Protein AF-0000000084432363 (afdb_homodimer)

Organism: NCBI:txid230361

Structure (mmCIF, N/CA/C/O backbone):
data_AF-0000000084432363-model_v1
#
loop_
_entity.id
_entity.type
_entity.pdbx_description
1 polymer 'Molybdopterin biosynthesis protein MoeB1'
#
loop_
_atom_site.group_PDB
_atom_site.id
_atom_site.type_symbol
_atom_site.label_atom_id
_atom_site.label_alt_id
_atom_site.label_comp_id
_atom_site.label_asym_id
_atom_site.label_entity_id
_atom_site.label_seq_id
_atom_site.pdbx_PDB_ins_code
_atom_site.Cartn_x
_atom_site.Cartn_y
_atom_site.Cartn_z
_atom_site.occupancy
_atom_site.B_iso_or_equiv
_atom_site.auth_seq_id
_atom_site.auth_comp_id
_atom_site.auth_asym_id
_atom_site.auth_atom_id
_atom_site.pdbx_PDB_model_num
ATOM 1 N N . MET A 1 1 ? 14.07 -4.336 23.266 1 41 1 MET A N 1
ATOM 2 C CA . MET A 1 1 ? 14.719 -4.508 21.969 1 41 1 MET A CA 1
ATOM 3 C C . MET A 1 1 ? 15.93 -5.422 22.078 1 41 1 MET A C 1
ATOM 5 O O . MET A 1 1 ? 16.734 -5.277 23 1 41 1 MET A O 1
ATOM 9 N N . PRO A 1 2 ? 15.969 -6.387 21.219 1 42.69 2 PRO A N 1
ATOM 10 C CA . PRO A 1 2 ? 17.234 -7.094 21.453 1 42.69 2 PRO A CA 1
ATOM 11 C C . PRO A 1 2 ? 18.453 -6.176 21.328 1 42.69 2 PRO A C 1
ATOM 13 O O . PRO A 1 2 ? 18.516 -5.34 20.422 1 42.69 2 PRO A O 1
ATOM 16 N N . THR A 1 3 ? 19.219 -6.129 22.359 1 43.38 3 THR A N 1
ATOM 17 C CA . THR A 1 3 ? 20.453 -5.348 22.5 1 43.38 3 THR A CA 1
ATOM 18 C C . THR A 1 3 ? 21.266 -5.387 21.203 1 43.38 3 THR A C 1
ATOM 20 O O . THR A 1 3 ? 21.969 -4.434 20.891 1 43.38 3 THR A O 1
ATOM 23 N N . ARG A 1 4 ? 21.25 -6.57 20.688 1 43.88 4 ARG A N 1
ATOM 24 C CA . ARG A 1 4 ? 22.125 -6.777 19.547 1 43.88 4 ARG A CA 1
ATOM 25 C C . ARG A 1 4 ? 21.781 -5.82 18.406 1 43.88 4 ARG A C 1
ATOM 27 O O . ARG A 1 4 ? 22.578 -5.656 17.469 1 43.88 4 ARG A O 1
ATOM 34 N N . TYR A 1 5 ? 20.531 -5.414 18.359 1 53.41 5 TYR A N 1
ATOM 35 C CA . TYR A 1 5 ? 20.188 -4.465 17.312 1 53.41 5 TYR A CA 1
ATOM 36 C C . TYR A 1 5 ? 20.578 -3.047 17.703 1 53.41 5 TYR A C 1
ATOM 38 O O . TYR A 1 5 ? 20.156 -2.076 17.078 1 53.41 5 TYR A O 1
ATOM 46 N N . ILE A 1 6 ? 21.344 -2.869 18.828 1 49.12 6 ILE A N 1
ATOM 47 C CA . ILE A 1 6 ? 21.938 -1.627 19.312 1 49.12 6 ILE A CA 1
ATOM 48 C C . ILE A 1 6 ? 23.094 -1.22 18.406 1 49.12 6 ILE A C 1
ATOM 50 O O . ILE A 1 6 ? 24 -2.01 18.156 1 49.12 6 ILE A O 1
ATOM 54 N N . GLY A 1 7 ? 22.938 -0.346 17.469 1 57.03 7 GLY A N 1
ATOM 55 C CA . GLY A 1 7 ? 23.766 0.537 16.656 1 57.03 7 GLY A CA 1
ATOM 56 C C . GLY A 1 7 ? 23.688 0.22 15.172 1 57.03 7 GLY A C 1
ATOM 57 O O . GLY A 1 7 ? 23.281 1.061 14.367 1 57.03 7 GLY A O 1
ATOM 58 N N . ASP A 1 8 ? 24.031 -0.944 14.766 1 76.5 8 ASP A N 1
ATOM 59 C CA . ASP A 1 8 ? 24.25 -1.237 13.352 1 76.5 8 ASP A CA 1
ATOM 60 C C . ASP A 1 8 ? 22.969 -1.779 12.711 1 76.5 8 ASP A C 1
ATOM 62 O O . ASP A 1 8 ? 22.938 -2.021 11.5 1 76.5 8 ASP A O 1
ATOM 66 N N . GLY A 1 9 ? 21.859 -1.707 13.414 1 92.31 9 GLY A N 1
ATOM 67 C CA . GLY A 1 9 ? 20.656 -2.342 12.914 1 92.31 9 GLY A CA 1
ATOM 68 C C . GLY A 1 9 ? 19.859 -1.461 11.969 1 92.31 9 GLY A C 1
ATOM 69 O O . GLY A 1 9 ? 19.203 -1.96 11.047 1 92.31 9 GLY A O 1
ATOM 70 N N . TYR A 1 10 ? 20.062 -0.144 12.195 1 95.5 10 TYR A N 1
ATOM 71 C CA . TYR A 1 10 ? 19.359 0.79 11.312 1 95.5 10 TYR A CA 1
ATOM 72 C C . TYR A 1 10 ? 19.797 0.601 9.867 1 95.5 10 TYR A C 1
ATOM 74 O O . TYR A 1 10 ? 18.969 0.497 8.969 1 95.5 10 TYR A O 1
ATOM 82 N N . TRP A 1 11 ? 21.078 0.521 9.664 1 95.69 11 TRP A N 1
ATOM 83 C CA . TRP A 1 11 ? 21.609 0.463 8.305 1 95.69 11 TRP A CA 1
ATOM 84 C C . TRP A 1 11 ? 21.359 -0.906 7.684 1 95.69 11 TRP A C 1
ATOM 86 O O . TRP A 1 11 ? 21.266 -1.028 6.461 1 95.69 11 TRP A O 1
ATOM 96 N N . GLU A 1 12 ? 21.219 -1.884 8.5 1 95.19 12 GLU A N 1
ATOM 97 C CA . GLU A 1 12 ? 20.828 -3.191 7.984 1 95.19 12 GLU A CA 1
ATOM 98 C C . GLU A 1 12 ? 19.375 -3.172 7.48 1 95.19 12 GLU A C 1
ATOM 100 O O . GLU A 1 12 ? 19.078 -3.729 6.422 1 95.19 12 GLU A O 1
ATOM 105 N N . ILE A 1 13 ? 18.516 -2.537 8.203 1 96.25 13 ILE A N 1
ATOM 106 C CA . ILE A 1 13 ? 17.125 -2.398 7.797 1 96.25 13 ILE A CA 1
ATOM 107 C C . ILE A 1 13 ? 17.047 -1.619 6.484 1 96.25 13 ILE A C 1
ATOM 109 O O . ILE A 1 13 ? 16.312 -2.008 5.57 1 96.25 13 ILE A O 1
ATOM 113 N N . ALA A 1 14 ? 17.906 -0.612 6.355 1 96.19 14 ALA A N 1
ATOM 114 C CA . ALA A 1 14 ? 17.828 0.285 5.203 1 96.19 14 ALA A CA 1
ATOM 115 C C . ALA A 1 14 ? 18.703 -0.218 4.059 1 96.19 14 ALA A C 1
ATOM 117 O O . ALA A 1 14 ? 18.797 0.426 3.01 1 96.19 14 ALA A O 1
ATOM 118 N N . SER A 1 15 ? 19.312 -1.35 4.176 1 95.62 15 SER A N 1
ATOM 119 C CA . SER A 1 15 ? 20.375 -1.792 3.268 1 95.62 15 SER A CA 1
ATOM 120 C C . SER A 1 15 ? 19.828 -1.985 1.854 1 95.62 15 SER A C 1
ATOM 122 O O . SER A 1 15 ? 20.516 -1.659 0.877 1 95.62 15 SER A O 1
ATOM 124 N N . ARG A 1 16 ? 18.609 -2.422 1.754 1 95.81 16 ARG A N 1
ATOM 125 C CA . ARG A 1 16 ? 18.078 -2.812 0.45 1 95.81 16 ARG A CA 1
ATOM 126 C C . ARG A 1 16 ? 17.641 -1.59 -0.352 1 95.81 16 ARG A C 1
ATOM 128 O O . ARG A 1 16 ? 17.391 -1.687 -1.555 1 95.81 16 ARG A O 1
ATOM 135 N N . GLN A 1 17 ? 17.531 -0.478 0.324 1 96.75 17 GLN A N 1
ATOM 136 C CA . GLN A 1 17 ? 17.125 0.703 -0.435 1 96.75 17 GLN A CA 1
ATOM 137 C C . GLN A 1 17 ? 18.328 1.578 -0.762 1 96.75 17 GLN A C 1
ATOM 139 O O . GLN A 1 17 ? 18.203 2.609 -1.425 1 96.75 17 GLN A O 1
ATOM 144 N N . MET A 1 18 ? 19.469 0.842 -0.426 1 93.06 18 MET A N 1
ATOM 145 C CA . MET A 1 18 ? 20.688 1.548 -0.799 1 93.06 18 MET A CA 1
ATOM 146 C C . MET A 1 18 ? 20.891 1.526 -2.311 1 93.06 18 MET A C 1
ATOM 148 O O . MET A 1 18 ? 20.531 0.555 -2.977 1 93.06 18 MET A O 1
ATOM 152 N N . SER A 1 19 ? 21.312 2.488 -2.947 1 92.19 19 SER A N 1
ATOM 153 C CA . SER A 1 19 ? 21.5 2.742 -4.371 1 92.19 19 SER A CA 1
ATOM 154 C C . SER A 1 19 ? 20.406 3.658 -4.918 1 92.19 19 SER A C 1
ATOM 156 O O . SER A 1 19 ? 20.594 4.301 -5.957 1 92.19 19 SER A O 1
ATOM 158 N N . ILE A 1 20 ? 19.25 3.498 -4.242 1 97 20 ILE A N 1
ATOM 159 C CA . ILE A 1 20 ? 18.234 4.496 -4.59 1 97 20 ILE A CA 1
ATOM 160 C C . ILE A 1 20 ? 18.656 5.859 -4.055 1 97 20 ILE A C 1
ATOM 162 O O . ILE A 1 20 ? 18.438 6.887 -4.703 1 97 20 ILE A O 1
ATOM 166 N N . VAL A 1 21 ? 19.234 5.793 -2.834 1 97.69 21 VAL A N 1
ATOM 167 C CA . VAL A 1 21 ? 19.781 6.977 -2.186 1 97.69 21 VAL A CA 1
ATOM 168 C C . VAL A 1 21 ? 21.203 6.68 -1.688 1 97.69 21 VAL A C 1
ATOM 170 O O . VAL A 1 21 ? 21.547 5.523 -1.438 1 97.69 21 VAL A O 1
ATOM 173 N N . THR A 1 22 ? 21.984 7.734 -1.537 1 97.62 22 THR A N 1
ATOM 174 C CA . THR A 1 22 ? 23.281 7.617 -0.887 1 97.62 22 THR A CA 1
ATOM 175 C C . THR A 1 22 ? 23.125 7.547 0.629 1 97.62 22 THR A C 1
ATOM 177 O O . THR A 1 22 ? 22.047 7.812 1.159 1 97.62 22 THR A O 1
ATOM 180 N N . ARG A 1 23 ? 24.219 7.148 1.279 1 97.19 23 ARG A N 1
ATOM 181 C CA . ARG A 1 23 ? 24.203 7.086 2.736 1 97.19 23 ARG A CA 1
ATOM 182 C C . ARG A 1 23 ? 23.891 8.453 3.338 1 97.19 23 ARG A C 1
ATOM 184 O O . ARG A 1 23 ? 23.141 8.555 4.316 1 97.19 23 ARG A O 1
ATOM 191 N N . SER A 1 24 ? 24.484 9.484 2.729 1 98.19 24 SER A N 1
ATOM 192 C CA . SER A 1 24 ? 24.266 10.836 3.225 1 98.19 24 SER A CA 1
ATOM 193 C C . SER A 1 24 ? 22.797 11.258 3.047 1 98.19 24 SER A C 1
ATOM 195 O O . SER A 1 24 ? 22.234 11.93 3.912 1 98.19 24 SER A O 1
ATOM 197 N N . GLU A 1 25 ? 22.234 10.898 1.964 1 98.56 25 GLU A N 1
ATOM 198 C CA . GLU A 1 25 ? 20.828 11.195 1.717 1 98.56 25 GLU A CA 1
ATOM 199 C C . GLU A 1 25 ? 19.922 10.438 2.688 1 98.56 25 GLU A C 1
ATOM 201 O O . GLU A 1 25 ? 18.984 11.008 3.238 1 98.56 25 GLU A O 1
ATOM 206 N N . GLN A 1 26 ? 20.234 9.188 2.975 1 98.5 26 GLN A N 1
ATOM 207 C CA . GLN A 1 26 ? 19.5 8.398 3.953 1 98.5 26 GLN A CA 1
ATOM 208 C C . GLN A 1 26 ? 19.672 8.961 5.359 1 98.5 26 GLN A C 1
ATOM 210 O O . GLN A 1 26 ? 18.75 8.922 6.172 1 98.5 26 GLN A O 1
ATOM 215 N N . GLN A 1 27 ? 20.828 9.43 5.617 1 98.38 27 GLN A N 1
ATOM 216 C CA . GLN A 1 27 ? 21.078 10.039 6.918 1 98.38 27 GLN A CA 1
ATOM 217 C C . GLN A 1 27 ? 20.172 11.25 7.141 1 98.38 27 GLN A C 1
ATOM 219 O O . GLN A 1 27 ? 19.672 11.461 8.242 1 98.38 27 GLN A O 1
ATOM 224 N N . ARG A 1 28 ? 19.953 12.055 6.066 1 98.81 28 ARG A N 1
ATOM 225 C CA . ARG A 1 28 ? 19.047 13.18 6.176 1 98.81 28 ARG A CA 1
ATOM 226 C C . ARG A 1 28 ? 17.641 12.719 6.586 1 98.81 28 ARG A C 1
ATOM 228 O O . ARG A 1 28 ? 17 13.359 7.414 1 98.81 28 ARG A O 1
ATOM 235 N N . PHE A 1 29 ? 17.266 11.656 6.02 1 98.88 29 PHE A N 1
ATOM 236 C CA . PHE A 1 29 ? 15.953 11.109 6.336 1 98.88 29 PHE A CA 1
ATOM 237 C C . PHE A 1 29 ? 15.914 10.609 7.777 1 98.88 29 PHE A C 1
ATOM 239 O O . PHE A 1 29 ? 14.914 10.805 8.477 1 98.88 29 PHE A O 1
ATOM 246 N N . LYS A 1 30 ? 16.906 9.953 8.203 1 98.56 30 LYS A N 1
ATOM 247 C CA . LYS A 1 30 ? 17.047 9.453 9.57 1 98.56 30 LYS A CA 1
ATOM 248 C C . LYS A 1 30 ? 17.016 10.594 10.578 1 98.56 30 LYS A C 1
ATOM 250 O O . LYS A 1 30 ? 16.578 10.406 11.719 1 98.56 30 LYS A O 1
ATOM 255 N N . ASP A 1 31 ? 17.406 11.766 10.18 1 98.69 31 ASP A N 1
ATOM 256 C CA . ASP A 1 31 ? 17.5 12.906 11.086 1 98.69 31 ASP A CA 1
ATOM 257 C C . ASP A 1 31 ? 16.234 13.758 11.023 1 98.69 31 ASP A C 1
ATOM 259 O O . ASP A 1 31 ? 16.031 14.641 11.852 1 98.69 31 ASP A O 1
ATOM 263 N N . ALA A 1 32 ? 15.344 13.508 10.07 1 98.88 32 ALA A N 1
ATOM 264 C CA . ALA A 1 32 ? 14.18 14.352 9.812 1 98.88 32 ALA A CA 1
ATOM 265 C C . ALA A 1 32 ? 13.047 14.031 10.781 1 98.88 32 ALA A C 1
ATOM 267 O O . ALA A 1 32 ? 13.078 13.008 11.477 1 98.88 32 ALA A O 1
ATOM 268 N N . LYS A 1 33 ? 12.086 14.977 10.875 1 98.94 33 LYS A N 1
ATOM 269 C CA . LYS A 1 33 ? 10.875 14.859 11.68 1 98.94 33 LYS A CA 1
ATOM 270 C C . LYS A 1 33 ? 9.633 15.102 10.836 1 98.94 33 LYS A C 1
ATOM 272 O O . LYS A 1 33 ? 9.508 16.141 10.188 1 98.94 33 LYS A O 1
ATOM 277 N N . ILE A 1 34 ? 8.758 14.109 10.812 1 98.94 34 ILE A N 1
ATOM 278 C CA . ILE A 1 34 ? 7.543 14.211 10.016 1 98.94 34 ILE A CA 1
ATOM 279 C C . ILE A 1 34 ? 6.32 14.07 10.922 1 98.94 34 ILE A C 1
ATOM 281 O O . ILE A 1 34 ? 6.27 13.18 11.773 1 98.94 34 ILE A O 1
ATOM 285 N N . THR A 1 35 ? 5.359 14.977 10.773 1 98.94 35 THR A N 1
ATOM 286 C CA . THR A 1 35 ? 4.07 14.883 11.445 1 98.94 35 THR A CA 1
ATOM 287 C C . THR A 1 35 ? 3.014 14.289 10.516 1 98.94 35 THR A C 1
ATOM 289 O O . THR A 1 35 ? 2.797 14.797 9.414 1 98.94 35 THR A O 1
ATOM 292 N N . VAL A 1 36 ? 2.414 13.203 10.93 1 98.94 36 VAL A N 1
ATOM 293 C CA . VAL A 1 36 ? 1.291 12.609 10.219 1 98.94 36 VAL A CA 1
ATOM 294 C C . VAL A 1 36 ? -0.004 12.859 10.984 1 98.94 36 VAL A C 1
ATOM 296 O O . VAL A 1 36 ? -0.142 12.445 12.141 1 98.94 36 VAL A O 1
ATOM 299 N N . ILE A 1 37 ? -0.959 13.531 10.359 1 98.88 37 ILE A N 1
ATOM 300 C CA . ILE A 1 37 ? -2.234 13.852 10.992 1 98.88 37 ILE A CA 1
ATOM 301 C C . ILE A 1 37 ? -3.316 12.906 10.484 1 98.88 37 ILE A C 1
ATOM 303 O O . ILE A 1 37 ? -3.828 13.078 9.375 1 98.88 37 ILE A O 1
ATOM 307 N N . GLY A 1 38 ? -3.742 12.047 11.328 1 98.56 38 GLY A N 1
ATOM 308 C CA . GLY A 1 38 ? -4.602 10.93 10.984 1 98.56 38 GLY A CA 1
ATOM 309 C C . GLY A 1 38 ? -3.857 9.602 10.922 1 98.56 38 GLY A C 1
ATOM 310 O O . GLY A 1 38 ? -2.885 9.469 10.18 1 98.56 38 GLY A O 1
ATOM 311 N N . CYS A 1 39 ? -4.301 8.641 11.703 1 98.75 39 CYS A N 1
ATOM 312 C CA . CYS A 1 39 ? -3.652 7.336 11.75 1 98.75 39 CYS A CA 1
ATOM 313 C C . CYS A 1 39 ? -4.574 6.246 11.219 1 98.75 39 CYS A C 1
ATOM 315 O O . CYS A 1 39 ? -4.52 5.102 11.664 1 98.75 39 CYS A O 1
ATOM 317 N N . GLY A 1 40 ? -5.512 6.652 10.297 1 98.06 40 GLY A N 1
ATOM 318 C CA . GLY A 1 40 ? -6.477 5.723 9.734 1 98.06 40 GLY A CA 1
ATOM 319 C C . GLY A 1 40 ? -5.969 5.02 8.492 1 98.06 40 GLY A C 1
ATOM 320 O O . GLY A 1 40 ? -4.867 4.465 8.492 1 98.06 40 GLY A O 1
ATOM 321 N N . GLY A 1 41 ? -6.832 4.988 7.426 1 98.12 41 GLY A N 1
ATOM 322 C CA . GLY A 1 41 ? -6.516 4.266 6.203 1 98.12 41 GLY A CA 1
ATOM 323 C C . GLY A 1 41 ? -5.293 4.812 5.488 1 98.12 41 GLY A C 1
ATOM 324 O O . GLY A 1 41 ? -4.316 4.09 5.285 1 98.12 41 GLY A O 1
ATOM 325 N N . ILE A 1 42 ? -5.328 6.059 5.188 1 98.75 42 ILE A N 1
ATOM 326 C CA . ILE A 1 42 ? -4.191 6.676 4.512 1 98.75 42 ILE A CA 1
ATOM 327 C C . ILE A 1 42 ? -3.014 6.777 5.477 1 98.75 42 ILE A C 1
ATOM 329 O O . ILE A 1 42 ? -1.912 6.316 5.172 1 98.75 42 ILE A O 1
ATOM 333 N N . GLY A 1 43 ? -3.281 7.273 6.656 1 98.88 43 GLY A N 1
ATOM 334 C CA . GLY A 1 43 ? -2.232 7.551 7.621 1 98.88 43 GLY A CA 1
ATOM 335 C C . GLY A 1 43 ? -1.522 6.301 8.109 1 98.88 43 GLY A C 1
ATOM 336 O O . GLY A 1 43 ? -0.309 6.316 8.32 1 98.88 43 GLY A O 1
ATOM 337 N N . GLY A 1 44 ? -2.303 5.25 8.305 1 98.88 44 GLY A N 1
ATOM 338 C CA . GLY A 1 44 ? -1.688 4.004 8.734 1 98.88 44 GLY A CA 1
ATOM 339 C C . GLY A 1 44 ? -0.616 3.51 7.781 1 98.88 44 GLY A C 1
ATOM 340 O O . GLY A 1 44 ? 0.488 3.166 8.203 1 98.88 44 GLY A O 1
ATOM 341 N N . GLU A 1 45 ? -0.953 3.486 6.531 1 98.94 45 GLU A N 1
ATOM 342 C CA . GLU A 1 45 ? 0.01 3.045 5.527 1 98.94 45 GLU A CA 1
ATOM 343 C C . GLU A 1 45 ? 1.18 4.02 5.422 1 98.94 45 GLU A C 1
ATOM 345 O O . GLU A 1 45 ? 2.332 3.602 5.281 1 98.94 45 GLU A O 1
ATOM 350 N N . THR A 1 46 ? 0.918 5.312 5.469 1 98.94 46 THR A N 1
ATOM 351 C CA . THR A 1 46 ? 1.961 6.332 5.434 1 98.94 46 THR A CA 1
ATOM 352 C C . THR A 1 46 ? 2.965 6.121 6.562 1 98.94 46 THR A C 1
ATOM 354 O O . THR A 1 46 ? 4.176 6.105 6.328 1 98.94 46 THR A O 1
ATOM 357 N N . ILE A 1 47 ? 2.432 5.938 7.734 1 98.94 47 ILE A N 1
ATOM 358 C CA . ILE A 1 47 ? 3.244 5.754 8.93 1 98.94 47 ILE A CA 1
ATOM 359 C C . ILE A 1 47 ? 4.113 4.508 8.781 1 98.94 47 ILE A C 1
ATOM 361 O O . ILE A 1 47 ? 5.312 4.543 9.047 1 98.94 47 ILE A O 1
ATOM 365 N N . GLU A 1 48 ? 3.51 3.455 8.352 1 98.88 48 GLU A N 1
ATOM 366 C CA . GLU A 1 48 ? 4.238 2.205 8.164 1 98.88 48 GLU A CA 1
ATOM 367 C C . GLU A 1 48 ? 5.383 2.371 7.168 1 98.88 48 GLU A C 1
ATOM 369 O O . GLU A 1 48 ? 6.508 1.938 7.426 1 98.88 48 GLU A O 1
ATOM 374 N N . MET A 1 49 ? 5.125 2.982 6.035 1 98.94 49 MET A N 1
ATOM 375 C CA . MET A 1 49 ? 6.145 3.133 5 1 98.94 49 MET A CA 1
ATOM 376 C C . MET A 1 49 ? 7.266 4.055 5.469 1 98.94 49 MET A C 1
ATOM 378 O O . MET A 1 49 ? 8.438 3.799 5.191 1 98.94 49 MET A O 1
ATOM 382 N N . LEU A 1 50 ? 6.891 5.125 6.168 1 98.94 50 LEU A N 1
ATOM 383 C CA . LEU A 1 50 ? 7.91 6.02 6.703 1 98.94 50 LEU A CA 1
ATOM 384 C C . LEU A 1 50 ? 8.836 5.273 7.664 1 98.94 50 LEU A C 1
ATOM 386 O O . LEU A 1 50 ? 10.055 5.422 7.598 1 98.94 50 LEU A O 1
ATOM 390 N N . ALA A 1 51 ? 8.219 4.496 8.523 1 98.88 51 ALA A N 1
ATOM 391 C CA . ALA A 1 51 ? 9 3.715 9.484 1 98.88 51 ALA A CA 1
ATOM 392 C C . ALA A 1 51 ? 9.922 2.73 8.766 1 98.88 51 ALA A C 1
ATOM 394 O O . ALA A 1 51 ? 11.102 2.625 9.094 1 98.88 51 ALA A O 1
ATOM 395 N N . ARG A 1 52 ? 9.391 2.078 7.801 1 98.81 52 ARG A N 1
ATOM 396 C CA . ARG A 1 52 ? 10.141 1.059 7.078 1 98.81 52 ARG A CA 1
ATOM 397 C C . ARG A 1 52 ? 11.281 1.683 6.27 1 98.81 52 ARG A C 1
ATOM 399 O O . ARG A 1 52 ? 12.336 1.077 6.109 1 98.81 52 ARG A O 1
ATOM 406 N N . MET A 1 53 ? 11.023 2.914 5.781 1 98.75 53 MET A N 1
ATOM 407 C CA . MET A 1 53 ? 12.047 3.586 4.984 1 98.75 53 MET A CA 1
ATOM 408 C C . MET A 1 53 ? 13.109 4.223 5.879 1 98.75 53 MET A C 1
ATOM 410 O O . MET A 1 53 ? 14.133 4.699 5.391 1 98.75 53 MET A O 1
ATOM 414 N N . GLY A 1 54 ? 12.836 4.309 7.211 1 98.56 54 GLY A N 1
ATOM 415 C CA . GLY A 1 54 ? 13.883 4.688 8.148 1 98.56 54 GLY A CA 1
ATOM 416 C C . GLY A 1 54 ? 13.789 6.137 8.586 1 98.56 54 GLY A C 1
ATOM 417 O O . GLY A 1 54 ? 14.812 6.785 8.812 1 98.56 54 GLY A O 1
ATOM 418 N N . ILE A 1 55 ? 12.586 6.699 8.711 1 98.88 55 ILE A N 1
ATOM 419 C CA . ILE A 1 55 ? 12.406 8.039 9.258 1 98.88 55 ILE A CA 1
ATOM 420 C C . ILE A 1 55 ? 12.938 8.086 10.688 1 98.88 55 ILE A C 1
ATOM 422 O O . ILE A 1 55 ? 12.883 7.086 11.406 1 98.88 55 ILE A O 1
ATOM 426 N N . GLY A 1 56 ? 13.469 9.203 11.055 1 98.5 56 GLY A N 1
ATOM 427 C CA . GLY A 1 56 ? 14.031 9.312 12.398 1 98.5 56 GLY A CA 1
ATOM 428 C C . GLY A 1 56 ? 12.984 9.633 13.453 1 98.5 56 GLY A C 1
ATOM 429 O O . GLY A 1 56 ? 12.984 9.047 14.531 1 98.5 56 GLY A O 1
ATOM 430 N N . ASN A 1 57 ? 12.164 10.609 13.117 1 98.81 57 ASN A N 1
ATOM 431 C CA . ASN A 1 57 ? 11.188 11.102 14.086 1 98.81 57 ASN A CA 1
ATOM 432 C C . ASN A 1 57 ? 9.797 11.227 13.461 1 98.81 57 ASN A C 1
ATOM 434 O O . ASN A 1 57 ? 9.641 11.82 12.391 1 98.81 57 ASN A O 1
ATOM 438 N N . LEU A 1 58 ? 8.828 10.68 14.188 1 98.88 58 LEU A N 1
ATOM 439 C CA . LEU A 1 58 ? 7.434 10.773 13.789 1 98.88 58 LEU A CA 1
ATOM 440 C C . LEU A 1 58 ? 6.598 11.43 14.883 1 98.88 58 LEU A C 1
ATOM 442 O O . LEU A 1 58 ? 6.789 11.148 16.062 1 98.88 58 LEU A O 1
ATOM 446 N N . VAL A 1 59 ? 5.754 12.344 14.484 1 98.94 59 VAL A N 1
ATOM 447 C CA . VAL A 1 59 ? 4.664 12.844 15.312 1 98.94 59 VAL A CA 1
ATOM 448 C C . VAL A 1 59 ? 3.326 12.367 14.75 1 98.94 59 VAL A C 1
ATOM 450 O O . VAL A 1 59 ? 2.996 12.641 13.594 1 98.94 59 VAL A O 1
ATOM 453 N N . LEU A 1 60 ? 2.617 11.609 15.57 1 98.88 60 LEU A N 1
ATOM 454 C CA . LEU A 1 60 ? 1.356 11.008 15.141 1 98.88 60 LEU A CA 1
ATOM 455 C C . LEU A 1 60 ? 0.185 11.586 15.93 1 98.88 60 LEU A C 1
ATOM 457 O O . LEU A 1 60 ? 0.242 11.672 17.156 1 98.88 60 LEU A O 1
ATOM 461 N N . VAL A 1 61 ? -0.871 12 15.219 1 98.75 61 VAL A N 1
ATOM 462 C CA . VAL A 1 61 ? -2.027 12.57 15.898 1 98.75 61 VAL A CA 1
ATOM 463 C C . VAL A 1 61 ? -3.307 11.914 15.383 1 98.75 61 VAL A C 1
ATOM 465 O O . VAL A 1 61 ? -3.535 11.852 14.172 1 98.75 61 VAL A O 1
ATOM 468 N N . ASP A 1 62 ? -4.07 11.445 16.203 1 98.62 62 ASP A N 1
ATOM 469 C CA . ASP A 1 62 ? -5.383 10.859 15.93 1 98.62 62 ASP A CA 1
ATOM 470 C C . ASP A 1 62 ? -6.199 10.734 17.219 1 98.62 62 ASP A C 1
ATOM 472 O O . ASP A 1 62 ? -5.668 10.352 18.266 1 98.62 62 ASP A O 1
ATOM 476 N N . LYS A 1 63 ? -7.453 11 17.156 1 97.94 63 LYS A N 1
ATOM 477 C CA . LYS A 1 63 ? -8.273 10.961 18.359 1 97.94 63 LYS A CA 1
ATOM 478 C C . LYS A 1 63 ? -9.07 9.656 18.438 1 97.94 63 LYS A C 1
ATOM 480 O O . LYS A 1 63 ? -9.586 9.305 19.5 1 97.94 63 LYS A O 1
ATOM 485 N N . ASP A 1 64 ? -9.156 8.914 17.359 1 97.94 64 ASP A N 1
ATOM 486 C CA . ASP A 1 64 ? -10.086 7.793 17.25 1 97.94 64 ASP A CA 1
ATOM 487 C C . ASP A 1 64 ? -9.445 6.496 17.75 1 97.94 64 ASP A C 1
ATOM 489 O O . ASP A 1 64 ? -8.227 6.414 17.875 1 97.94 64 ASP A O 1
ATOM 493 N N . ALA A 1 65 ? -10.312 5.555 18.016 1 98.56 65 ALA A N 1
ATOM 494 C CA . ALA A 1 65 ? -9.938 4.172 18.281 1 98.56 65 ALA A CA 1
ATOM 495 C C . ALA A 1 65 ? -10.305 3.262 17.125 1 98.56 65 ALA A C 1
ATOM 497 O O . ALA A 1 65 ? -11.164 3.607 16.297 1 98.56 65 ALA A O 1
ATOM 498 N N . PHE A 1 66 ? -9.641 2.121 17.047 1 98.31 66 PHE A N 1
ATOM 499 C CA . PHE A 1 66 ? -9.969 1.188 15.969 1 98.31 66 PHE A CA 1
ATOM 500 C C . PHE A 1 66 ? -11.281 0.468 16.25 1 98.31 66 PHE A C 1
ATOM 502 O O . PHE A 1 66 ? -11.547 0.084 17.391 1 98.31 66 PHE A O 1
ATOM 509 N N . ASP A 1 67 ? -12.023 0.327 15.266 1 96.5 67 ASP A N 1
ATOM 510 C CA . ASP A 1 67 ? -13.234 -0.484 15.352 1 96.5 67 ASP A CA 1
ATOM 511 C C . ASP A 1 67 ? -13.281 -1.515 14.219 1 96.5 67 ASP A C 1
ATOM 513 O O . ASP A 1 67 ? -12.391 -1.558 13.375 1 96.5 67 ASP A O 1
ATOM 517 N N . LEU A 1 68 ? -14.258 -2.338 14.227 1 95.75 68 LEU A N 1
ATOM 518 C CA . LEU A 1 68 ? -14.359 -3.473 13.312 1 95.75 68 LEU A CA 1
ATOM 519 C C . LEU A 1 68 ? -14.422 -3.004 11.867 1 95.75 68 LEU A C 1
ATOM 521 O O . LEU A 1 68 ? -13.859 -3.646 10.977 1 95.75 68 LEU A O 1
ATOM 525 N N . SER A 1 69 ? -15.078 -1.883 11.648 1 94.88 69 SER A N 1
ATOM 526 C CA . SER A 1 69 ? -15.281 -1.385 10.289 1 94.88 69 SER A CA 1
ATOM 527 C C . SER A 1 69 ? -13.969 -0.892 9.688 1 94.88 69 SER A C 1
ATOM 529 O O . SER A 1 69 ? -13.883 -0.649 8.477 1 94.88 69 SER A O 1
ATOM 531 N N . ASN A 1 70 ? -12.922 -0.745 10.562 1 97.38 70 ASN A N 1
ATOM 532 C CA . ASN A 1 70 ? -11.633 -0.271 10.078 1 97.38 70 ASN A CA 1
ATOM 533 C C . ASN A 1 70 ? -10.812 -1.406 9.477 1 97.38 70 ASN A C 1
ATOM 535 O O . ASN A 1 70 ? -9.836 -1.161 8.758 1 97.38 70 ASN A O 1
ATOM 539 N N . LEU A 1 71 ? -11.195 -2.641 9.711 1 98.12 71 LEU A N 1
ATOM 540 C CA . LEU A 1 71 ? -10.383 -3.803 9.359 1 98.12 71 LEU A CA 1
ATOM 541 C C . LEU A 1 71 ? -10.359 -4.012 7.852 1 98.12 71 LEU A C 1
ATOM 543 O O . LEU A 1 71 ? -9.477 -4.691 7.328 1 98.12 71 LEU A O 1
ATOM 547 N N . ASN A 1 72 ? -11.242 -3.359 7.113 1 98 72 ASN A N 1
ATOM 548 C CA . ASN A 1 72 ? -11.289 -3.576 5.672 1 98 72 ASN A CA 1
ATOM 549 C C . ASN A 1 72 ? -10.195 -2.795 4.949 1 98 72 ASN A C 1
ATOM 551 O O . ASN A 1 72 ? -9.914 -3.055 3.779 1 98 72 ASN A O 1
ATOM 555 N N . ARG A 1 73 ? -9.555 -1.804 5.703 1 98.38 73 ARG A N 1
ATOM 556 C CA . ARG A 1 73 ? -8.68 -0.979 4.875 1 98.38 73 ARG A CA 1
ATOM 557 C C . ARG A 1 73 ? -7.508 -0.439 5.68 1 98.38 73 ARG A C 1
ATOM 559 O O . ARG A 1 73 ? -6.535 0.061 5.113 1 98.38 73 ARG A O 1
ATOM 566 N N . GLN A 1 74 ? -7.512 -0.466 6.973 1 98.69 74 GLN A N 1
ATOM 567 C CA . GLN A 1 74 ? -6.496 0.225 7.754 1 98.69 74 GLN A CA 1
ATOM 568 C C . GLN A 1 74 ? -5.391 -0.734 8.188 1 98.69 74 GLN A C 1
ATOM 570 O O . GLN A 1 74 ? -5.598 -1.569 9.07 1 98.69 74 GLN A O 1
ATOM 575 N N . THR A 1 75 ? -4.223 -0.561 7.695 1 98.31 75 THR A N 1
ATOM 576 C CA . THR A 1 75 ? -3.113 -1.503 7.793 1 98.31 75 THR A CA 1
ATOM 577 C C . THR A 1 75 ? -2.666 -1.667 9.242 1 98.31 75 THR A C 1
ATOM 579 O O . THR A 1 75 ? -2.111 -2.703 9.609 1 98.31 75 THR A O 1
ATOM 582 N N . LEU A 1 76 ? -2.902 -0.721 10.078 1 98.19 76 LEU A N 1
ATOM 583 C CA . LEU A 1 76 ? -2.434 -0.811 11.461 1 98.19 76 LEU A CA 1
ATOM 584 C C . LEU A 1 76 ? -3.492 -1.447 12.352 1 98.19 76 LEU A C 1
ATOM 586 O O . LEU A 1 76 ? -3.256 -1.665 13.547 1 98.19 76 LEU A O 1
ATOM 590 N N . ALA A 1 77 ? -4.621 -1.754 11.797 1 98 77 ALA A N 1
ATOM 591 C CA . ALA A 1 77 ? -5.73 -2.318 12.562 1 98 77 ALA A CA 1
ATOM 592 C C . ALA A 1 77 ? -5.742 -3.842 12.461 1 98 77 ALA A C 1
ATOM 594 O O . ALA A 1 77 ? -5.617 -4.402 11.375 1 98 77 ALA A O 1
ATOM 595 N N . SER A 1 78 ? -5.867 -4.504 13.531 1 97.75 78 SER A N 1
ATOM 596 C CA . SER A 1 78 ? -6.141 -5.934 13.641 1 97.75 78 SER A CA 1
ATOM 597 C C . SER A 1 78 ? -7.078 -6.23 14.805 1 97.75 78 SER A C 1
ATOM 599 O O . SER A 1 78 ? -7.422 -5.328 15.578 1 97.75 78 SER A O 1
ATOM 601 N N . LEU A 1 79 ? -7.516 -7.426 14.938 1 97.25 79 LEU A N 1
ATOM 602 C CA . LEU A 1 79 ? -8.516 -7.809 15.93 1 97.25 79 LEU A CA 1
ATOM 603 C C . LEU A 1 79 ? -8.047 -7.438 17.344 1 97.25 79 LEU A C 1
ATOM 605 O O . LEU A 1 79 ? -8.82 -6.867 18.125 1 97.25 79 LEU A O 1
ATOM 609 N N . PRO A 1 80 ? -6.781 -7.68 17.656 1 97.5 80 PRO A N 1
ATOM 610 C CA . PRO A 1 80 ? -6.348 -7.34 19.016 1 97.5 80 PRO A CA 1
ATOM 611 C C . PRO A 1 80 ? -6.293 -5.832 19.25 1 97.5 80 PRO A C 1
ATOM 613 O O . PRO A 1 80 ? -6.188 -5.391 20.406 1 97.5 80 PRO A O 1
ATOM 616 N N . ASP A 1 81 ? -6.316 -5.051 18.219 1 97.88 81 ASP A N 1
ATOM 617 C CA . ASP A 1 81 ? -6.164 -3.604 18.344 1 97.88 81 ASP A CA 1
ATOM 618 C C . ASP A 1 81 ? -7.52 -2.922 18.516 1 97.88 81 ASP A C 1
ATOM 620 O O . ASP A 1 81 ? -7.586 -1.715 18.75 1 97.88 81 ASP A O 1
ATOM 624 N N . LEU A 1 82 ? -8.633 -3.678 18.391 1 97.44 82 LEU A N 1
ATOM 625 C CA . LEU A 1 82 ? -9.969 -3.098 18.469 1 97.44 82 LEU A CA 1
ATOM 626 C C . LEU A 1 82 ? -10.195 -2.434 19.812 1 97.44 82 LEU A C 1
ATOM 628 O O . LEU A 1 82 ? -9.883 -3.016 20.859 1 97.44 82 LEU A O 1
ATOM 632 N N . GLY A 1 83 ? -10.664 -1.163 19.766 1 98.38 83 GLY A N 1
ATOM 633 C CA . GLY A 1 83 ? -10.945 -0.405 20.969 1 98.38 83 GLY A CA 1
ATOM 634 C C . GLY A 1 83 ? -9.758 0.392 21.469 1 98.38 83 GLY A C 1
ATOM 635 O O . GLY A 1 83 ? -9.883 1.203 22.391 1 98.38 83 GLY A O 1
ATOM 636 N N . LEU A 1 84 ? -8.633 0.185 20.875 1 98.62 84 LEU A N 1
ATOM 637 C CA . LEU A 1 84 ? -7.43 0.9 21.281 1 98.62 84 LEU A CA 1
ATOM 638 C C . LEU A 1 84 ? -7.246 2.166 20.438 1 98.62 84 LEU A C 1
ATOM 640 O O . LEU A 1 84 ? -7.664 2.215 19.281 1 98.62 84 LEU A O 1
ATOM 644 N N . ASP A 1 85 ? -6.621 3.146 21.062 1 98.75 85 ASP A N 1
ATOM 645 C CA . ASP A 1 85 ? -6.371 4.418 20.391 1 98.75 85 ASP A CA 1
ATOM 646 C C . ASP A 1 85 ? -5.465 4.23 19.172 1 98.75 85 ASP A C 1
ATOM 648 O O . ASP A 1 85 ? -4.391 3.633 19.281 1 98.75 85 ASP A O 1
ATOM 652 N N . LYS A 1 86 ? -5.887 4.785 18.031 1 98.75 86 LYS A N 1
ATOM 653 C CA . LYS A 1 86 ? -5.145 4.613 16.797 1 98.75 86 LYS A CA 1
ATOM 654 C C . LYS A 1 86 ? -3.713 5.129 16.922 1 98.75 86 LYS A C 1
ATOM 656 O O . LYS A 1 86 ? -2.77 4.484 16.469 1 98.75 86 LYS A O 1
ATOM 661 N N . SER A 1 87 ? -3.551 6.289 17.531 1 98.75 87 SER A N 1
ATOM 662 C CA . SER A 1 87 ? -2.219 6.875 17.641 1 98.75 87 SER A CA 1
ATOM 663 C C . SER A 1 87 ? -1.3 6.012 18.5 1 98.75 87 SER A C 1
ATOM 665 O O . SER A 1 87 ? -0.116 5.863 18.188 1 98.75 87 SER A O 1
ATOM 667 N N . SER A 1 88 ? -1.808 5.438 19.531 1 98.62 88 SER A N 1
ATOM 668 C CA . SER A 1 88 ? -1.028 4.57 20.406 1 98.62 88 SER A CA 1
ATOM 669 C C . SER A 1 88 ? -0.63 3.279 19.703 1 98.62 88 SER A C 1
ATOM 671 O O . SER A 1 88 ? 0.519 2.842 19.797 1 98.62 88 SER A O 1
ATOM 673 N N . VAL A 1 89 ? -1.594 2.693 19.031 1 98.81 89 VAL A N 1
ATOM 674 C CA . VAL A 1 89 ? -1.319 1.471 18.281 1 98.81 89 VAL A CA 1
ATOM 675 C C . VAL A 1 89 ? -0.272 1.745 17.203 1 98.81 89 VAL A C 1
ATOM 677 O O . VAL A 1 89 ? 0.644 0.944 17 1 98.81 89 VAL A O 1
ATOM 680 N N . ALA A 1 90 ? -0.426 2.863 16.547 1 98.88 90 ALA A N 1
ATOM 681 C CA . ALA A 1 90 ? 0.535 3.234 15.508 1 98.88 90 ALA A CA 1
ATOM 682 C C . ALA A 1 90 ? 1.949 3.316 16.078 1 98.88 90 ALA A C 1
ATOM 684 O O . ALA A 1 90 ? 2.896 2.809 15.469 1 98.88 90 ALA A O 1
ATOM 685 N N . SER A 1 91 ? 2.068 3.945 17.188 1 98.81 91 SER A N 1
ATOM 686 C CA . SER A 1 91 ? 3.369 4.07 17.844 1 98.81 91 SER A CA 1
ATOM 687 C C . SER A 1 91 ? 3.959 2.699 18.156 1 98.81 91 SER A C 1
ATOM 689 O O . SER A 1 91 ? 5.145 2.455 17.922 1 98.81 91 SER A O 1
ATOM 691 N N . GLN A 1 92 ? 3.16 1.822 18.672 1 98.56 92 GLN A N 1
ATOM 692 C CA . GLN A 1 92 ? 3.605 0.476 19.016 1 98.56 92 GLN A CA 1
ATOM 693 C C . GLN A 1 92 ? 4.039 -0.295 17.766 1 98.56 92 GLN A C 1
ATOM 695 O O . GLN A 1 92 ? 5.07 -0.972 17.781 1 98.56 92 GLN A O 1
ATOM 700 N N . LYS A 1 93 ? 3.26 -0.193 16.734 1 98.5 93 LYS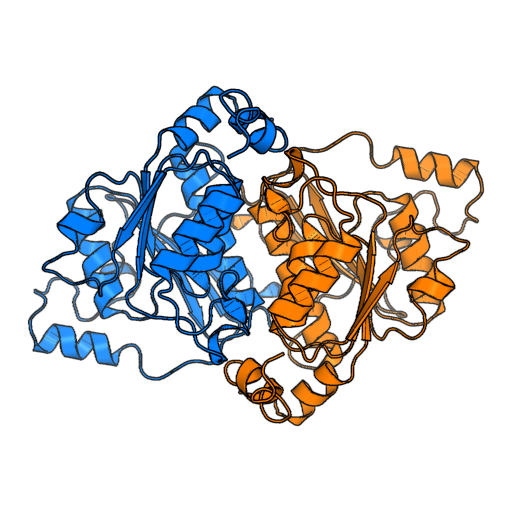 A N 1
ATOM 701 C CA . LYS A 1 93 ? 3.584 -0.886 15.492 1 98.5 93 LYS A CA 1
ATOM 702 C C . LYS A 1 93 ? 4.895 -0.376 14.906 1 98.5 93 LYS A C 1
ATOM 704 O O . LYS A 1 93 ? 5.703 -1.159 14.406 1 98.5 93 LYS A O 1
ATOM 709 N N . VAL A 1 94 ? 5.066 0.916 14.969 1 98.75 94 VAL A N 1
ATOM 710 C CA . VAL A 1 94 ? 6.297 1.508 14.453 1 98.75 94 VAL A CA 1
ATOM 711 C C . VAL A 1 94 ? 7.496 0.925 15.195 1 98.75 94 VAL A C 1
ATOM 713 O O . VAL A 1 94 ? 8.5 0.568 14.578 1 98.75 94 VAL A O 1
ATOM 716 N N . ARG A 1 95 ? 7.371 0.744 16.438 1 97.69 95 ARG A N 1
ATOM 717 C CA . ARG A 1 95 ? 8.461 0.22 17.25 1 97.69 95 ARG A CA 1
ATOM 718 C C . ARG A 1 95 ? 8.797 -1.217 16.859 1 97.69 95 ARG A C 1
ATOM 720 O O . ARG A 1 95 ? 9.961 -1.624 16.906 1 97.69 95 ARG A O 1
ATOM 727 N N . LEU A 1 96 ? 7.805 -1.931 16.516 1 97.75 96 LEU A N 1
ATOM 728 C CA . LEU A 1 96 ? 7.992 -3.328 16.141 1 97.75 96 LEU A CA 1
ATOM 729 C C . LEU A 1 96 ? 8.57 -3.441 14.734 1 97.75 96 LEU A C 1
ATOM 731 O O . LEU A 1 96 ? 9.164 -4.465 14.383 1 97.75 96 LEU A O 1
ATOM 735 N N . ILE A 1 97 ? 8.422 -2.441 13.93 1 97.81 97 ILE A N 1
ATOM 736 C CA . ILE A 1 97 ? 8.914 -2.426 12.562 1 97.81 97 ILE A CA 1
ATOM 737 C C . ILE A 1 97 ? 10.352 -1.914 12.531 1 97.81 97 ILE A C 1
ATOM 739 O O . ILE A 1 97 ? 11.227 -2.518 11.898 1 97.81 97 ILE A O 1
ATOM 743 N N . ASN A 1 98 ? 10.578 -0.812 13.219 1 97.94 98 ASN A N 1
ATOM 744 C CA . ASN A 1 98 ? 11.859 -0.117 13.266 1 97.94 98 ASN A CA 1
ATOM 745 C C . ASN A 1 98 ? 12.094 0.552 14.617 1 97.94 98 ASN A C 1
ATOM 747 O O . ASN A 1 98 ? 11.609 1.659 14.859 1 97.94 98 ASN A O 1
ATOM 751 N N . PRO A 1 99 ? 12.812 -0.078 15.43 1 97 99 PRO A N 1
ATOM 752 C CA . PRO A 1 99 ? 12.992 0.422 16.797 1 97 99 PRO A CA 1
ATOM 753 C C . PRO A 1 99 ? 13.836 1.692 16.859 1 97 99 PRO A C 1
ATOM 755 O O . PRO A 1 99 ? 13.977 2.293 17.922 1 97 99 PRO A O 1
ATOM 758 N N . TYR A 1 100 ? 14.328 2.158 15.742 1 97.19 100 TYR A N 1
ATOM 759 C CA . TYR A 1 100 ? 15.18 3.342 15.703 1 97.19 100 TYR A CA 1
ATOM 760 C C . TYR A 1 100 ? 14.359 4.602 15.453 1 97.19 100 TYR A C 1
ATOM 762 O O . TYR A 1 100 ? 14.891 5.711 15.469 1 97.19 100 TYR A O 1
ATOM 770 N N . VAL A 1 101 ? 13.102 4.457 15.266 1 98.38 101 VAL A N 1
ATOM 771 C CA . VAL A 1 101 ? 12.227 5.594 15.023 1 98.38 101 VAL A CA 1
ATOM 772 C C . VAL A 1 101 ? 11.68 6.121 16.344 1 98.38 101 VAL A C 1
ATOM 774 O O . VAL A 1 101 ? 11.125 5.359 17.141 1 98.38 101 VAL A O 1
ATOM 777 N N . HIS A 1 102 ? 11.891 7.375 16.562 1 98.5 102 HIS A N 1
ATOM 778 C CA . HIS A 1 102 ? 11.258 8.039 17.688 1 98.5 102 HIS A CA 1
ATOM 779 C C . HIS A 1 102 ? 9.844 8.492 17.359 1 98.5 102 HIS A C 1
ATOM 781 O O . HIS A 1 102 ? 9.625 9.117 16.312 1 98.5 102 HIS A O 1
ATOM 787 N N . VAL A 1 103 ? 8.891 8.18 18.266 1 98.88 103 VAL A N 1
ATOM 788 C CA . VAL A 1 103 ? 7.496 8.484 17.969 1 98.88 103 VAL A CA 1
ATOM 789 C C . VAL A 1 103 ? 6.887 9.281 19.125 1 98.88 103 VAL A C 1
ATOM 791 O O . VAL A 1 103 ? 6.93 8.844 20.281 1 98.88 103 VAL A O 1
ATOM 794 N N . ASP A 1 104 ? 6.375 10.445 18.812 1 98.69 104 ASP A N 1
ATOM 795 C CA . ASP A 1 104 ? 5.492 11.195 19.703 1 98.69 104 ASP A CA 1
ATOM 796 C C . ASP A 1 104 ? 4.039 11.094 19.234 1 98.69 104 ASP A C 1
ATOM 798 O O . ASP A 1 104 ? 3.758 11.133 18.031 1 98.69 104 ASP A O 1
ATOM 802 N N . THR A 1 105 ? 3.141 10.953 20.172 1 98.69 105 THR A N 1
ATOM 803 C CA . THR A 1 105 ? 1.736 10.797 19.812 1 98.69 105 THR A CA 1
ATOM 804 C C . THR A 1 105 ? 0.877 11.852 20.5 1 98.69 105 THR A C 1
ATOM 806 O O . THR A 1 105 ? 1.189 12.281 21.609 1 98.69 105 THR A O 1
ATOM 809 N N . PHE A 1 106 ? -0.128 12.312 19.797 1 98.38 106 PHE A N 1
ATOM 810 C CA . PHE A 1 106 ? -1.221 13.117 20.344 1 98.38 106 PHE A CA 1
ATOM 811 C C . PHE A 1 106 ? -2.557 12.406 20.156 1 98.38 106 PHE A C 1
ATOM 813 O O . PHE A 1 106 ? -2.996 12.188 19.016 1 98.38 106 PHE A O 1
ATOM 820 N N . ASN A 1 107 ? -3.209 12.055 21.219 1 98.19 107 ASN A N 1
ATOM 821 C CA . ASN A 1 107 ? -4.559 11.508 21.156 1 98.19 107 ASN A CA 1
ATOM 822 C C . ASN A 1 107 ? -5.617 12.602 21.25 1 98.19 107 ASN A C 1
ATOM 824 O O . ASN A 1 107 ? -6.332 12.688 22.25 1 98.19 107 ASN A O 1
ATOM 828 N N . GLU A 1 108 ? -5.727 13.367 20.234 1 97.31 108 GLU A N 1
ATOM 829 C CA . GLU A 1 108 ? -6.633 14.516 20.219 1 97.31 108 GLU A CA 1
ATOM 830 C C . GLU A 1 108 ? -7.051 14.875 18.797 1 97.31 108 GLU A C 1
ATOM 832 O O . GLU A 1 108 ? -6.422 14.445 17.828 1 97.31 108 GLU A O 1
ATOM 837 N N . HIS A 1 109 ? -8.117 15.594 18.766 1 96.56 109 HIS A N 1
ATOM 838 C CA . HIS A 1 109 ? -8.508 16.219 17.516 1 96.56 109 HIS A CA 1
ATOM 839 C C . HIS A 1 109 ? -7.664 17.469 17.234 1 96.56 109 HIS A C 1
ATOM 841 O O . HIS A 1 109 ? -7.387 18.25 18.141 1 96.56 109 HIS A O 1
ATOM 847 N N . VAL A 1 110 ? -7.273 17.625 16.031 1 97.81 110 VAL A N 1
ATOM 848 C CA . VAL A 1 110 ? -6.504 18.812 15.648 1 97.81 110 VAL A CA 1
ATOM 849 C C . VAL A 1 110 ? -7.441 20 15.445 1 97.81 110 VAL A C 1
ATOM 851 O O . VAL A 1 110 ? -8.477 19.875 14.789 1 97.81 110 VAL A O 1
ATOM 854 N N . ASP A 1 111 ? -7.129 21.109 16.047 1 96.69 111 ASP A N 1
ATOM 855 C CA . ASP A 1 111 ? -7.848 22.359 15.852 1 96.69 111 ASP A CA 1
ATOM 856 C C . ASP A 1 111 ? -6.898 23.547 15.906 1 96.69 111 ASP A C 1
ATOM 858 O O . ASP A 1 111 ? -5.676 23.375 15.914 1 96.69 111 ASP A O 1
ATOM 862 N N . GLN A 1 112 ? -7.492 24.719 15.867 1 96.12 112 GLN A N 1
ATOM 863 C CA . GLN A 1 112 ? -6.691 25.938 15.797 1 96.12 112 GLN A CA 1
ATOM 864 C C . GLN A 1 112 ? -5.867 26.125 17.062 1 96.12 112 GLN A C 1
ATOM 866 O O . GLN A 1 112 ? -4.801 26.734 17.031 1 96.12 112 GLN A O 1
ATOM 871 N N . GLU A 1 113 ? -6.316 25.547 18.125 1 97.19 113 GLU A N 1
ATOM 872 C CA . GLU A 1 113 ? -5.68 25.781 19.422 1 97.19 113 GLU A CA 1
ATOM 873 C C . GLU A 1 113 ? -4.441 24.906 19.594 1 97.19 113 GLU A C 1
ATOM 875 O O . GLU A 1 113 ? -3.49 25.297 20.266 1 97.19 113 GLU A O 1
ATOM 880 N N . ASN A 1 114 ? -4.43 23.75 18.953 1 98.06 114 ASN A N 1
ATOM 881 C CA . ASN A 1 114 ? -3.344 22.828 19.25 1 98.06 114 ASN A CA 1
ATOM 882 C C . ASN A 1 114 ? -2.453 22.594 18.031 1 98.06 114 ASN A C 1
ATOM 884 O O . ASN A 1 114 ? -1.386 21.984 18.156 1 98.06 114 ASN A O 1
ATOM 888 N N . ILE A 1 115 ? -2.811 23.094 16.906 1 98.25 115 ILE A N 1
ATOM 889 C CA . ILE A 1 115 ? -2.127 22.781 15.656 1 98.25 115 ILE A CA 1
ATOM 890 C C . ILE A 1 115 ? -0.667 23.219 15.742 1 98.25 115 ILE A C 1
ATOM 892 O O . ILE A 1 115 ? 0.219 22.562 15.195 1 98.25 115 ILE A O 1
ATOM 896 N N . ASP A 1 116 ? -0.387 24.312 16.391 1 98.19 116 ASP A N 1
ATOM 897 C CA . ASP A 1 116 ? 0.98 24.797 16.531 1 98.19 116 ASP A CA 1
ATOM 898 C C . ASP A 1 116 ? 1.857 23.797 17.281 1 98.19 116 ASP A C 1
ATOM 900 O O . ASP A 1 116 ? 2.99 23.531 16.875 1 98.19 116 ASP A O 1
ATOM 904 N N . LYS A 1 117 ? 1.359 23.312 18.312 1 98.12 117 LYS A N 1
ATOM 905 C CA . LYS A 1 117 ? 2.072 22.312 19.125 1 98.12 117 LYS A CA 1
ATOM 906 C C . LYS A 1 117 ? 2.252 21.016 18.359 1 98.12 117 LYS A C 1
ATOM 908 O O . LYS A 1 117 ? 3.324 20.406 18.391 1 98.12 117 LYS A O 1
ATOM 913 N N . VAL A 1 118 ? 1.271 20.562 17.672 1 98.06 118 VAL A N 1
ATOM 914 C CA . VAL A 1 118 ? 1.263 19.297 16.953 1 98.06 118 VAL A CA 1
ATOM 915 C C . VAL A 1 118 ? 2.311 19.328 15.844 1 98.06 118 VAL A C 1
ATOM 917 O O . VAL A 1 118 ? 3.088 18.391 15.688 1 98.06 118 VAL A O 1
ATOM 920 N N . ILE A 1 119 ? 2.377 20.359 15.07 1 98.06 119 ILE A N 1
ATOM 921 C CA . ILE A 1 119 ? 3.312 20.469 13.961 1 98.06 119 ILE A CA 1
ATOM 922 C C . IL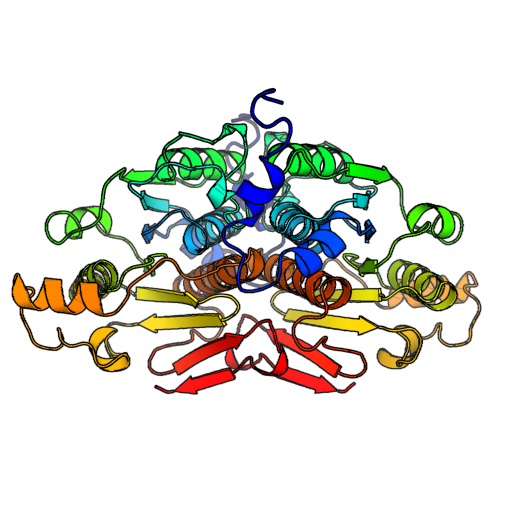E A 1 119 ? 4.723 20.703 14.492 1 98.06 119 ILE A C 1
ATOM 924 O O . ILE A 1 119 ? 5.684 20.094 14.008 1 98.06 119 ILE A O 1
ATOM 928 N N . GLY A 1 120 ? 4.773 21.594 15.523 1 97.44 120 GLY A N 1
ATOM 929 C CA . GLY A 1 120 ? 6.059 21.875 16.141 1 97.44 120 GLY A CA 1
ATOM 930 C C . GLY A 1 120 ? 7.133 22.266 15.141 1 97.44 120 GLY A C 1
ATOM 931 O O . GLY A 1 120 ? 6.922 23.172 14.32 1 97.44 120 GLY A O 1
ATOM 932 N N . ASP A 1 121 ? 8.258 21.625 15.172 1 97.81 121 ASP A N 1
ATOM 933 C CA . ASP A 1 121 ? 9.398 21.906 14.305 1 97.81 121 ASP A CA 1
ATOM 934 C C . ASP A 1 121 ? 9.539 20.828 13.227 1 97.81 121 ASP A C 1
ATOM 936 O O . ASP A 1 121 ? 10.656 20.5 12.812 1 97.81 121 ASP A O 1
ATOM 940 N N . SER A 1 122 ? 8.477 20.266 12.828 1 98.69 122 SER A N 1
ATOM 941 C CA . SER A 1 122 ? 8.5 19.203 11.828 1 98.69 122 SER A CA 1
ATOM 942 C C . SER A 1 122 ? 9.039 19.719 10.492 1 98.69 122 SER A C 1
ATOM 944 O O . SER A 1 122 ? 8.805 20.875 10.125 1 98.69 122 SER A O 1
ATOM 946 N N . ASP A 1 123 ? 9.711 18.797 9.789 1 98.88 123 ASP A N 1
ATOM 947 C CA . ASP A 1 123 ? 10.219 19.125 8.453 1 98.88 123 ASP A CA 1
ATOM 948 C C . ASP A 1 123 ? 9.117 19 7.406 1 98.88 123 ASP A C 1
ATOM 950 O O . ASP A 1 123 ? 9.18 19.656 6.363 1 98.88 123 ASP A O 1
ATOM 954 N N . ILE A 1 124 ? 8.164 18.172 7.648 1 98.94 124 ILE A N 1
ATOM 955 C CA . ILE A 1 124 ? 7.051 17.906 6.742 1 98.94 124 ILE A CA 1
ATOM 956 C C . ILE A 1 124 ? 5.789 17.609 7.547 1 98.94 124 ILE A C 1
ATOM 958 O O . ILE A 1 124 ? 5.855 16.984 8.609 1 98.94 124 ILE A O 1
ATOM 962 N N . VAL A 1 125 ? 4.656 18.031 7.043 1 98.94 125 VAL A N 1
ATOM 963 C CA . VAL A 1 125 ? 3.352 17.641 7.562 1 98.94 125 VAL A CA 1
ATOM 964 C C . VAL A 1 125 ? 2.59 16.844 6.504 1 98.94 125 VAL A C 1
ATOM 966 O O . VAL A 1 125 ? 2.506 17.266 5.348 1 98.94 125 VAL A O 1
ATOM 969 N N . ILE A 1 126 ? 2.043 15.719 6.875 1 98.94 126 ILE A N 1
ATOM 970 C CA . ILE A 1 126 ? 1.295 14.867 5.953 1 98.94 126 ILE A CA 1
ATOM 971 C C . ILE A 1 126 ? -0.172 14.812 6.375 1 98.94 126 ILE A C 1
ATOM 973 O O . ILE A 1 126 ? -0.482 14.531 7.535 1 98.94 126 ILE A O 1
ATOM 977 N N . ASP A 1 127 ? -0.985 15.102 5.383 1 98.25 127 ASP A N 1
ATOM 978 C CA . ASP A 1 127 ? -2.439 15.133 5.496 1 98.25 127 ASP A CA 1
ATOM 979 C C . ASP A 1 127 ? -3.037 13.75 5.211 1 98.25 127 ASP A C 1
ATOM 981 O O . ASP A 1 127 ? -3.113 13.336 4.055 1 98.25 127 ASP A O 1
ATOM 985 N N . ALA A 1 128 ? -3.43 13.078 6.277 1 98.19 128 ALA A N 1
ATOM 986 C CA . ALA A 1 128 ? -4.184 11.828 6.16 1 98.19 128 ALA A CA 1
ATOM 987 C C . ALA A 1 128 ? -5.562 11.961 6.797 1 98.19 128 ALA A C 1
ATOM 989 O O . ALA A 1 128 ? -5.98 11.094 7.57 1 98.19 128 ALA A O 1
ATOM 990 N N . LEU A 1 129 ? -6.234 13 6.48 1 95.62 129 LEU A N 1
ATOM 991 C CA . LEU A 1 129 ? -7.477 13.414 7.129 1 95.62 129 LEU A CA 1
ATOM 992 C C . LEU A 1 129 ? -8.68 13.094 6.242 1 95.62 129 LEU A C 1
ATOM 994 O O . LEU A 1 129 ? -8.523 12.844 5.047 1 95.62 129 LEU A O 1
ATOM 998 N N . ASP A 1 130 ? -9.898 13.164 6.863 1 91.38 130 ASP A N 1
ATOM 999 C CA . ASP A 1 130 ? -11.102 12.859 6.098 1 91.38 130 ASP A CA 1
ATOM 1000 C C . ASP A 1 130 ? -12.078 14.031 6.121 1 91.38 130 ASP A C 1
ATOM 1002 O O . ASP A 1 130 ? -13.258 13.875 5.781 1 91.38 130 ASP A O 1
ATOM 1006 N N . ASN A 1 131 ? -11.586 15.219 6.605 1 92.19 131 ASN A N 1
ATOM 1007 C CA . ASN A 1 131 ? -12.492 16.359 6.609 1 92.19 131 ASN A CA 1
ATOM 1008 C C . ASN A 1 131 ? -11.773 17.656 6.219 1 92.19 131 ASN A C 1
ATOM 1010 O O . ASN A 1 131 ? -10.617 17.859 6.574 1 92.19 131 ASN A O 1
ATOM 1014 N N . VAL A 1 132 ? -12.508 18.5 5.609 1 95.62 132 VAL A N 1
ATOM 1015 C CA . VAL A 1 132 ? -11.961 19.672 4.938 1 95.62 132 VAL A CA 1
ATOM 1016 C C . VAL A 1 132 ? -11.562 20.734 5.973 1 95.62 132 VAL A C 1
ATOM 1018 O O . VAL A 1 132 ? -10.539 21.406 5.82 1 95.62 132 VAL A O 1
ATOM 1021 N N . LEU A 1 133 ? -12.344 20.859 7.02 1 95.88 133 LEU A N 1
ATOM 1022 C CA . LEU A 1 133 ? -12.062 21.875 8.016 1 95.88 133 LEU A CA 1
ATOM 1023 C C . LEU A 1 133 ? -10.672 21.672 8.625 1 95.88 133 LEU A C 1
ATOM 1025 O O . LEU A 1 133 ? -9.875 22.609 8.672 1 95.88 133 LEU A O 1
ATOM 1029 N N . THR A 1 134 ? -10.383 20.469 9.07 1 97 134 THR A N 1
ATOM 1030 C CA . THR A 1 134 ? -9.078 20.188 9.664 1 97 134 THR A CA 1
ATOM 1031 C C . THR A 1 134 ? -7.965 20.359 8.641 1 97 134 THR A C 1
ATOM 1033 O O . THR A 1 134 ? -6.879 20.844 8.969 1 97 134 THR A O 1
ATOM 1036 N N . ARG A 1 135 ? -8.211 20 7.383 1 97.81 135 ARG A N 1
ATOM 1037 C CA . ARG A 1 135 ? -7.234 20.188 6.32 1 97.81 135 ARG A CA 1
ATOM 1038 C C . ARG A 1 135 ? -6.883 21.672 6.16 1 97.81 135 ARG A C 1
ATOM 1040 O O . ARG A 1 135 ? -5.719 22.016 5.961 1 97.81 135 ARG A O 1
ATOM 1047 N N . VAL A 1 136 ? -7.891 22.5 6.238 1 98.06 136 VAL A N 1
ATOM 1048 C CA . VAL A 1 136 ? -7.676 23.938 6.113 1 98.06 136 VAL A CA 1
ATOM 1049 C C . VAL A 1 136 ? -6.82 24.438 7.273 1 98.06 136 VAL A C 1
ATOM 1051 O O . VAL A 1 136 ? -5.852 25.172 7.07 1 98.06 136 VAL A O 1
ATOM 1054 N N . ILE A 1 137 ? -7.141 24 8.469 1 98.19 137 ILE A N 1
ATOM 1055 C CA . ILE A 1 137 ? -6.41 24.406 9.664 1 98.19 137 ILE A CA 1
ATOM 1056 C C . ILE A 1 137 ? -4.945 24.016 9.531 1 98.19 137 ILE A C 1
ATOM 1058 O O . ILE A 1 137 ? -4.047 24.828 9.758 1 98.19 137 ILE A O 1
ATOM 1062 N N . VAL A 1 138 ? -4.691 22.828 9.102 1 98.56 138 VAL A N 1
ATOM 1063 C CA . VAL A 1 138 ? -3.346 22.266 9.023 1 98.56 138 VAL A CA 1
ATOM 1064 C C . VAL A 1 138 ? -2.576 22.938 7.891 1 98.56 138 VAL A C 1
ATOM 1066 O O . VAL A 1 138 ? -1.413 23.312 8.062 1 98.56 138 VAL A O 1
ATOM 1069 N N . SER A 1 139 ? -3.219 23.062 6.738 1 98.38 139 SER A N 1
ATOM 1070 C CA . SER A 1 139 ? -2.551 23.641 5.578 1 98.38 139 SER A CA 1
ATOM 1071 C C . SER A 1 139 ? -2.162 25.094 5.836 1 98.38 139 SER A C 1
ATOM 1073 O O . SER A 1 139 ? -1.09 25.531 5.422 1 98.38 139 SER A O 1
ATOM 1075 N N . ARG A 1 140 ? -3.016 25.844 6.52 1 98 140 ARG A N 1
ATOM 1076 C CA . ARG A 1 140 ? -2.707 27.234 6.863 1 98 140 ARG A CA 1
ATOM 1077 C C . ARG A 1 140 ? -1.472 27.312 7.754 1 98 140 ARG A C 1
ATOM 1079 O O . ARG A 1 140 ? -0.583 28.141 7.52 1 98 140 ARG A O 1
ATOM 1086 N N . LYS A 1 141 ? -1.472 26.484 8.773 1 98.06 141 LYS A N 1
ATOM 1087 C CA . LYS A 1 141 ? -0.359 26.516 9.719 1 98.06 141 LYS A CA 1
ATOM 1088 C C . LYS A 1 141 ? 0.945 26.094 9.047 1 98.06 141 LYS A C 1
ATOM 1090 O O . LYS A 1 141 ? 1.994 26.703 9.289 1 98.06 141 LYS A O 1
ATOM 1095 N N . ALA A 1 142 ? 0.918 25.016 8.25 1 98.31 142 ALA A N 1
ATOM 1096 C CA . ALA A 1 142 ? 2.102 24.578 7.516 1 98.31 142 ALA A CA 1
ATOM 1097 C C . ALA A 1 142 ? 2.658 25.703 6.652 1 98.31 142 ALA A C 1
ATOM 1099 O O . ALA A 1 142 ? 3.869 25.938 6.637 1 98.31 142 ALA A O 1
ATOM 1100 N N . LYS A 1 143 ? 1.782 26.375 5.918 1 97.44 143 LYS A N 1
ATOM 1101 C CA . LYS A 1 143 ? 2.191 27.484 5.066 1 97.44 143 LYS A CA 1
ATOM 1102 C C . LYS A 1 143 ? 2.818 28.609 5.891 1 97.44 143 LYS A C 1
ATOM 1104 O O . LYS A 1 143 ? 3.855 29.156 5.512 1 97.44 143 LYS A O 1
ATOM 1109 N N . GLU A 1 144 ? 2.133 28.938 6.949 1 97 144 GLU A N 1
ATOM 1110 C CA . GLU A 1 144 ? 2.629 29.984 7.848 1 97 144 GLU A CA 1
ATOM 1111 C C . GLU A 1 144 ? 4.051 29.688 8.312 1 97 144 GLU A C 1
ATOM 1113 O O . GLU A 1 144 ? 4.887 30.578 8.398 1 97 144 GLU A O 1
ATOM 1118 N N . LYS A 1 145 ? 4.359 28.391 8.578 1 97.88 145 LYS A N 1
ATOM 1119 C CA . LYS A 1 145 ? 5.648 27.984 9.125 1 97.88 145 LYS A CA 1
ATOM 1120 C C . LYS A 1 145 ? 6.641 27.672 8.008 1 97.88 145 LYS A C 1
ATOM 1122 O O . LYS A 1 145 ? 7.809 27.375 8.273 1 97.88 145 LYS A O 1
ATOM 1127 N N . GLY A 1 146 ? 6.172 27.703 6.777 1 98 146 GLY A N 1
ATOM 1128 C CA . GLY A 1 146 ? 7.031 27.391 5.648 1 98 146 GLY A CA 1
ATOM 1129 C C . GLY A 1 146 ? 7.352 25.906 5.539 1 98 146 GLY A C 1
ATOM 1130 O O . GLY A 1 146 ? 8.43 25.531 5.07 1 98 146 GLY A O 1
ATOM 1131 N N . ILE A 1 147 ? 6.48 25.062 6.039 1 98.69 147 ILE A N 1
ATOM 1132 C CA . ILE A 1 147 ? 6.68 23.625 6.066 1 98.69 147 ILE A CA 1
ATOM 1133 C C . ILE A 1 147 ? 5.938 22.969 4.902 1 98.69 147 ILE A C 1
ATOM 1135 O O . ILE A 1 147 ? 4.758 23.25 4.676 1 98.69 147 ILE A O 1
ATOM 1139 N N . PRO A 1 148 ? 6.621 22.078 4.098 1 98.94 148 PRO A N 1
ATOM 1140 C CA . PRO A 1 148 ? 5.902 21.328 3.062 1 98.94 148 PRO A CA 1
ATOM 1141 C C . PRO A 1 148 ? 4.703 20.562 3.615 1 98.94 148 PRO A C 1
ATOM 1143 O O . PRO A 1 148 ? 4.801 19.922 4.672 1 98.94 148 PRO A O 1
ATOM 1146 N N . TYR A 1 149 ? 3.588 20.703 2.908 1 98.88 149 TYR A N 1
ATOM 1147 C CA . TYR A 1 149 ? 2.322 20.062 3.244 1 98.88 149 TYR A CA 1
ATOM 1148 C C . TYR A 1 149 ? 1.929 19.047 2.18 1 98.88 149 TYR A C 1
ATOM 1150 O O . TYR A 1 149 ? 1.626 19.406 1.043 1 98.88 149 TYR A O 1
ATOM 1158 N N . ILE A 1 150 ? 1.938 17.688 2.521 1 98.94 150 ILE A N 1
ATOM 1159 C CA . ILE A 1 150 ? 1.617 16.625 1.578 1 98.94 150 ILE A CA 1
ATOM 1160 C C . ILE A 1 150 ? 0.159 16.203 1.747 1 98.94 150 ILE A C 1
ATOM 1162 O O . ILE A 1 150 ? -0.231 15.695 2.805 1 98.94 150 ILE A O 1
ATOM 1166 N N . HIS A 1 151 ? -0.578 16.359 0.692 1 98.81 151 HIS A N 1
ATOM 1167 C CA . HIS A 1 151 ? -2.016 16.109 0.702 1 98.81 151 HIS A CA 1
ATOM 1168 C C . HIS A 1 151 ? -2.357 14.82 -0.033 1 98.81 151 HIS A C 1
ATOM 1170 O O . HIS A 1 151 ? -1.876 14.594 -1.144 1 98.81 151 HIS A O 1
ATOM 1176 N N . GLY A 1 152 ? -3.107 13.984 0.558 1 98.38 152 GLY A N 1
ATOM 1177 C CA . GLY A 1 152 ? -3.738 12.82 -0.048 1 98.38 152 GLY A CA 1
ATOM 1178 C C . GLY A 1 152 ? -5.203 12.68 0.318 1 98.38 152 GLY A C 1
ATOM 1179 O O . GLY A 1 152 ? -5.598 12.961 1.453 1 98.38 152 GLY A O 1
ATOM 1180 N N . ALA A 1 153 ? -5.992 12.273 -0.583 1 97.31 153 ALA A N 1
ATOM 1181 C CA . ALA A 1 153 ? -7.418 12.062 -0.345 1 97.31 153 ALA A CA 1
ATOM 1182 C C . ALA A 1 153 ? -7.957 10.922 -1.197 1 97.31 153 ALA A C 1
ATOM 1184 O O . ALA A 1 153 ? -7.34 10.539 -2.197 1 97.31 153 ALA A O 1
ATOM 1185 N N . ILE A 1 154 ? -9.102 10.398 -0.748 1 97.25 154 ILE A N 1
ATOM 1186 C CA . ILE A 1 154 ? -9.703 9.281 -1.466 1 97.25 154 ILE A CA 1
ATOM 1187 C C . ILE A 1 154 ? -11.219 9.43 -1.495 1 97.25 154 ILE A C 1
ATOM 1189 O O . ILE A 1 154 ? -11.797 10.141 -0.661 1 97.25 154 ILE A O 1
ATOM 1193 N N . HIS A 1 155 ? -11.828 8.781 -2.398 1 95 155 HIS A N 1
ATOM 1194 C CA . HIS A 1 155 ? -13.266 8.555 -2.498 1 95 155 HIS A CA 1
ATOM 1195 C C . HIS A 1 155 ? -13.57 7.223 -3.184 1 95 155 HIS A C 1
ATOM 1197 O O . HIS A 1 155 ? -13.516 7.129 -4.414 1 95 155 HIS A O 1
ATOM 1203 N N . GLY A 1 156 ? -13.992 6.246 -2.406 1 96.44 156 GLY A N 1
ATOM 1204 C CA . GLY A 1 156 ? -14.203 4.914 -2.955 1 96.44 156 GLY A CA 1
ATOM 1205 C C . GLY A 1 156 ? -12.938 4.281 -3.502 1 96.44 156 GLY A C 1
ATOM 1206 O O . GLY A 1 156 ? -12.062 3.871 -2.738 1 96.44 156 GLY A O 1
ATOM 1207 N N . THR A 1 157 ? -12.914 4.305 -4.867 1 98.44 157 THR A N 1
ATOM 1208 C CA . THR A 1 157 ? -11.773 3.707 -5.555 1 98.44 157 THR A CA 1
ATOM 1209 C C . THR A 1 157 ? -10.906 4.785 -6.195 1 98.44 157 THR A C 1
ATOM 1211 O O . THR A 1 157 ? -9.969 4.477 -6.93 1 98.44 157 THR A O 1
ATOM 1214 N N . GLN A 1 158 ? -11.203 6.008 -5.848 1 98 158 GLN A N 1
ATOM 1215 C CA . GLN A 1 158 ? -10.484 7.145 -6.41 1 98 158 GLN A CA 1
ATOM 1216 C C . GLN A 1 158 ? -9.516 7.742 -5.387 1 98 158 GLN A C 1
ATOM 1218 O O . GLN A 1 158 ? -9.828 7.797 -4.195 1 98 158 GLN A O 1
ATOM 1223 N N . GLY A 1 159 ? -8.359 8.133 -5.832 1 98.19 159 GLY A N 1
ATOM 1224 C CA . GLY A 1 159 ? -7.375 8.797 -4.984 1 98.19 159 GLY A CA 1
ATOM 1225 C C . GLY A 1 159 ? -6.719 9.984 -5.652 1 98.19 159 GLY A C 1
ATOM 1226 O O . GLY A 1 159 ? -6.75 10.117 -6.879 1 98.19 159 GLY A O 1
ATOM 1227 N N . GLN A 1 160 ? -6.176 10.875 -4.863 1 98.5 160 GLN A N 1
ATOM 1228 C CA . GLN A 1 160 ? -5.406 12.016 -5.352 1 98.5 160 GLN A CA 1
ATOM 1229 C C . GLN A 1 160 ? -4.273 12.367 -4.391 1 98.5 160 GLN A C 1
ATOM 1231 O O . GLN A 1 160 ? -4.383 12.133 -3.184 1 98.5 160 GLN A O 1
ATOM 1236 N N . ILE A 1 161 ? -3.23 12.945 -4.871 1 98.81 161 ILE A N 1
ATOM 1237 C CA . ILE A 1 161 ? -2.105 13.328 -4.031 1 98.81 161 ILE A CA 1
ATOM 1238 C C . ILE A 1 161 ? -1.371 14.508 -4.66 1 98.81 161 ILE A C 1
ATOM 1240 O O . ILE A 1 161 ? -1.233 14.586 -5.883 1 98.81 161 ILE A O 1
ATOM 1244 N N . THR A 1 162 ? -0.932 15.445 -3.895 1 98.88 162 THR A N 1
ATOM 1245 C CA . THR A 1 162 ? -0.072 16.562 -4.293 1 98.88 162 THR A CA 1
ATOM 1246 C C . THR A 1 162 ? 0.69 17.109 -3.09 1 98.88 162 THR A C 1
ATOM 1248 O O . THR A 1 162 ? 0.415 16.734 -1.948 1 98.88 162 THR A O 1
ATOM 1251 N N . VAL A 1 163 ? 1.666 17.891 -3.357 1 98.88 163 VAL A N 1
ATOM 1252 C CA . VAL A 1 163 ? 2.471 18.531 -2.324 1 98.88 163 VAL A CA 1
ATOM 1253 C C . VAL A 1 163 ? 2.33 20.047 -2.426 1 98.88 163 VAL A C 1
ATOM 1255 O O . VAL A 1 163 ? 2.504 20.625 -3.504 1 98.88 163 VAL A O 1
ATOM 1258 N N . PHE A 1 164 ? 2.027 20.656 -1.346 1 98.81 164 PHE A N 1
ATOM 1259 C CA . PHE A 1 164 ? 2.029 22.109 -1.256 1 98.81 164 PHE A CA 1
ATOM 1260 C C . PHE A 1 164 ? 3.32 22.609 -0.624 1 98.81 164 PHE A C 1
ATOM 1262 O O . PHE A 1 164 ? 3.711 22.156 0.452 1 98.81 164 PHE A O 1
ATOM 1269 N N . LEU A 1 165 ? 3.949 23.516 -1.275 1 98.12 165 LEU A N 1
ATOM 1270 C CA . LEU A 1 165 ? 5.121 24.219 -0.771 1 98.12 165 LEU A CA 1
ATOM 1271 C C . LEU A 1 165 ? 4.785 25.672 -0.466 1 98.12 165 LEU A C 1
ATOM 1273 O O . LEU A 1 165 ? 3.748 26.188 -0.897 1 98.12 165 LEU A O 1
ATOM 1277 N N . PRO A 1 166 ? 5.637 26.328 0.281 1 93.44 166 PRO A N 1
ATOM 1278 C CA . PRO A 1 166 ? 5.348 27.719 0.654 1 93.44 166 PRO A CA 1
ATOM 1279 C C . PRO A 1 166 ? 5.121 28.625 -0.558 1 93.44 166 PRO A C 1
ATOM 1281 O O . PRO A 1 166 ? 4.336 29.562 -0.488 1 93.44 166 PRO A O 1
ATOM 1284 N N . ASN A 1 167 ? 5.711 28.312 -1.643 1 94.19 167 ASN A N 1
ATOM 1285 C CA . ASN A 1 167 ? 5.656 29.219 -2.793 1 94.19 167 ASN A CA 1
ATOM 1286 C C . ASN A 1 167 ? 4.672 28.719 -3.846 1 94.19 167 ASN A C 1
ATOM 1288 O O . ASN A 1 167 ? 4.629 29.234 -4.961 1 94.19 167 ASN A O 1
ATOM 1292 N N . THR A 1 168 ? 3.92 27.703 -3.578 1 96.06 168 THR A N 1
ATOM 1293 C CA . THR A 1 168 ? 2.93 27.188 -4.516 1 96.06 168 THR A CA 1
ATOM 1294 C C . THR A 1 168 ? 1.535 27.703 -4.164 1 96.06 168 THR A C 1
ATOM 1296 O O . THR A 1 168 ? 1.354 28.375 -3.152 1 96.06 168 THR A O 1
ATOM 1299 N N . LYS A 1 169 ? 0.576 27.344 -5.02 1 95.38 169 LYS A N 1
ATOM 1300 C CA . LYS A 1 169 ? -0.831 27.5 -4.664 1 95.38 169 LYS A CA 1
ATOM 1301 C C . LYS A 1 169 ? -1.146 26.812 -3.336 1 95.38 169 LYS A C 1
ATOM 1303 O O . LYS A 1 169 ? -0.644 25.734 -3.061 1 95.38 169 LYS A O 1
ATOM 1308 N N . SER A 1 170 ? -1.942 27.547 -2.58 1 97 170 SER A N 1
ATOM 1309 C CA . SER A 1 170 ? -2.344 26.938 -1.314 1 97 170 SER A CA 1
ATOM 1310 C C . SER A 1 170 ? -3.441 25.906 -1.521 1 97 170 SER A C 1
ATOM 1312 O O . SER A 1 170 ? -4.055 25.844 -2.588 1 97 170 SER A O 1
ATOM 1314 N N . TYR A 1 171 ? -3.678 25.094 -0.521 1 97.94 171 TYR A N 1
ATOM 1315 C CA . TYR A 1 171 ? -4.754 24.109 -0.515 1 97.94 171 TYR A CA 1
ATOM 1316 C C . TYR A 1 171 ? -6.094 24.766 -0.832 1 97.94 171 TYR A C 1
ATOM 1318 O O . TYR A 1 171 ? -6.848 24.266 -1.674 1 97.94 171 TYR A O 1
ATOM 1326 N N . GLU A 1 172 ? -6.371 25.875 -0.193 1 97.56 172 GLU A N 1
ATOM 1327 C CA . GLU A 1 172 ? -7.652 26.547 -0.351 1 97.56 172 GLU A CA 1
ATOM 1328 C C . GLU A 1 172 ? -7.785 27.156 -1.744 1 97.56 172 GLU A C 1
ATOM 1330 O O . GLU A 1 172 ? -8.867 27.156 -2.328 1 97.56 172 GLU A O 1
ATOM 1335 N N . GLU A 1 173 ? -6.73 27.719 -2.27 1 97.31 173 GLU A N 1
ATOM 1336 C CA . GLU A 1 173 ? -6.738 28.25 -3.627 1 97.31 173 GLU A CA 1
ATOM 1337 C C . GLU A 1 173 ? -6.977 27.141 -4.652 1 97.31 173 GLU A C 1
ATOM 1339 O O . GLU A 1 173 ? -7.781 27.312 -5.574 1 97.31 173 GLU A O 1
ATOM 1344 N N . MET A 1 174 ? -6.246 26.047 -4.434 1 97.62 174 MET A N 1
ATOM 1345 C CA . MET A 1 174 ? -6.285 24.953 -5.41 1 97.62 174 MET A CA 1
ATOM 1346 C C . MET A 1 174 ? -7.68 24.359 -5.5 1 97.62 174 MET A C 1
ATOM 1348 O O . MET A 1 174 ? -8.148 24.016 -6.59 1 97.62 174 MET A O 1
ATOM 1352 N N . PHE A 1 175 ? -8.297 24.266 -4.375 1 96.31 175 PHE A N 1
ATOM 1353 C CA . PHE A 1 175 ? -9.586 23.578 -4.359 1 96.31 175 PHE A CA 1
ATOM 1354 C C . PHE A 1 175 ? -10.727 24.578 -4.254 1 96.31 175 PHE A C 1
ATOM 1356 O O . PHE A 1 175 ? -11.867 24.203 -3.975 1 96.31 175 PHE A O 1
ATOM 1363 N N . ASN A 1 176 ? -10.5 25.859 -4.395 1 95.38 176 ASN A N 1
ATOM 1364 C CA . ASN A 1 176 ? -11.484 26.938 -4.414 1 95.38 176 ASN A CA 1
ATOM 1365 C C . ASN A 1 176 ? -12.445 26.844 -3.232 1 95.38 176 ASN A C 1
ATOM 1367 O O . ASN A 1 176 ? -13.664 26.797 -3.422 1 95.38 176 ASN A O 1
ATOM 1371 N N . LEU A 1 177 ? -11.844 26.844 -2.041 1 96.38 177 LEU A N 1
ATOM 1372 C CA . LEU A 1 177 ? -12.633 26.625 -0.835 1 96.38 177 LEU A CA 1
ATOM 1373 C C . LEU A 1 177 ? -13.266 27.938 -0.354 1 96.38 177 LEU A C 1
ATOM 1375 O O . LEU A 1 177 ? -12.695 29.016 -0.547 1 96.38 177 LEU A O 1
ATOM 1379 N N . PRO A 1 178 ? -14.438 27.875 0.316 1 94.31 178 PRO A N 1
ATOM 1380 C CA . PRO A 1 178 ? -15.141 29.078 0.774 1 94.31 178 PRO A CA 1
ATOM 1381 C C . PRO A 1 178 ? -14.367 29.844 1.839 1 94.31 178 PRO A C 1
ATOM 1383 O O . PRO A 1 178 ? -14.68 31.016 2.115 1 94.31 178 PRO A O 1
ATOM 1386 N N . SER A 1 179 ? -13.367 29.234 2.4 1 96.5 179 SER A N 1
ATOM 1387 C CA . SER A 1 179 ? -12.609 29.859 3.482 1 96.5 179 SER A CA 1
ATOM 1388 C C . SER A 1 179 ? -11.477 30.719 2.941 1 96.5 179 SER A C 1
ATOM 1390 O O . SER A 1 179 ? -10.828 31.438 3.695 1 96.5 179 SER A O 1
ATOM 1392 N N . LEU A 1 180 ? -11.234 30.672 1.646 1 96.25 180 LEU A N 1
ATOM 1393 C CA . LEU A 1 180 ? -10.109 31.391 1.069 1 96.25 180 LEU A CA 1
ATOM 1394 C C . LEU A 1 180 ? -10.18 32.875 1.407 1 96.25 180 LEU A C 1
ATOM 1396 O O . LEU A 1 180 ? -11.188 33.531 1.122 1 96.25 180 LEU A O 1
ATOM 1400 N N . GLY A 1 181 ? -9.133 33.375 2.039 1 95.12 181 GLY A N 1
ATOM 1401 C CA . GLY A 1 181 ? -9.039 34.781 2.357 1 95.12 181 GLY A CA 1
ATOM 1402 C C . GLY A 1 181 ? -9.891 35.188 3.545 1 95.12 181 GLY A C 1
ATOM 1403 O O . GLY A 1 181 ? -10.055 36.375 3.824 1 95.12 181 GLY A O 1
ATOM 1404 N N . LYS A 1 182 ? -10.484 34.188 4.246 1 97.5 182 LYS A N 1
ATOM 1405 C CA . LYS A 1 182 ? -11.383 34.5 5.355 1 97.5 182 LYS A CA 1
ATOM 1406 C C . LYS A 1 182 ? -10.859 33.938 6.668 1 97.5 182 LYS A C 1
ATOM 1408 O O . LYS A 1 182 ? -10.172 32.906 6.668 1 97.5 182 LYS A O 1
ATOM 1413 N N . ASP A 1 183 ? -11.203 34.625 7.723 1 96.5 183 ASP A N 1
ATOM 1414 C CA . ASP A 1 183 ? -10.969 34.031 9.039 1 96.5 183 ASP A CA 1
ATOM 1415 C C . ASP A 1 183 ? -11.906 32.875 9.297 1 96.5 183 ASP A C 1
ATOM 1417 O O . ASP A 1 183 ? -13.023 32.844 8.766 1 96.5 183 ASP A O 1
ATOM 1421 N N . LEU A 1 184 ? -11.445 31.969 10.094 1 96.12 184 LEU A N 1
ATOM 1422 C CA . LEU A 1 184 ? -12.266 30.797 10.398 1 96.12 184 LEU A CA 1
ATOM 1423 C C . LEU A 1 184 ? -13.32 31.141 11.453 1 96.12 184 LEU A C 1
ATOM 1425 O O . LEU A 1 184 ? -13.297 30.594 12.555 1 96.12 184 LEU A O 1
ATOM 1429 N N . THR A 1 185 ? -14.266 31.953 11.078 1 96.31 185 THR A N 1
ATOM 1430 C CA . THR A 1 185 ? -15.422 32.219 11.93 1 96.31 185 THR A CA 1
ATOM 1431 C C . THR A 1 185 ? -16.312 31 12.016 1 96.31 185 THR A C 1
ATOM 1433 O O . THR A 1 185 ? -16.125 30.016 11.289 1 96.31 185 THR A O 1
ATOM 1436 N N . GLU A 1 186 ? -17.188 31.078 12.906 1 94.94 186 GLU A N 1
ATOM 1437 C CA . GLU A 1 186 ? -18.125 29.969 13.055 1 94.94 186 GLU A CA 1
ATOM 1438 C C . GLU A 1 186 ? -18.859 29.672 11.742 1 94.94 186 GLU A C 1
ATOM 1440 O O . GLU A 1 186 ? -19.078 28.516 11.391 1 94.94 186 GLU A O 1
ATOM 1445 N N . GLU A 1 187 ? -19.234 30.641 11.102 1 94.88 187 GLU A N 1
ATOM 1446 C CA . GLU A 1 187 ? -19.938 30.5 9.828 1 94.88 187 GLU A CA 1
ATOM 1447 C C . GLU A 1 187 ? -19.062 29.828 8.781 1 94.88 187 GLU A C 1
ATOM 1449 O O . GLU A 1 187 ? -19.516 28.922 8.07 1 94.88 187 GLU A O 1
ATOM 1454 N N . VAL A 1 188 ? -17.828 30.281 8.672 1 95.75 188 VAL A N 1
ATOM 1455 C CA . VAL A 1 188 ? -16.891 29.734 7.703 1 95.75 188 VAL A CA 1
ATOM 1456 C C . VAL A 1 188 ? -16.609 28.266 8.031 1 95.75 188 VAL A C 1
ATOM 1458 O O . VAL A 1 188 ? -16.547 27.422 7.137 1 95.75 188 VAL A O 1
ATOM 1461 N N . MET A 1 189 ? -16.438 27.984 9.273 1 94.81 189 MET A N 1
ATOM 1462 C CA . MET A 1 189 ? -16.188 26.625 9.711 1 94.81 189 MET A CA 1
ATOM 1463 C C . MET A 1 189 ? -17.359 25.719 9.359 1 94.81 189 MET A C 1
ATOM 1465 O O . MET A 1 189 ? -17.172 24.578 8.93 1 94.81 189 MET A O 1
ATOM 1469 N N . ASN A 1 190 ? -18.531 26.25 9.547 1 92.94 190 ASN A N 1
ATOM 1470 C CA . ASN A 1 190 ? -19.734 25.5 9.203 1 92.94 190 ASN A CA 1
ATOM 1471 C C . ASN A 1 190 ? -19.812 25.234 7.703 1 92.94 190 ASN A C 1
ATOM 1473 O O . ASN A 1 190 ? -20.266 24.172 7.277 1 92.94 190 ASN A O 1
ATOM 1477 N N . ASP A 1 191 ? -19.469 26.203 6.957 1 93 191 ASP A N 1
ATOM 1478 C CA . ASP A 1 191 ? -19.453 26.031 5.504 1 93 191 ASP A CA 1
ATOM 1479 C C . ASP A 1 191 ? -18.484 24.938 5.086 1 93 191 ASP A C 1
ATOM 1481 O O . ASP A 1 191 ? -18.781 24.172 4.164 1 93 191 ASP A O 1
ATOM 1485 N N . LEU A 1 192 ? -17.375 24.875 5.727 1 93.56 192 LEU A N 1
ATOM 1486 C CA . LEU A 1 192 ? -16.359 23.891 5.414 1 93.56 192 LEU A CA 1
ATOM 1487 C C . LEU A 1 192 ? -16.828 22.484 5.781 1 93.56 192 LEU A C 1
ATOM 1489 O O . LEU A 1 192 ? -16.547 21.516 5.062 1 93.56 192 LEU A O 1
ATOM 1493 N N . LYS A 1 193 ? -17.5 22.406 6.871 1 89 193 LYS A N 1
ATOM 1494 C CA . LYS A 1 193 ? -18 21.109 7.32 1 89 193 LYS A CA 1
ATOM 1495 C C . LYS A 1 193 ? -19.031 20.547 6.344 1 89 193 LYS A C 1
ATOM 1497 O O . LYS A 1 193 ? -19.188 19.328 6.23 1 89 193 LYS A O 1
ATOM 1502 N N . ASN A 1 194 ? -19.609 21.422 5.617 1 85 194 ASN A N 1
ATOM 1503 C CA . ASN A 1 194 ? -20.672 21.016 4.699 1 85 194 ASN A CA 1
ATOM 1504 C C . ASN A 1 194 ? -20.109 20.609 3.342 1 85 194 ASN A C 1
ATOM 1506 O O . ASN A 1 194 ? -20.828 20.062 2.504 1 85 194 ASN A O 1
ATOM 1510 N N . VAL A 1 195 ? -18.859 20.922 3.162 1 81.19 195 VAL A N 1
ATOM 1511 C CA . VAL A 1 195 ? -18.219 20.562 1.9 1 81.19 195 VAL A CA 1
ATOM 1512 C C . VAL A 1 195 ? -18.141 19.047 1.769 1 81.19 195 VAL A C 1
ATOM 1514 O O . VAL A 1 195 ? -18.297 18.5 0.672 1 81.19 195 VAL A O 1
ATOM 1517 N N . THR A 1 196 ? -17.844 18.312 2.914 1 69.69 196 THR A N 1
ATOM 1518 C CA . THR A 1 196 ? -17.766 16.859 2.879 1 69.69 196 THR A CA 1
ATOM 1519 C C . THR A 1 196 ? -18.812 16.234 3.803 1 69.69 196 THR A C 1
ATOM 1521 O O . THR A 1 196 ? -18.922 16.625 4.969 1 69.69 196 THR A O 1
ATOM 1524 N N . SER A 1 197 ? -19.844 15.781 3.121 1 66.81 197 SER A N 1
ATOM 1525 C CA . SER A 1 197 ? -20.875 15.156 3.947 1 66.81 197 SER A CA 1
ATOM 1526 C C . SER A 1 197 ? -21 13.664 3.637 1 66.81 197 SER A C 1
ATOM 1528 O O . SER A 1 197 ? -20.844 13.25 2.488 1 66.81 197 SER A O 1
ATOM 1530 N N . GLY A 1 198 ? -21.062 12.859 4.73 1 72.19 198 GLY A N 1
ATOM 1531 C CA . GLY A 1 198 ? -21.312 11.438 4.598 1 72.19 198 GLY A CA 1
ATOM 1532 C C . GLY A 1 198 ? -20.062 10.602 4.727 1 72.19 198 GLY A C 1
ATOM 1533 O O . GLY A 1 198 ? -18.969 11.133 4.918 1 72.19 198 GLY A O 1
ATOM 1534 N N . VAL A 1 199 ? -20.219 9.367 4.906 1 80.69 199 VAL A N 1
ATOM 1535 C CA . VAL A 1 199 ? -19.156 8.375 4.996 1 80.69 199 VAL A CA 1
ATOM 1536 C C . VAL A 1 199 ? -19 7.656 3.656 1 80.69 199 VAL A C 1
ATOM 1538 O O . VAL A 1 199 ? -19.766 6.734 3.348 1 80.69 199 VAL A O 1
ATOM 1541 N N . PRO A 1 200 ? -18.109 8.172 2.84 1 84.25 200 PRO A N 1
ATOM 1542 C CA . PRO A 1 200 ? -17.969 7.523 1.531 1 84.25 200 PRO A CA 1
ATOM 1543 C C . PRO A 1 200 ? -17.453 6.086 1.634 1 84.25 200 PRO A C 1
ATOM 1545 O O . PRO A 1 200 ? -16.75 5.742 2.586 1 84.25 200 PRO A O 1
ATOM 1548 N N . PRO A 1 201 ? -17.906 5.262 0.641 1 94.25 201 PRO A N 1
ATOM 1549 C CA . PRO A 1 201 ? -17.328 3.914 0.589 1 94.25 201 PRO A CA 1
ATOM 1550 C C . PRO A 1 201 ? -15.812 3.926 0.422 1 94.25 201 PRO A C 1
ATOM 1552 O O . PRO A 1 201 ? -15.25 4.891 -0.106 1 94.25 201 PRO A O 1
ATOM 1555 N N . VAL A 1 202 ? -15.219 2.936 0.887 1 97.06 202 VAL A N 1
ATOM 1556 C CA . VAL A 1 202 ? -13.766 2.854 0.788 1 97.06 202 VAL A CA 1
ATOM 1557 C C . VAL A 1 202 ? -13.336 1.389 0.728 1 97.06 202 VAL A C 1
ATOM 1559 O O . VAL A 1 202 ? -13.922 0.533 1.39 1 97.06 202 VAL A O 1
ATOM 1562 N N . ILE A 1 203 ? -12.359 1.141 -0.065 1 97.94 203 ILE A N 1
ATOM 1563 C CA . ILE A 1 203 ? -11.797 -0.2 -0.204 1 97.94 203 ILE A CA 1
ATOM 1564 C C . ILE A 1 203 ? -10.297 -0.163 0.068 1 97.94 203 ILE A C 1
ATOM 1566 O O . ILE A 1 203 ? -9.633 0.845 -0.196 1 97.94 203 ILE A O 1
ATOM 1570 N N . GLY A 1 204 ? -9.758 -1.15 0.595 1 98.44 204 GLY A N 1
ATOM 1571 C CA . GLY A 1 204 ? -8.438 -1.245 1.206 1 98.44 204 GLY A CA 1
ATOM 1572 C C . GLY A 1 204 ? -7.332 -0.676 0.337 1 98.44 204 GLY A C 1
ATOM 1573 O O . GLY A 1 204 ? -6.613 0.234 0.755 1 98.44 204 GLY A O 1
ATOM 1574 N N . PRO A 1 205 ? -7.203 -1.107 -0.89 1 98.94 205 PRO A N 1
ATOM 1575 C CA . PRO A 1 205 ? -6.082 -0.704 -1.742 1 98.94 205 PRO A CA 1
ATOM 1576 C C . PRO A 1 205 ? -6.023 0.806 -1.962 1 98.94 205 PRO A C 1
ATOM 1578 O O . PRO A 1 205 ? -4.934 1.371 -2.086 1 98.94 205 PRO A O 1
ATOM 1581 N N . THR A 1 206 ? -7.145 1.487 -1.976 1 98.81 206 THR A N 1
ATOM 1582 C CA . THR A 1 206 ? -7.195 2.893 -2.361 1 98.81 206 THR A CA 1
ATOM 1583 C C . THR A 1 206 ? -6.422 3.754 -1.367 1 98.81 206 THR A C 1
ATOM 1585 O O . THR A 1 206 ? -5.441 4.406 -1.733 1 98.81 206 THR A O 1
ATOM 1588 N N . PRO A 1 207 ? -6.812 3.719 -0.066 1 98.88 207 PRO A N 1
ATOM 1589 C CA . PRO A 1 207 ? -6.055 4.551 0.872 1 98.88 207 PRO A CA 1
ATOM 1590 C C . PRO A 1 207 ? -4.613 4.078 1.054 1 98.88 207 PRO A C 1
ATOM 1592 O O . PRO A 1 207 ? -3.725 4.887 1.325 1 98.88 207 PRO A O 1
ATOM 1595 N N . ASN A 1 208 ? -4.344 2.809 0.896 1 98.94 208 ASN A N 1
ATOM 1596 C CA . ASN A 1 208 ? -2.994 2.291 1.095 1 98.94 208 ASN A CA 1
ATOM 1597 C C . ASN A 1 208 ? -2.057 2.723 -0.03 1 98.94 208 ASN A C 1
ATOM 1599 O O . ASN A 1 208 ? -0.882 3.006 0.21 1 98.94 208 ASN A O 1
ATOM 1603 N N . ILE A 1 209 ? -2.574 2.811 -1.275 1 98.94 209 ILE A N 1
ATOM 1604 C CA . ILE A 1 209 ? -1.773 3.357 -2.365 1 98.94 209 ILE A CA 1
ATOM 1605 C C . ILE A 1 209 ? -1.452 4.824 -2.082 1 98.94 209 ILE A C 1
ATOM 1607 O O . ILE A 1 209 ? -0.305 5.254 -2.223 1 98.94 209 ILE A O 1
ATOM 1611 N N . ILE A 1 210 ? -2.424 5.574 -1.682 1 98.94 210 ILE A N 1
ATOM 1612 C CA . ILE A 1 210 ? -2.209 6.984 -1.381 1 98.94 210 ILE A CA 1
ATOM 1613 C C . ILE A 1 210 ? -1.191 7.121 -0.251 1 98.94 210 ILE A C 1
ATOM 1615 O O . ILE A 1 210 ? -0.311 7.984 -0.302 1 98.94 210 ILE A O 1
ATOM 1619 N N . GLY A 1 211 ? -1.31 6.27 0.802 1 98.94 211 GLY A N 1
ATOM 1620 C CA . GLY A 1 211 ? -0.339 6.297 1.884 1 98.94 211 GLY A CA 1
ATOM 1621 C C . GLY A 1 211 ? 1.081 6.039 1.418 1 98.94 211 GLY A C 1
ATOM 1622 O O . GLY A 1 211 ? 2.02 6.695 1.877 1 98.94 211 GLY A O 1
ATOM 1623 N N . CYS A 1 212 ? 1.235 5.078 0.54 1 98.94 212 CYS A N 1
ATOM 1624 C CA . CYS A 1 212 ? 2.541 4.801 -0.046 1 98.94 212 CYS A CA 1
ATOM 1625 C C . CYS A 1 212 ? 3.082 6.02 -0.784 1 98.94 212 CYS A C 1
ATOM 1627 O O . CYS A 1 212 ? 4.25 6.375 -0.628 1 98.94 212 CYS A O 1
ATOM 1629 N N . LEU A 1 213 ? 2.215 6.629 -1.544 1 98.94 213 LEU A N 1
ATOM 1630 C CA . LEU A 1 213 ? 2.623 7.766 -2.365 1 98.94 213 LEU A CA 1
ATOM 1631 C C . LEU A 1 213 ? 2.99 8.961 -1.492 1 98.94 213 LEU A C 1
ATOM 1633 O O . LEU A 1 213 ? 3.982 9.648 -1.756 1 98.94 213 LEU A O 1
ATOM 1637 N N . GLU A 1 214 ? 2.201 9.219 -0.448 1 98.94 214 GLU A N 1
ATOM 1638 C CA . GLU A 1 214 ? 2.516 10.312 0.464 1 98.94 214 GLU A CA 1
ATOM 1639 C C . GLU A 1 214 ? 3.867 10.102 1.14 1 98.94 214 GLU A C 1
ATOM 1641 O O . GLU A 1 214 ? 4.676 11.023 1.229 1 98.94 214 GLU A O 1
ATOM 1646 N N . ALA A 1 215 ? 4.117 8.883 1.602 1 99 215 ALA A N 1
ATOM 1647 C CA . ALA A 1 215 ? 5.383 8.562 2.256 1 99 215 ALA A CA 1
ATOM 1648 C C . ALA A 1 215 ? 6.559 8.773 1.307 1 99 215 ALA A C 1
ATOM 1650 O O . ALA A 1 215 ? 7.605 9.297 1.707 1 99 215 ALA A O 1
ATOM 1651 N N . PHE A 1 216 ? 6.379 8.43 0.061 1 98.94 216 PHE A N 1
ATOM 1652 C CA . PHE A 1 216 ? 7.5 8.531 -0.866 1 98.94 216 PHE A CA 1
ATOM 1653 C C . PHE A 1 216 ? 7.73 9.984 -1.279 1 98.94 216 PHE A C 1
ATOM 1655 O O . PHE A 1 216 ? 8.875 10.398 -1.5 1 98.94 216 PHE A O 1
ATOM 1662 N N . GLU A 1 217 ? 6.672 10.773 -1.415 1 98.94 217 GLU A N 1
ATOM 1663 C CA . GLU A 1 217 ? 6.883 12.203 -1.642 1 98.94 217 GLU A CA 1
ATOM 1664 C C . GLU A 1 217 ? 7.695 12.828 -0.511 1 98.94 217 GLU A C 1
ATOM 1666 O O . GLU A 1 217 ? 8.562 13.664 -0.755 1 98.94 217 GLU A O 1
ATOM 1671 N N . ALA A 1 218 ? 7.383 12.438 0.736 1 98.94 218 ALA A N 1
ATOM 1672 C CA . ALA A 1 218 ? 8.164 12.906 1.875 1 98.94 218 ALA A CA 1
ATOM 1673 C C . ALA A 1 218 ? 9.625 12.484 1.746 1 98.94 218 ALA A C 1
ATOM 1675 O O . ALA A 1 218 ? 10.531 13.281 2.016 1 98.94 218 ALA A O 1
ATOM 1676 N N . TYR A 1 219 ? 9.812 11.273 1.355 1 98.94 219 TYR A N 1
ATOM 1677 C CA . TYR A 1 219 ? 11.164 10.742 1.174 1 98.94 219 TYR A CA 1
ATOM 1678 C C . TYR A 1 219 ? 11.93 11.547 0.132 1 98.94 219 TYR A C 1
ATOM 1680 O O . TYR A 1 219 ? 13.094 11.898 0.34 1 98.94 219 TYR A O 1
ATOM 1688 N N . LYS A 1 220 ? 11.266 11.883 -1.007 1 98.88 220 LYS A N 1
ATOM 1689 C CA . LYS A 1 220 ? 11.875 12.68 -2.062 1 98.88 220 LYS A CA 1
ATOM 1690 C C . LYS A 1 220 ? 12.273 14.062 -1.547 1 98.88 220 LYS A C 1
ATOM 1692 O O . LYS A 1 220 ? 13.383 14.539 -1.827 1 98.88 220 LYS A O 1
ATOM 1697 N N . ILE A 1 221 ? 11.414 14.648 -0.784 1 98.88 221 ILE A N 1
ATOM 1698 C CA . ILE A 1 221 ? 11.656 16 -0.284 1 98.88 221 ILE A CA 1
ATOM 1699 C C . ILE A 1 221 ? 12.883 16 0.617 1 98.88 221 ILE A C 1
ATOM 1701 O O . ILE A 1 221 ? 13.766 16.859 0.473 1 98.88 221 ILE A O 1
ATOM 1705 N N . ILE A 1 222 ? 12.969 15.039 1.521 1 98.88 222 ILE A N 1
ATOM 1706 C CA . ILE A 1 222 ? 14.016 15.039 2.543 1 98.88 222 ILE A CA 1
ATOM 1707 C C . ILE A 1 222 ? 15.344 14.617 1.926 1 98.88 222 ILE A C 1
ATOM 1709 O O . ILE A 1 222 ? 16.391 15.188 2.236 1 98.88 222 ILE A O 1
ATOM 1713 N N . THR A 1 223 ? 15.312 13.617 1.012 1 98.75 223 THR A N 1
ATOM 1714 C CA . THR A 1 223 ? 16.547 13.039 0.49 1 98.75 223 THR A CA 1
ATOM 1715 C C . THR A 1 223 ? 17.016 13.805 -0.74 1 98.75 223 THR A C 1
ATOM 1717 O O . THR A 1 223 ? 18.203 13.734 -1.104 1 98.75 223 THR A O 1
ATOM 1720 N N . GLY A 1 224 ? 16.078 14.422 -1.446 1 98.38 224 GLY A N 1
ATOM 1721 C CA . GLY A 1 224 ? 16.438 15.195 -2.625 1 98.38 224 GLY A CA 1
ATOM 1722 C C . GLY A 1 224 ? 16.438 14.375 -3.9 1 98.38 224 GLY A C 1
ATOM 1723 O O . GLY A 1 224 ? 16.891 14.844 -4.949 1 98.38 224 GLY A O 1
ATOM 1724 N N . VAL A 1 225 ? 15.891 13.164 -3.848 1 97.94 225 VAL A N 1
ATOM 1725 C CA . VAL A 1 225 ? 15.883 12.32 -5.039 1 97.94 225 VAL A CA 1
ATOM 1726 C C . VAL A 1 225 ? 14.562 12.492 -5.785 1 97.94 225 VAL A C 1
ATOM 1728 O O . VAL A 1 225 ? 13.547 12.844 -5.184 1 97.94 225 VAL A O 1
ATOM 1731 N N . GLY A 1 226 ? 14.562 12.297 -7.078 1 98.31 226 GLY A N 1
ATOM 1732 C CA . GLY A 1 226 ? 13.344 12.266 -7.867 1 98.31 226 GLY A CA 1
ATOM 1733 C C . GLY A 1 226 ? 12.68 13.625 -8 1 98.31 226 GLY A C 1
ATOM 1734 O O . GLY A 1 226 ? 13.273 14.648 -7.629 1 98.31 226 GLY A O 1
ATOM 1735 N N . LYS A 1 227 ? 11.531 13.609 -8.594 1 98.56 227 LYS A N 1
ATOM 1736 C CA . LYS A 1 227 ? 10.719 14.797 -8.828 1 98.56 227 LYS A CA 1
ATOM 1737 C C . LYS A 1 227 ? 9.484 14.797 -7.93 1 98.56 227 LYS A C 1
ATOM 1739 O O . LYS A 1 227 ? 8.641 13.898 -8.023 1 98.56 227 LYS A O 1
ATOM 1744 N N . VAL A 1 228 ? 9.359 15.812 -7.07 1 98.69 228 VAL A N 1
ATOM 1745 C CA . VAL A 1 228 ? 8.211 15.953 -6.188 1 98.69 228 VAL A CA 1
ATOM 1746 C C . VAL A 1 228 ? 7.012 16.484 -6.984 1 98.69 228 VAL A C 1
ATOM 1748 O O . VAL A 1 228 ? 7.16 17.375 -7.82 1 98.69 228 VAL A O 1
ATOM 1751 N N . THR A 1 229 ? 5.836 15.93 -6.805 1 98.69 229 THR A N 1
ATOM 1752 C CA . THR A 1 229 ? 4.605 16.391 -7.441 1 98.69 229 THR A CA 1
ATOM 1753 C C . THR A 1 229 ? 4.023 17.594 -6.688 1 98.69 229 THR A C 1
ATOM 1755 O O . THR A 1 229 ? 3.25 17.422 -5.746 1 98.69 229 THR A O 1
ATOM 1758 N N . VAL A 1 230 ? 4.277 18.75 -7.164 1 98.62 230 VAL A N 1
ATOM 1759 C CA . VAL A 1 230 ? 3.969 19.969 -6.43 1 98.62 230 VAL A CA 1
ATOM 1760 C C . VAL A 1 230 ? 2.729 20.641 -7.027 1 98.62 230 VAL A C 1
ATOM 1762 O O . VAL A 1 230 ? 2.561 20.672 -8.25 1 98.62 230 VAL A O 1
ATOM 1765 N N . ALA A 1 231 ? 1.881 21.156 -6.172 1 98.31 231 ALA A N 1
ATOM 1766 C CA . ALA A 1 231 ? 0.737 21.953 -6.613 1 98.31 231 ALA A CA 1
ATOM 1767 C C . ALA A 1 231 ? 1.173 23.047 -7.582 1 98.31 231 ALA A C 1
ATOM 1769 O O . ALA A 1 231 ? 2.215 23.672 -7.387 1 98.31 231 ALA A O 1
ATOM 1770 N N . PRO A 1 232 ? 0.419 23.234 -8.719 1 97.81 232 PRO A N 1
ATOM 1771 C CA . PRO A 1 232 ? -0.964 22.781 -8.898 1 97.81 232 PRO A CA 1
ATOM 1772 C C . PRO A 1 232 ? -1.062 21.422 -9.586 1 97.81 232 PRO A C 1
ATOM 1774 O O . PRO A 1 232 ? -2.152 21 -9.969 1 97.81 232 PRO A O 1
ATOM 1777 N N . LYS A 1 233 ? 0.093 20.75 -9.82 1 98.38 233 LYS A N 1
ATOM 1778 C CA . LYS A 1 233 ? 0.036 19.391 -10.344 1 98.38 233 LYS A CA 1
ATOM 1779 C C . LYS A 1 233 ? -0.549 18.438 -9.312 1 98.38 233 LYS A C 1
ATOM 1781 O O . LYS A 1 233 ? -0.262 18.547 -8.125 1 98.38 233 LYS A O 1
ATOM 1786 N N . ILE A 1 234 ? -1.36 17.5 -9.766 1 98.62 234 ILE A N 1
ATOM 1787 C CA . ILE A 1 234 ? -2.029 16.547 -8.891 1 98.62 234 ILE A CA 1
ATOM 1788 C C . ILE A 1 234 ? -2.17 15.203 -9.602 1 98.62 234 ILE A C 1
ATOM 1790 O O . ILE A 1 234 ? -2.602 15.148 -10.758 1 98.62 234 ILE A O 1
ATOM 1794 N N . LEU A 1 235 ? -1.701 14.141 -8.984 1 98.81 235 LEU A N 1
ATOM 1795 C CA . LEU A 1 235 ? -1.969 12.805 -9.5 1 98.81 235 LEU A CA 1
ATOM 1796 C C . LEU A 1 235 ? -3.334 12.305 -9.039 1 98.81 235 LEU A C 1
ATOM 1798 O O . LEU A 1 235 ? -3.668 12.398 -7.859 1 98.81 235 LEU A O 1
ATOM 1802 N N . THR A 1 236 ? -4.102 11.812 -9.945 1 98.62 236 THR A N 1
ATOM 1803 C CA . THR A 1 236 ? -5.387 11.195 -9.633 1 98.62 236 THR A CA 1
ATOM 1804 C C . THR A 1 236 ? -5.488 9.812 -10.273 1 98.62 236 THR A C 1
ATOM 1806 O O . THR A 1 236 ? -4.805 9.523 -11.258 1 98.62 236 THR A O 1
ATOM 1809 N N . PHE A 1 237 ? -6.305 8.992 -9.656 1 98.62 237 PHE A N 1
ATOM 1810 C CA . PHE A 1 237 ? -6.57 7.688 -10.25 1 98.62 237 PHE A CA 1
ATOM 1811 C C . PHE A 1 237 ? -7.926 7.148 -9.797 1 98.62 237 PHE A C 1
ATOM 1813 O O . PHE A 1 237 ? -8.492 7.629 -8.812 1 98.62 237 PHE A O 1
ATOM 1820 N N . ASP A 1 238 ? -8.469 6.262 -10.516 1 98.69 238 ASP A N 1
ATOM 1821 C CA . ASP A 1 238 ? -9.57 5.367 -10.164 1 98.69 238 ASP A CA 1
ATOM 1822 C C . ASP A 1 238 ? -9.172 3.906 -10.367 1 98.69 238 ASP A C 1
ATOM 1824 O O . ASP A 1 238 ? -8.906 3.48 -11.492 1 98.69 238 ASP A O 1
ATOM 1828 N N . LEU A 1 239 ? -9.18 3.141 -9.344 1 98.69 239 LEU A N 1
ATOM 1829 C CA . LEU A 1 239 ? -8.703 1.766 -9.414 1 98.69 239 LEU A CA 1
ATOM 1830 C C . LEU A 1 239 ? -9.641 0.905 -10.258 1 98.69 239 LEU A C 1
ATOM 1832 O O . LEU A 1 239 ? -9.273 -0.205 -10.656 1 98.69 239 LEU A O 1
ATOM 1836 N N . LEU A 1 240 ? -10.836 1.422 -10.547 1 98.69 240 LEU A N 1
ATOM 1837 C CA . LEU A 1 240 ? -11.75 0.678 -11.406 1 98.69 240 LEU A CA 1
ATOM 1838 C C . LEU A 1 240 ? -11.242 0.64 -12.844 1 98.69 240 LEU A C 1
ATOM 1840 O O . LEU A 1 240 ? -11.695 -0.171 -13.648 1 98.69 240 LEU A O 1
ATOM 1844 N N . ASP A 1 241 ? -10.375 1.543 -13.133 1 98.56 241 ASP A N 1
ATOM 1845 C CA . ASP A 1 241 ? -9.711 1.604 -14.438 1 98.56 241 ASP A CA 1
ATOM 1846 C C . ASP A 1 241 ? -8.281 2.127 -14.297 1 98.56 241 ASP A C 1
ATOM 1848 O O . ASP A 1 241 ? -8.062 3.336 -14.203 1 98.56 241 ASP A O 1
ATOM 1852 N N . LEU A 1 242 ? -7.277 1.248 -14.398 1 97.88 242 LEU A N 1
ATOM 1853 C CA . LEU A 1 242 ? -5.891 1.648 -14.18 1 97.88 242 LEU A CA 1
ATOM 1854 C C . LEU A 1 242 ? -5.43 2.615 -15.266 1 97.88 242 LEU A C 1
ATOM 1856 O O . LEU A 1 242 ? -4.406 3.287 -15.109 1 97.88 242 LEU A O 1
ATOM 1860 N N . GLY A 1 243 ? -6.148 2.744 -16.375 1 96.69 243 GLY A N 1
ATOM 1861 C CA . GLY A 1 243 ? -5.879 3.756 -17.375 1 96.69 243 GLY A CA 1
ATOM 1862 C C . GLY A 1 243 ? -6.219 5.16 -16.922 1 96.69 243 GLY A C 1
ATOM 1863 O O . GLY A 1 243 ? -5.922 6.137 -17.625 1 96.69 243 GLY A O 1
ATOM 1864 N N . SER A 1 244 ? -6.75 5.254 -15.75 1 96.31 244 SER A N 1
ATOM 1865 C CA . SER A 1 244 ? -7.215 6.543 -15.25 1 96.31 244 SER A CA 1
ATOM 1866 C C . SER A 1 244 ? -6.109 7.27 -14.492 1 96.31 244 SER A C 1
ATOM 1868 O O . SER A 1 244 ? -6.289 8.414 -14.078 1 96.31 244 SER A O 1
ATOM 1870 N N . PHE A 1 245 ? -4.98 6.617 -14.211 1 97.25 245 PHE A N 1
ATOM 1871 C CA . PHE A 1 245 ? -3.875 7.352 -13.602 1 97.25 245 PHE A CA 1
ATOM 1872 C C . PHE A 1 245 ? -3.461 8.531 -14.484 1 97.25 245 PHE A C 1
ATOM 1874 O O . PHE A 1 245 ? -3.156 8.352 -15.664 1 97.25 245 PHE A O 1
ATOM 1881 N N . TYR A 1 246 ? -3.473 9.711 -13.852 1 95 246 TYR A N 1
ATOM 1882 C CA . TYR A 1 246 ? -3.16 10.898 -14.641 1 95 246 TYR A CA 1
ATOM 1883 C C . TYR A 1 246 ? -2.617 12.016 -13.758 1 95 246 TYR A C 1
ATOM 1885 O O . TYR A 1 246 ? -3.113 12.234 -12.656 1 95 246 TYR A O 1
ATOM 1893 N N . LEU A 1 247 ? -1.578 12.594 -14.242 1 95.56 247 LEU A N 1
ATOM 1894 C CA . LEU A 1 247 ? -1.061 13.805 -13.609 1 95.56 247 LEU A CA 1
ATOM 1895 C C . LEU A 1 247 ? -1.574 15.055 -14.312 1 95.56 247 LEU A C 1
ATOM 1897 O O . LEU A 1 247 ? -1.244 15.289 -15.477 1 95.56 247 LEU A O 1
ATOM 1901 N N . ASN A 1 248 ? -2.363 15.789 -13.609 1 94.75 248 ASN A N 1
ATOM 1902 C CA . ASN A 1 248 ? -2.943 16.984 -14.211 1 94.75 248 ASN A CA 1
ATOM 1903 C C . ASN A 1 248 ? -2.668 18.234 -13.367 1 94.75 248 ASN A C 1
ATOM 1905 O O . ASN A 1 248 ? -1.974 18.156 -12.352 1 94.75 248 ASN A O 1
ATOM 1909 N N . GLU A 1 249 ? -3.045 19.375 -13.859 1 93.25 249 GLU A N 1
ATOM 1910 C CA . GLU A 1 249 ? -2.926 20.625 -13.133 1 93.25 249 GLU A CA 1
ATOM 1911 C C . GLU A 1 249 ? -4.301 21.203 -12.797 1 93.25 249 GLU A C 1
ATOM 1913 O O . GLU A 1 249 ? -5.215 21.156 -13.617 1 93.25 249 GLU A O 1
ATOM 1918 N N . LEU A 1 250 ? -4.398 21.516 -11.555 1 90.5 250 LEU A N 1
ATOM 1919 C CA . LEU A 1 250 ? -5.633 22.188 -11.141 1 90.5 250 LEU A CA 1
ATOM 1920 C C . LEU A 1 250 ? -5.43 23.688 -11.023 1 90.5 250 LEU A C 1
ATOM 1922 O O . LEU A 1 250 ? -4.379 24.141 -10.562 1 90.5 250 LEU A O 1
ATOM 1926 N N . MET B 1 1 ? -10.734 -16.812 18.859 1 40.25 1 MET B N 1
ATOM 1927 C CA . MET B 1 1 ? -11.508 -15.719 18.266 1 40.25 1 MET B CA 1
ATOM 1928 C C . MET B 1 1 ? -12.641 -15.289 19.203 1 40.25 1 MET B C 1
ATOM 1930 O O . MET B 1 1 ? -13.352 -16.141 19.734 1 40.25 1 MET B O 1
ATOM 1934 N N . PRO B 1 2 ? -12.703 -14.023 19.438 1 42.19 2 PRO B N 1
ATOM 1935 C CA . PRO B 1 2 ? -13.891 -13.828 20.266 1 42.19 2 PRO B CA 1
ATOM 1936 C C . PRO B 1 2 ? -15.164 -14.344 19.609 1 42.19 2 PRO B C 1
ATOM 1938 O O . PRO B 1 2 ? -15.383 -14.117 18.422 1 42.19 2 PRO B O 1
ATOM 1941 N N . THR B 1 3 ? -15.82 -15.242 20.266 1 42.53 3 THR B N 1
ATOM 1942 C CA . THR B 1 3 ? -17.078 -15.875 19.875 1 42.53 3 THR B CA 1
ATOM 1943 C C . THR B 1 3 ? -18.016 -14.852 19.234 1 42.53 3 THR B C 1
ATOM 1945 O O . THR B 1 3 ? -18.844 -15.203 18.391 1 42.53 3 THR B O 1
ATOM 1948 N N . ARG B 1 4 ? -17.953 -13.727 19.859 1 43.66 4 ARG B N 1
ATOM 1949 C CA . ARG B 1 4 ? -18.938 -12.727 19.453 1 43.66 4 ARG B CA 1
ATOM 1950 C C . ARG B 1 4 ? -18.781 -12.383 17.969 1 43.66 4 ARG B C 1
ATOM 1952 O O . ARG B 1 4 ? -19.672 -11.758 17.375 1 43.66 4 ARG B O 1
ATOM 1959 N N . TYR B 1 5 ? -17.578 -12.555 17.484 1 53.5 5 TYR B N 1
ATOM 1960 C CA . TYR B 1 5 ? -17.422 -12.297 16.047 1 53.5 5 TYR B CA 1
ATOM 1961 C C . TYR B 1 5 ? -17.859 -13.492 15.227 1 53.5 5 TYR B C 1
ATOM 1963 O O . TYR B 1 5 ? -17.562 -13.578 14.031 1 53.5 5 TYR B O 1
ATOM 1971 N N . ILE B 1 6 ? -18.469 -14.555 15.867 1 48.84 6 ILE B N 1
ATOM 1972 C CA . ILE B 1 6 ? -19.094 -15.734 15.289 1 48.84 6 ILE B CA 1
ATOM 1973 C C . ILE B 1 6 ? -20.406 -15.344 14.609 1 48.84 6 ILE B C 1
ATOM 1975 O O . ILE B 1 6 ? -21.25 -14.688 15.219 1 48.84 6 ILE B O 1
ATOM 1979 N N . GLY B 1 7 ? -20.469 -15.031 13.336 1 56.06 7 GLY B N 1
ATOM 1980 C CA . GLY B 1 7 ? -21.5 -14.953 12.305 1 56.06 7 GLY B CA 1
ATOM 1981 C C . GLY B 1 7 ? -21.484 -13.648 11.539 1 56.06 7 GLY B C 1
ATOM 1982 O O . GLY B 1 7 ? -21.109 -13.602 10.375 1 56.06 7 GLY B O 1
ATOM 1983 N N . ASP B 1 8 ? -21.906 -12.609 12.133 1 75.81 8 ASP B N 1
ATOM 1984 C CA . ASP B 1 8 ? -22.234 -11.367 11.445 1 75.81 8 ASP B CA 1
ATOM 1985 C C . ASP B 1 8 ? -21 -10.461 11.344 1 75.81 8 ASP B C 1
ATOM 1987 O O . ASP B 1 8 ? -21.094 -9.352 10.82 1 75.81 8 ASP B O 1
ATOM 1991 N N . GLY B 1 9 ? -19.812 -11.016 11.594 1 92.19 9 GLY B N 1
ATOM 1992 C CA . GLY B 1 9 ? -18.625 -10.172 11.664 1 92.19 9 GLY B CA 1
ATOM 1993 C C . GLY B 1 9 ? -18 -9.906 10.312 1 92.19 9 GLY B C 1
ATOM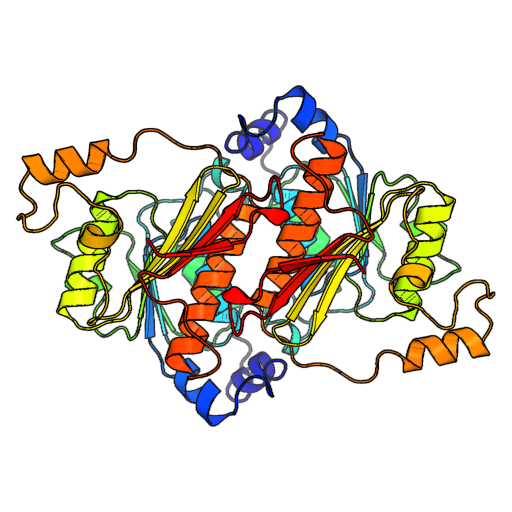 1994 O O . GLY B 1 9 ? -17.422 -8.836 10.086 1 92.19 9 GLY B O 1
ATOM 1995 N N . TYR B 1 10 ? -18.234 -10.891 9.43 1 95.5 10 TYR B N 1
ATOM 1996 C CA . TYR B 1 10 ? -17.688 -10.727 8.086 1 95.5 10 TYR B CA 1
ATOM 1997 C C . TYR B 1 10 ? -18.266 -9.484 7.414 1 95.5 10 TYR B C 1
ATOM 1999 O O . TYR B 1 10 ? -17.516 -8.664 6.871 1 95.5 10 TYR B O 1
ATOM 2007 N N . TRP B 1 11 ? -19.547 -9.344 7.492 1 95.62 11 TRP B N 1
ATOM 2008 C CA . TRP B 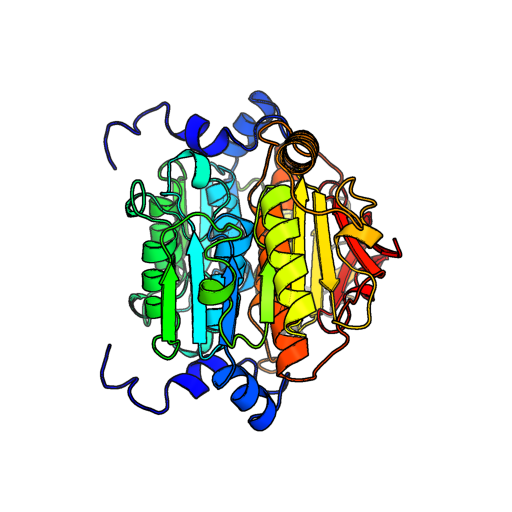1 11 ? -20.219 -8.258 6.785 1 95.62 11 TRP B CA 1
ATOM 2009 C C . TRP B 1 11 ? -19.969 -6.918 7.473 1 95.62 11 TRP B C 1
ATOM 2011 O O . TRP B 1 11 ? -20 -5.867 6.828 1 95.62 11 TRP B O 1
ATOM 2021 N N . GLU B 1 12 ? -19.672 -6.965 8.727 1 95.12 12 GLU B N 1
ATOM 2022 C CA . GLU B 1 12 ? -19.266 -5.742 9.414 1 95.12 12 GLU B CA 1
ATOM 2023 C C . GLU B 1 12 ? -17.891 -5.277 8.945 1 95.12 12 GLU B C 1
ATOM 2025 O O . GLU B 1 12 ? -17.688 -4.082 8.719 1 95.12 12 GLU B O 1
ATOM 2030 N N . ILE B 1 13 ? -17 -6.188 8.773 1 96.19 13 ILE B N 1
ATOM 2031 C CA . ILE B 1 13 ? -15.664 -5.879 8.273 1 96.19 13 ILE B CA 1
ATOM 2032 C C . ILE B 1 13 ? -15.766 -5.305 6.859 1 96.19 13 ILE B C 1
ATOM 2034 O O . ILE B 1 13 ? -15.117 -4.301 6.543 1 96.19 13 ILE B O 1
ATOM 2038 N N . ALA B 1 14 ? -16.688 -5.852 6.07 1 96.12 14 ALA B N 1
ATOM 2039 C CA . ALA B 1 14 ? -16.781 -5.473 4.664 1 96.12 14 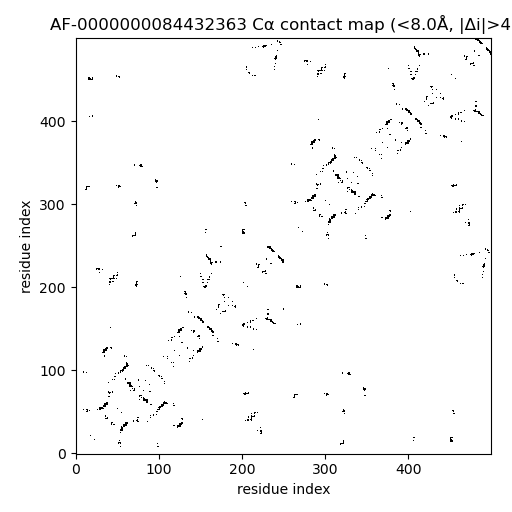ALA B CA 1
ATOM 2040 C C . ALA B 1 14 ? -17.75 -4.309 4.473 1 96.12 14 ALA B C 1
ATOM 2042 O O . ALA B 1 14 ? -18 -3.873 3.346 1 96.12 14 ALA B O 1
ATOM 2043 N N . SER B 1 15 ? -18.281 -3.756 5.516 1 95.62 15 SER B N 1
ATOM 2044 C CA . SER B 1 15 ? -19.406 -2.822 5.438 1 95.62 15 SER B CA 1
ATOM 2045 C C . SER B 1 15 ? -19.016 -1.555 4.684 1 95.62 15 SER B C 1
ATOM 2047 O O . SER B 1 15 ? -19.812 -1.019 3.912 1 95.62 15 SER B O 1
ATOM 2049 N N . ARG B 1 16 ? -17.797 -1.144 4.832 1 95.81 16 ARG B N 1
ATOM 2050 C CA . ARG B 1 16 ? -17.391 0.156 4.301 1 95.81 16 ARG B CA 1
ATOM 2051 C C . ARG B 1 16 ? -17.125 0.072 2.801 1 95.81 16 ARG B C 1
ATOM 2053 O O . ARG B 1 16 ? -17 1.099 2.129 1 95.81 16 ARG B O 1
ATOM 2060 N N . GLN B 1 17 ? -16.984 -1.129 2.316 1 96.75 17 GLN B N 1
ATOM 2061 C CA . GLN B 1 17 ? -16.734 -1.224 0.881 1 96.75 17 GLN B CA 1
ATOM 2062 C C . GLN B 1 17 ? -18.031 -1.561 0.124 1 96.75 17 GLN B C 1
ATOM 2064 O O . GLN B 1 17 ? -18.016 -1.652 -1.104 1 96.75 17 GLN B O 1
ATOM 2069 N N . MET B 1 18 ? -19.078 -1.442 1.029 1 93.12 18 MET B N 1
ATOM 2070 C CA . MET B 1 18 ? -20.359 -1.633 0.38 1 93.12 18 MET B CA 1
ATOM 2071 C C . MET B 1 18 ? -20.719 -0.43 -0.486 1 93.12 18 MET B C 1
ATOM 2073 O O . MET B 1 18 ? -20.391 0.706 -0.147 1 93.12 18 MET B O 1
ATOM 2077 N N . SER B 1 19 ? -21.266 -0.534 -1.586 1 92.19 19 SER B N 1
ATOM 2078 C CA . SER B 1 19 ? -21.609 0.436 -2.619 1 92.19 19 SER B CA 1
ATOM 2079 C C . SER B 1 19 ? -20.625 0.374 -3.787 1 92.19 19 SER B C 1
ATOM 2081 O O . SER B 1 19 ? -20.953 0.793 -4.898 1 92.19 19 SER B O 1
ATOM 2083 N N . ILE B 1 20 ? -19.391 -0.002 -3.383 1 97 20 ILE B N 1
ATOM 2084 C CA . ILE B 1 20 ? -18.484 -0.275 -4.488 1 97 20 ILE B CA 1
ATOM 2085 C C . ILE B 1 20 ? -18.906 -1.555 -5.203 1 97 20 ILE B C 1
ATOM 2087 O O . ILE B 1 20 ? -18.812 -1.651 -6.43 1 97 20 ILE B O 1
ATOM 2091 N N . VAL B 1 21 ? -19.344 -2.512 -4.352 1 97.69 21 VAL B N 1
ATOM 2092 C CA . VAL B 1 21 ? -19.891 -3.777 -4.844 1 97.69 21 VAL B CA 1
ATOM 2093 C C . VAL B 1 21 ? -21.219 -4.066 -4.16 1 97.69 21 VAL B C 1
ATOM 2095 O O . VAL B 1 21 ? -21.484 -3.584 -3.055 1 97.69 21 VAL B O 1
ATOM 2098 N N . THR B 1 22 ? -22.031 -4.859 -4.82 1 97.56 22 THR B N 1
ATOM 2099 C CA . THR B 1 22 ? -23.25 -5.379 -4.199 1 97.56 22 THR B CA 1
ATOM 2100 C C . THR B 1 22 ? -22.922 -6.531 -3.256 1 97.56 22 THR B C 1
ATOM 2102 O O . THR B 1 22 ? -21.812 -7.055 -3.268 1 97.56 22 THR B O 1
ATOM 2105 N N . ARG B 1 23 ? -23.922 -6.867 -2.43 1 97.19 23 ARG B N 1
ATOM 2106 C CA . ARG B 1 23 ? -23.734 -7.988 -1.515 1 97.19 23 ARG B CA 1
ATOM 2107 C C . ARG B 1 23 ? -23.453 -9.273 -2.275 1 97.19 23 ARG B C 1
ATOM 2109 O O . ARG B 1 23 ? -22.609 -10.078 -1.854 1 97.19 23 ARG B O 1
ATOM 2116 N N . SER B 1 24 ? -24.141 -9.445 -3.391 1 98.19 24 SER B N 1
ATOM 2117 C CA . SER B 1 24 ? -23.953 -10.641 -4.195 1 98.19 24 SER B CA 1
ATOM 2118 C C . SER B 1 24 ? -22.547 -10.68 -4.793 1 98.19 24 SER B C 1
ATOM 2120 O O . SER B 1 24 ? -21.922 -11.742 -4.871 1 98.19 24 SER B O 1
ATOM 2122 N N . GLU B 1 25 ? -22.078 -9.57 -5.211 1 98.56 25 GLU B N 1
ATOM 2123 C CA . GLU B 1 25 ? -20.719 -9.484 -5.746 1 98.56 25 GLU B CA 1
ATOM 2124 C C . GLU B 1 25 ? -19.688 -9.75 -4.664 1 98.56 25 GLU B C 1
ATOM 2126 O O . GLU B 1 25 ? -18.719 -10.484 -4.891 1 98.56 25 GLU B O 1
ATOM 2131 N N . GLN B 1 26 ? -19.891 -9.234 -3.459 1 98.5 26 GLN B N 1
ATOM 2132 C CA . GLN B 1 26 ? -19.016 -9.5 -2.328 1 98.5 26 GLN B CA 1
ATOM 2133 C C . GLN B 1 26 ? -19.062 -10.969 -1.914 1 98.5 26 GLN B C 1
ATOM 2135 O O . GLN B 1 26 ? -18.047 -11.539 -1.502 1 98.5 26 GLN B O 1
ATOM 2140 N N . GLN B 1 27 ? -20.203 -11.516 -2.012 1 98.38 27 GLN B N 1
ATOM 2141 C CA . GLN B 1 27 ? -20.328 -12.93 -1.691 1 98.38 27 GLN B CA 1
ATOM 2142 C C . GLN B 1 27 ? -19.484 -13.789 -2.619 1 98.38 27 GLN B C 1
ATOM 2144 O O . GLN B 1 27 ? -18.875 -14.773 -2.184 1 98.38 27 GLN B O 1
ATOM 2149 N N . ARG B 1 28 ? -19.438 -13.414 -3.922 1 98.81 28 ARG B N 1
ATOM 2150 C CA . ARG B 1 28 ? -18.578 -14.133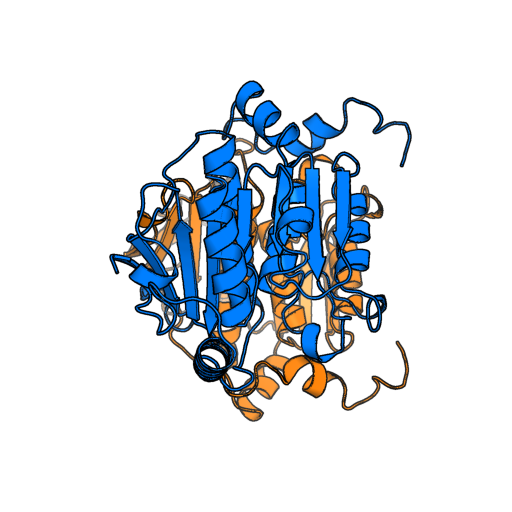 -4.852 1 98.81 28 ARG B CA 1
ATOM 2151 C C . ARG B 1 28 ? -17.125 -14.109 -4.391 1 98.81 28 ARG B C 1
ATOM 2153 O O . ARG B 1 28 ? -16.422 -15.117 -4.477 1 98.81 28 ARG B O 1
ATOM 2160 N N . PHE B 1 29 ? -16.75 -12.984 -3.916 1 98.88 29 PHE B N 1
ATOM 2161 C CA . PHE B 1 29 ? -15.383 -12.836 -3.434 1 98.88 29 PHE B CA 1
ATOM 2162 C C . PHE B 1 29 ? -15.156 -13.672 -2.184 1 98.88 29 PHE B C 1
ATOM 2164 O O . PHE B 1 29 ? -14.102 -14.289 -2.025 1 98.88 29 PHE B O 1
ATOM 2171 N N . LYS B 1 30 ? -16.062 -13.68 -1.302 1 98.56 30 LYS B N 1
ATOM 2172 C CA . LYS B 1 30 ? -16.031 -14.469 -0.074 1 98.56 30 LYS B CA 1
ATOM 2173 C C . LYS B 1 30 ? -15.945 -15.961 -0.383 1 98.56 30 LYS B C 1
ATOM 2175 O O . LYS B 1 30 ? -15.383 -16.734 0.4 1 98.56 30 LYS B O 1
ATOM 2180 N N . ASP B 1 31 ? -16.438 -16.359 -1.511 1 98.69 31 ASP B N 1
ATOM 2181 C CA . ASP B 1 31 ? -16.5 -17.781 -1.875 1 98.69 31 ASP B CA 1
ATOM 2182 C C . ASP B 1 31 ? -15.281 -18.172 -2.721 1 98.69 31 ASP B C 1
ATOM 2184 O O . ASP B 1 31 ? -15.047 -19.359 -2.957 1 98.69 31 ASP B O 1
ATOM 2188 N N . ALA B 1 32 ? -14.5 -17.219 -3.186 1 98.88 32 ALA B N 1
ATOM 2189 C CA . ALA B 1 32 ? -13.422 -17.453 -4.137 1 98.88 32 ALA B CA 1
ATOM 2190 C C . ALA B 1 32 ? -12.172 -17.969 -3.426 1 98.88 32 ALA B C 1
ATOM 2192 O O . ALA B 1 32 ? -12.078 -17.906 -2.197 1 98.88 32 ALA B O 1
ATOM 2193 N N . LYS B 1 33 ? -11.258 -18.562 -4.219 1 98.94 33 LYS B N 1
ATOM 2194 C CA . LYS B 1 33 ? -9.961 -19.062 -3.771 1 98.94 33 LYS B CA 1
ATOM 2195 C C . LYS B 1 33 ? -8.828 -18.484 -4.605 1 98.94 33 LYS B C 1
ATOM 2197 O O . LYS B 1 33 ? -8.828 -18.594 -5.832 1 98.94 33 LYS B O 1
ATOM 2202 N N . ILE B 1 34 ? -7.91 -17.812 -3.93 1 98.94 34 ILE B N 1
ATOM 2203 C CA . ILE B 1 34 ? -6.793 -17.188 -4.617 1 98.94 34 ILE B CA 1
ATOM 2204 C C . ILE B 1 34 ? -5.477 -17.75 -4.094 1 98.94 34 ILE B C 1
ATOM 2206 O O . ILE B 1 34 ? -5.289 -17.891 -2.883 1 98.94 34 ILE B O 1
ATOM 2210 N N . THR B 1 35 ? -4.586 -18.125 -5.004 1 98.94 35 THR B N 1
ATOM 2211 C CA . THR B 1 35 ? -3.227 -18.531 -4.664 1 98.94 35 THR B CA 1
ATOM 2212 C C . THR B 1 35 ? -2.246 -17.375 -4.867 1 98.94 35 THR B C 1
ATOM 2214 O O . THR B 1 35 ? -2.17 -16.812 -5.957 1 98.94 35 THR B O 1
ATOM 2217 N N . VAL B 1 36 ? -1.556 -17.016 -3.828 1 98.94 36 VAL B N 1
ATOM 2218 C CA . VAL B 1 36 ? -0.483 -16.031 -3.898 1 98.94 36 VAL B CA 1
ATOM 2219 C C . VAL B 1 36 ? 0.87 -16.734 -3.781 1 98.94 36 VAL B C 1
ATOM 2221 O O . VAL B 1 36 ? 1.153 -17.391 -2.777 1 98.94 36 VAL B O 1
ATOM 2224 N N . ILE B 1 37 ? 1.72 -16.578 -4.789 1 98.88 37 ILE B N 1
ATOM 2225 C CA . ILE B 1 37 ? 3.037 -17.203 -4.805 1 98.88 37 ILE B CA 1
ATOM 2226 C C . ILE B 1 37 ? 4.105 -16.172 -4.469 1 98.88 37 ILE B C 1
ATOM 2228 O O . ILE B 1 37 ? 4.488 -15.367 -5.324 1 98.88 37 ILE B O 1
ATOM 2232 N N . GLY B 1 38 ? 4.656 -16.297 -3.328 1 98.56 38 GLY B N 1
ATOM 2233 C CA . GLY B 1 38 ? 5.531 -15.305 -2.732 1 98.56 38 GLY B CA 1
ATOM 2234 C C . GLY B 1 38 ? 4.859 -14.5 -1.638 1 98.56 38 GLY B C 1
ATOM 2235 O O . GLY B 1 38 ? 3.814 -13.891 -1.864 1 98.56 38 GLY B O 1
ATOM 2236 N N . CYS B 1 39 ? 5.438 -14.508 -0.457 1 98.69 39 CYS B N 1
ATOM 2237 C CA . CYS B 1 39 ? 4.875 -13.789 0.683 1 98.69 39 CYS B CA 1
ATOM 2238 C C . CYS B 1 39 ? 5.793 -12.656 1.123 1 98.69 39 CYS B C 1
ATOM 2240 O O . CYS B 1 39 ? 5.852 -12.32 2.307 1 98.69 39 CYS B O 1
ATOM 2242 N N . GLY B 1 40 ? 6.602 -12.125 0.147 1 98 40 GLY B N 1
ATOM 2243 C CA . GLY B 1 40 ? 7.551 -11.062 0.443 1 98 40 GLY B CA 1
ATOM 2244 C C . GLY B 1 40 ? 6.957 -9.672 0.312 1 98 40 GLY B C 1
ATOM 2245 O O . GLY B 1 40 ? 5.891 -9.391 0.869 1 98 40 GLY B O 1
ATOM 2246 N N . GLY B 1 41 ? 7.688 -8.773 -0.389 1 98.12 41 GLY B N 1
ATOM 2247 C CA . GLY B 1 41 ? 7.285 -7.379 -0.515 1 98.12 41 GLY B CA 1
ATOM 2248 C C . GLY B 1 41 ? 5.965 -7.203 -1.244 1 98.12 41 GLY B C 1
ATOM 2249 O O . GLY B 1 41 ? 5.016 -6.652 -0.69 1 98.12 41 GLY B O 1
ATOM 2250 N N . ILE B 1 42 ? 5.906 -7.715 -2.416 1 98.75 42 ILE B N 1
ATOM 2251 C CA . ILE B 1 42 ? 4.668 -7.613 -3.186 1 98.75 42 ILE B CA 1
ATOM 2252 C C . ILE B 1 42 ? 3.598 -8.5 -2.561 1 98.75 42 ILE B C 1
ATOM 2254 O O . ILE B 1 42 ? 2.498 -8.039 -2.254 1 98.75 42 ILE B O 1
ATOM 2258 N N . GLY B 1 43 ? 3.965 -9.727 -2.277 1 98.88 43 GLY B N 1
ATOM 2259 C CA . GLY B 1 43 ? 3.014 -10.719 -1.807 1 98.88 43 GLY B CA 1
ATOM 2260 C C . GLY B 1 43 ? 2.426 -10.383 -0.448 1 98.88 43 GLY B C 1
ATOM 2261 O O . GLY B 1 43 ? 1.243 -10.633 -0.201 1 98.88 43 GLY B O 1
ATOM 2262 N N . GLY B 1 44 ? 3.273 -9.859 0.419 1 98.88 44 GLY B N 1
ATOM 2263 C CA . GLY B 1 44 ? 2.775 -9.484 1.731 1 98.88 44 GLY B CA 1
ATOM 2264 C C . GLY B 1 44 ? 1.635 -8.484 1.67 1 98.88 44 GLY B C 1
ATOM 2265 O O . GLY B 1 44 ? 0.604 -8.672 2.32 1 98.88 44 GLY B O 1
ATOM 2266 N N . GLU B 1 45 ? 1.83 -7.461 0.905 1 98.94 45 GLU B N 1
ATOM 2267 C CA . GLU B 1 45 ? 0.788 -6.453 0.755 1 98.94 45 GLU B CA 1
ATOM 2268 C C . GLU B 1 45 ? -0.435 -7.02 0.044 1 98.94 45 GLU B C 1
ATOM 2270 O O . GLU B 1 45 ? -1.572 -6.723 0.418 1 98.94 45 GLU B O 1
ATOM 2275 N N . THR B 1 46 ? -0.234 -7.832 -0.98 1 98.94 46 THR B N 1
ATOM 2276 C CA . THR B 1 46 ? -1.326 -8.477 -1.701 1 98.94 46 THR B CA 1
ATOM 2277 C C . THR B 1 46 ? -2.191 -9.297 -0.751 1 98.94 46 THR B C 1
ATOM 2279 O O . THR B 1 46 ? -3.416 -9.164 -0.747 1 98.94 46 THR B O 1
ATOM 2282 N N . ILE B 1 47 ? -1.525 -10.086 0.034 1 98.94 47 ILE B N 1
ATOM 2283 C CA . ILE B 1 47 ? -2.193 -10.969 0.984 1 98.94 47 ILE B CA 1
ATOM 2284 C C . ILE B 1 47 ? -3.004 -10.141 1.977 1 98.94 47 ILE B C 1
ATOM 2286 O O . ILE B 1 47 ? -4.172 -10.445 2.238 1 98.94 47 ILE B O 1
ATOM 2290 N N . GLU B 1 48 ? -2.4 -9.125 2.49 1 98.88 48 GLU B N 1
ATOM 2291 C CA . GLU B 1 48 ? -3.08 -8.266 3.453 1 98.88 48 GLU B CA 1
ATOM 2292 C C . GLU B 1 48 ? -4.332 -7.637 2.846 1 98.88 48 GLU B C 1
ATOM 2294 O O . GLU B 1 48 ? -5.398 -7.641 3.463 1 98.88 48 GLU B O 1
ATOM 2299 N N . MET B 1 49 ? -4.23 -7.09 1.657 1 98.94 49 MET B N 1
ATOM 2300 C CA . MET B 1 49 ? -5.359 -6.414 1.026 1 98.94 49 MET B CA 1
ATOM 2301 C C . MET B 1 49 ? -6.473 -7.406 0.697 1 98.94 49 MET B C 1
ATOM 2303 O O . MET B 1 49 ? -7.652 -7.094 0.857 1 98.94 49 MET B O 1
ATOM 2307 N N . LEU B 1 50 ? -6.078 -8.586 0.222 1 98.94 50 LEU B N 1
ATOM 2308 C CA . LEU B 1 50 ? -7.082 -9.609 -0.057 1 98.94 50 LEU B CA 1
ATOM 2309 C C . LEU B 1 50 ? -7.852 -9.977 1.207 1 98.94 50 LEU B C 1
ATOM 2311 O O . LEU B 1 50 ? -9.086 -10.07 1.181 1 98.94 50 LEU B O 1
ATOM 2315 N N . ALA B 1 51 ? -7.113 -10.156 2.273 1 98.88 51 ALA B N 1
ATOM 2316 C CA . ALA B 1 51 ? -7.742 -10.484 3.551 1 98.88 51 ALA B CA 1
ATOM 2317 C C . ALA B 1 51 ? -8.68 -9.375 4.004 1 98.88 51 ALA B C 1
ATOM 2319 O O . ALA B 1 51 ? -9.812 -9.641 4.414 1 98.88 51 ALA B O 1
ATOM 2320 N N . ARG B 1 52 ? -8.227 -8.18 3.896 1 98.81 52 ARG B N 1
ATOM 2321 C CA . ARG B 1 52 ? -8.992 -7.027 4.355 1 98.81 52 ARG B CA 1
ATOM 2322 C C . ARG B 1 52 ? -10.242 -6.828 3.502 1 98.81 52 ARG B C 1
ATOM 2324 O O . ARG B 1 52 ? -11.281 -6.395 4.004 1 98.81 52 ARG B O 1
ATOM 2331 N N . MET B 1 53 ? -10.109 -7.168 2.197 1 98.75 53 MET B N 1
ATOM 2332 C CA . MET B 1 53 ? -11.25 -6.996 1.301 1 98.75 53 MET B CA 1
ATOM 2333 C C . MET B 1 53 ? -12.234 -8.148 1.444 1 98.75 53 MET B C 1
ATOM 2335 O O . MET B 1 53 ? -13.336 -8.109 0.89 1 98.75 53 MET B O 1
ATOM 2339 N N . GLY B 1 54 ? -11.82 -9.242 2.139 1 98.56 54 GLY B N 1
ATOM 2340 C CA . GLY B 1 54 ? -12.773 -10.273 2.512 1 98.56 54 GLY B CA 1
ATOM 2341 C C . GLY B 1 54 ? -12.711 -11.492 1.615 1 98.56 54 GLY B C 1
ATOM 2342 O O . GLY B 1 54 ? -13.742 -12.125 1.342 1 98.56 54 GLY B O 1
ATOM 2343 N N . ILE B 1 55 ? -11.539 -11.875 1.106 1 98.88 55 ILE B N 1
ATOM 2344 C CA . ILE B 1 55 ? -11.375 -13.117 0.348 1 98.88 55 ILE B CA 1
ATOM 2345 C C . ILE B 1 55 ? -11.75 -14.312 1.222 1 98.88 55 ILE B C 1
ATOM 2347 O O . ILE B 1 55 ? -11.57 -14.273 2.441 1 98.88 55 ILE B O 1
ATOM 2351 N N . GLY B 1 56 ? -12.305 -15.305 0.614 1 98.5 56 GLY B N 1
ATOM 2352 C CA . GLY B 1 56 ? -12.719 -16.469 1.388 1 98.5 56 GLY B CA 1
ATOM 2353 C C . GLY B 1 56 ? -11.586 -17.438 1.649 1 98.5 56 GLY B C 1
ATOM 2354 O O . GLY B 1 56 ? -11.445 -17.953 2.766 1 98.5 56 GLY B O 1
ATOM 2355 N N . ASN B 1 57 ? -10.859 -17.719 0.59 1 98.81 57 ASN B N 1
ATOM 2356 C CA . ASN B 1 57 ? -9.805 -18.734 0.671 1 98.81 57 ASN B CA 1
ATOM 2357 C C . ASN B 1 57 ? -8.5 -18.234 0.053 1 98.81 57 ASN B C 1
ATOM 2359 O O . ASN B 1 57 ? -8.492 -17.734 -1.071 1 98.81 57 ASN B O 1
ATOM 2363 N N . LEU B 1 58 ? -7.434 -18.438 0.82 1 98.88 58 LEU B N 1
ATOM 2364 C CA . LEU B 1 58 ? -6.094 -18.094 0.35 1 98.88 58 LEU B CA 1
ATOM 2365 C C . LEU B 1 58 ? -5.18 -19.312 0.394 1 98.88 58 LEU B C 1
ATOM 2367 O O . LEU B 1 58 ? -5.227 -20.094 1.344 1 98.88 58 LEU B O 1
ATOM 2371 N N . VAL B 1 59 ? -4.434 -19.5 -0.657 1 98.94 59 VAL B N 1
ATOM 2372 C CA . VAL B 1 59 ? -3.289 -20.406 -0.673 1 98.94 59 VAL B CA 1
ATOM 2373 C C . VAL B 1 59 ? -1.996 -19.594 -0.774 1 98.94 59 VAL B C 1
ATOM 2375 O O . VAL B 1 59 ? -1.811 -18.828 -1.72 1 98.94 59 VAL B O 1
ATOM 2378 N N . LEU B 1 60 ? -1.165 -19.75 0.238 1 98.88 60 LEU B N 1
ATOM 2379 C CA . LEU B 1 60 ? 0.071 -18.984 0.321 1 98.88 60 LEU B CA 1
ATOM 2380 C C . LEU B 1 60 ? 1.288 -19.891 0.208 1 98.88 60 LEU B C 1
ATOM 2382 O O . LEU B 1 60 ? 1.356 -20.938 0.873 1 98.88 60 LEU B O 1
ATOM 2386 N N . VAL B 1 61 ? 2.246 -19.516 -0.652 1 98.75 61 VAL B N 1
ATOM 2387 C CA . VAL B 1 61 ? 3.438 -20.344 -0.826 1 98.75 61 VAL B CA 1
ATOM 2388 C C . VAL B 1 61 ? 4.688 -19.469 -0.751 1 98.75 61 VAL B C 1
ATOM 2390 O O . VAL B 1 61 ? 4.789 -18.453 -1.447 1 98.75 61 VAL B O 1
ATOM 2393 N N . ASP B 1 62 ? 5.562 -19.781 0.022 1 98.62 62 ASP B N 1
ATOM 2394 C CA . ASP B 1 62 ? 6.871 -19.156 0.185 1 98.62 62 ASP B CA 1
ATOM 2395 C C . ASP B 1 62 ? 7.824 -20.062 0.958 1 98.62 62 ASP B C 1
ATOM 2397 O O . ASP B 1 62 ? 7.434 -20.688 1.944 1 98.62 62 ASP B O 1
ATOM 2401 N N . LYS B 1 63 ? 9.047 -20.094 0.567 1 97.94 63 LYS B N 1
ATOM 2402 C CA . LYS B 1 63 ? 9.992 -20.984 1.23 1 97.94 63 LYS B CA 1
ATOM 2403 C C . LYS B 1 63 ? 10.852 -20.219 2.23 1 97.94 63 LYS B C 1
ATOM 2405 O O . LYS B 1 63 ? 11.508 -20.828 3.086 1 97.94 63 LYS B O 1
ATOM 2410 N N . ASP B 1 64 ? 10.859 -18.906 2.182 1 97.88 64 ASP B N 1
ATOM 2411 C CA . ASP B 1 64 ? 11.836 -18.109 2.914 1 97.88 64 ASP B CA 1
ATOM 2412 C C . ASP B 1 64 ? 11.312 -17.75 4.309 1 97.88 64 ASP B C 1
ATOM 2414 O O . ASP B 1 64 ? 10.117 -17.875 4.578 1 97.88 64 ASP B O 1
ATOM 2418 N N . ALA B 1 65 ? 12.25 -17.359 5.121 1 98.56 65 ALA B N 1
ATOM 2419 C CA . ALA B 1 65 ? 11.977 -16.75 6.422 1 98.56 65 ALA B CA 1
ATOM 2420 C C . ALA B 1 65 ? 12.266 -15.25 6.41 1 98.56 65 ALA B C 1
ATOM 2422 O O . ALA B 1 65 ? 13.008 -14.766 5.555 1 98.56 65 ALA B O 1
ATOM 2423 N N . PHE B 1 66 ? 11.656 -14.531 7.336 1 98.25 66 PHE B N 1
ATOM 2424 C CA . PHE B 1 66 ? 11.914 -13.102 7.402 1 98.25 66 PHE B CA 1
ATOM 2425 C C . PHE B 1 66 ? 13.289 -12.82 8 1 98.25 66 PHE B C 1
ATOM 2427 O O . PHE B 1 66 ? 13.695 -13.477 8.961 1 98.25 66 PHE B O 1
ATOM 2434 N N . ASP B 1 67 ? 13.922 -11.914 7.453 1 96.5 67 ASP B N 1
ATOM 2435 C CA . ASP B 1 67 ? 15.18 -11.422 8.016 1 96.5 67 ASP B CA 1
ATOM 2436 C C . ASP B 1 67 ? 15.156 -9.898 8.156 1 96.5 67 ASP B C 1
ATOM 2438 O O . ASP B 1 67 ? 14.188 -9.25 7.777 1 96.5 67 ASP B O 1
ATOM 2442 N N . LEU B 1 68 ? 16.172 -9.359 8.703 1 95.81 68 LEU B N 1
ATOM 2443 C CA . LEU B 1 68 ? 16.234 -7.941 9.055 1 95.81 68 LEU B CA 1
ATOM 2444 C C . LEU B 1 68 ? 16.109 -7.066 7.809 1 95.81 68 LEU B C 1
ATOM 2446 O O . LEU B 1 68 ? 15.5 -6 7.852 1 95.81 68 LEU B O 1
ATOM 2450 N N . SER B 1 69 ? 16.688 -7.527 6.711 1 94.94 69 SER B N 1
ATOM 2451 C CA . SER B 1 69 ? 16.703 -6.734 5.488 1 94.94 69 SER B CA 1
ATOM 2452 C C . SER B 1 69 ? 15.312 -6.621 4.879 1 94.94 69 SER B C 1
ATOM 2454 O O . SER B 1 69 ? 15.086 -5.801 3.988 1 94.94 69 SER B O 1
ATOM 2456 N N . ASN B 1 70 ? 14.359 -7.473 5.398 1 97.38 70 ASN B N 1
ATOM 2457 C CA . ASN B 1 70 ? 13 -7.441 4.875 1 97.38 70 ASN B CA 1
ATOM 2458 C C . ASN B 1 70 ? 12.188 -6.316 5.504 1 97.38 70 ASN B C 1
ATOM 2460 O O . ASN B 1 70 ? 11.133 -5.941 4.984 1 97.38 70 ASN B O 1
ATOM 2464 N N . LEU B 1 71 ? 12.664 -5.73 6.578 1 98.12 71 LEU B N 1
ATOM 2465 C CA . LEU B 1 71 ? 11.883 -4.793 7.379 1 98.12 71 LEU B CA 1
ATOM 2466 C C . LEU B 1 71 ? 11.711 -3.465 6.645 1 98.12 71 LEU B C 1
ATOM 2468 O O . LEU B 1 71 ? 10.82 -2.682 6.973 1 98.12 71 LEU B O 1
ATOM 2472 N N . ASN B 1 72 ? 12.477 -3.232 5.586 1 98.06 72 ASN B N 1
ATOM 2473 C CA . ASN B 1 72 ? 12.383 -1.952 4.887 1 98.06 72 ASN B CA 1
ATOM 2474 C C . ASN B 1 72 ? 11.172 -1.909 3.953 1 98.06 72 ASN B C 1
ATOM 2476 O O . ASN B 1 72 ? 10.789 -0.839 3.484 1 98.06 72 ASN B O 1
ATOM 2480 N N . ARG B 1 73 ? 10.555 -3.146 3.691 1 98.38 73 ARG B N 1
ATOM 2481 C CA . ARG B 1 73 ? 9.562 -3.03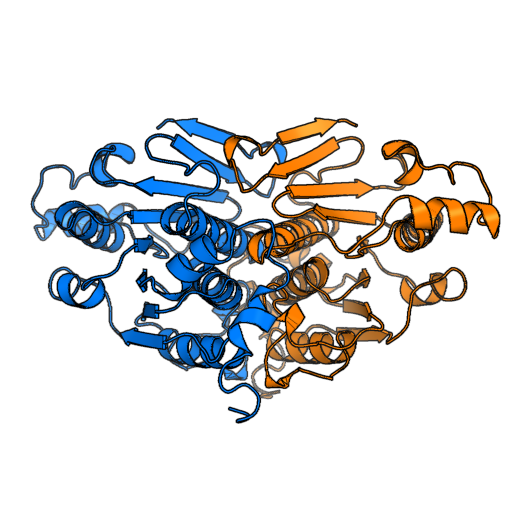5 2.629 1 98.38 73 ARG B CA 1
ATOM 2482 C C . ARG B 1 73 ? 8.453 -4.062 2.811 1 98.38 73 ARG B C 1
ATOM 2484 O O . ARG B 1 73 ? 7.398 -3.965 2.178 1 98.38 73 ARG B O 1
ATOM 2491 N N . GLN B 1 74 ? 8.602 -5.074 3.609 1 98.69 74 GLN B N 1
ATOM 2492 C CA . GLN B 1 74 ? 7.633 -6.168 3.641 1 98.69 74 GLN B CA 1
ATOM 2493 C C . GLN B 1 74 ? 6.637 -5.992 4.781 1 98.69 74 GLN B C 1
ATOM 2495 O O . GLN B 1 74 ? 6.992 -6.168 5.953 1 98.69 74 GLN B O 1
ATOM 2500 N N . THR B 1 75 ? 5.418 -5.777 4.48 1 98.25 75 THR B N 1
ATOM 2501 C CA . THR B 1 75 ? 4.383 -5.344 5.414 1 98.25 75 THR B CA 1
ATOM 2502 C C . THR B 1 75 ? 4.102 -6.426 6.453 1 98.25 75 THR B C 1
ATOM 2504 O O . THR B 1 75 ? 3.643 -6.125 7.559 1 98.25 75 THR B O 1
ATOM 2507 N N . LEU B 1 76 ? 4.375 -7.645 6.16 1 98.19 76 LEU B N 1
ATOM 2508 C CA . LEU B 1 76 ? 4.066 -8.711 7.102 1 98.19 76 LEU B CA 1
ATOM 2509 C C . LEU B 1 76 ? 5.246 -8.984 8.031 1 98.19 76 LEU B C 1
ATOM 2511 O O . LEU B 1 76 ? 5.152 -9.812 8.938 1 98.19 76 LEU B O 1
ATOM 2515 N N . ALA B 1 77 ? 6.32 -8.289 7.82 1 98 77 ALA B N 1
ATOM 2516 C CA . ALA B 1 77 ? 7.535 -8.492 8.609 1 98 77 ALA B CA 1
ATOM 2517 C C . ALA B 1 77 ? 7.621 -7.496 9.758 1 98 77 ALA B C 1
ATOM 2519 O O . ALA B 1 77 ? 7.41 -6.297 9.555 1 98 77 ALA B O 1
ATOM 2520 N N . SER B 1 78 ? 7.887 -7.938 10.906 1 97.75 78 SER B N 1
ATOM 2521 C CA . SER B 1 78 ? 8.25 -7.141 12.078 1 97.75 78 SER B CA 1
ATOM 2522 C C . SER B 1 78 ? 9.32 -7.84 12.914 1 97.75 78 SER B C 1
ATOM 2524 O O . SER B 1 78 ? 9.703 -8.977 12.617 1 97.75 78 SER B O 1
ATOM 2526 N N . LEU B 1 79 ? 9.844 -7.195 13.883 1 97.19 79 LEU B N 1
ATOM 2527 C CA . LEU B 1 79 ? 10.961 -7.699 14.672 1 97.19 79 LEU B CA 1
ATOM 2528 C C . LEU B 1 79 ? 10.633 -9.062 15.266 1 97.19 79 LEU B C 1
ATOM 2530 O O . LEU B 1 79 ? 11.453 -9.992 15.203 1 97.19 79 LEU B O 1
ATOM 2534 N N . PRO B 1 80 ? 9.422 -9.234 15.789 1 97.5 80 PRO B N 1
ATOM 2535 C CA . PRO B 1 80 ? 9.117 -10.547 16.375 1 97.5 80 PRO B CA 1
ATOM 2536 C C . PRO B 1 80 ? 9.008 -11.648 15.336 1 97.5 80 PRO B C 1
ATOM 2538 O O . PRO B 1 80 ? 9 -12.836 15.688 1 97.5 80 PRO B O 1
ATOM 2541 N N . ASP B 1 81 ? 8.883 -11.305 14.102 1 97.88 81 ASP B N 1
ATOM 2542 C CA . ASP B 1 81 ? 8.664 -12.289 13.039 1 97.88 81 ASP B CA 1
ATOM 2543 C C . ASP B 1 81 ? 9.992 -12.766 12.453 1 97.88 81 ASP B C 1
ATOM 2545 O O . ASP B 1 81 ? 10.016 -13.688 11.633 1 97.88 81 ASP B O 1
ATOM 2549 N N . LEU B 1 82 ? 11.117 -12.148 12.859 1 97.44 82 LEU B N 1
ATOM 2550 C CA . LEU B 1 82 ? 12.422 -12.492 12.297 1 97.44 82 LEU B CA 1
ATOM 2551 C C . LEU B 1 82 ? 12.758 -13.953 12.555 1 97.44 82 LEU B C 1
ATOM 2553 O O . LEU B 1 82 ? 12.594 -14.445 13.672 1 97.44 82 LEU B O 1
ATOM 2557 N N . GLY B 1 83 ? 13.156 -14.664 11.469 1 98.38 83 GLY B N 1
ATOM 2558 C CA . GLY B 1 83 ? 13.523 -16.062 11.555 1 98.38 83 GLY B CA 1
ATOM 2559 C C . GLY B 1 83 ? 12.344 -17 11.352 1 98.38 83 GLY B C 1
ATOM 2560 O O . GLY B 1 83 ? 12.531 -18.219 11.242 1 98.38 83 GLY B O 1
ATOM 2561 N N . LEU B 1 84 ? 11.18 -16.469 11.273 1 98.62 84 LEU B N 1
ATOM 2562 C CA . LEU B 1 84 ? 9.984 -17.281 11.07 1 98.62 84 LEU B CA 1
ATOM 2563 C C . LEU B 1 84 ? 9.648 -17.391 9.586 1 98.62 84 LEU B C 1
ATOM 2565 O O . LEU B 1 84 ? 9.93 -16.469 8.812 1 98.62 84 LEU B O 1
ATOM 2569 N N . ASP B 1 85 ? 9.047 -18.5 9.25 1 98.75 85 ASP B N 1
ATOM 2570 C CA . ASP B 1 85 ? 8.656 -18.75 7.863 1 98.75 85 ASP B CA 1
ATOM 2571 C C . ASP B 1 85 ? 7.637 -17.719 7.383 1 98.75 85 ASP B C 1
ATOM 2573 O O . ASP B 1 85 ? 6.613 -17.5 8.031 1 98.75 85 ASP B O 1
ATOM 2577 N N . LYS B 1 86 ? 7.902 -17.141 6.215 1 98.75 86 LYS B N 1
ATOM 2578 C CA . LYS B 1 86 ? 7.043 -16.078 5.688 1 98.75 86 LYS B CA 1
ATOM 2579 C C . LYS B 1 86 ? 5.609 -16.578 5.512 1 98.75 86 LYS B C 1
ATOM 2581 O O . LYS B 1 86 ? 4.656 -15.875 5.855 1 98.75 86 LYS B O 1
ATOM 2586 N N . SER B 1 87 ? 5.449 -17.766 4.973 1 98.75 87 SER B N 1
ATOM 2587 C CA . SER B 1 87 ? 4.109 -18.281 4.711 1 98.75 87 SER B CA 1
ATOM 2588 C C . SER B 1 87 ? 3.332 -18.484 6.008 1 98.75 87 SER B C 1
ATOM 2590 O O . SER B 1 87 ? 2.133 -18.203 6.066 1 98.75 87 SER B O 1
ATOM 2592 N N . SER B 1 88 ? 3.977 -18.938 7.027 1 98.62 88 SER B N 1
ATOM 2593 C CA . SER B 1 88 ? 3.34 -19.156 8.32 1 98.62 88 SER B CA 1
ATOM 2594 C C . SER B 1 88 ? 2.939 -17.828 8.969 1 98.62 88 SER B C 1
ATOM 2596 O O . SER B 1 88 ? 1.83 -17.703 9.492 1 98.62 88 SER B O 1
ATOM 2598 N N . VAL B 1 89 ? 3.855 -16.891 8.938 1 98.88 89 VAL B N 1
ATOM 2599 C CA . VAL B 1 89 ? 3.57 -15.57 9.492 1 98.88 89 VAL B CA 1
ATOM 2600 C C . VAL B 1 89 ? 2.4 -14.938 8.742 1 98.88 89 VAL B C 1
ATOM 2602 O O . VAL B 1 89 ? 1.512 -14.344 9.352 1 98.88 89 VAL B O 1
ATOM 2605 N N . ALA B 1 90 ? 2.422 -15.078 7.441 1 98.88 90 ALA B N 1
ATOM 2606 C CA . ALA B 1 90 ? 1.339 -14.531 6.629 1 98.88 90 ALA B CA 1
ATOM 2607 C C . ALA B 1 90 ? -0.009 -15.102 7.055 1 98.88 90 ALA B C 1
ATOM 2609 O O . ALA B 1 90 ? -0.988 -14.367 7.195 1 98.88 90 ALA B O 1
ATOM 2610 N N . SER B 1 91 ? -0.041 -16.375 7.227 1 98.81 91 SER B N 1
ATOM 2611 C CA . SER B 1 91 ? -1.27 -17.031 7.656 1 98.81 91 SER B CA 1
ATOM 2612 C C . SER B 1 91 ? -1.749 -16.5 9 1 98.81 91 SER B C 1
ATOM 2614 O O . SER B 1 91 ? -2.938 -16.219 9.172 1 98.81 91 SER B O 1
ATOM 2616 N N . GLN B 1 92 ? -0.859 -16.328 9.914 1 98.56 92 GLN B N 1
ATOM 2617 C CA . GLN B 1 92 ? -1.195 -15.805 11.234 1 98.56 92 GLN B CA 1
ATOM 2618 C C . GLN B 1 92 ? -1.716 -14.375 11.156 1 98.56 92 GLN B C 1
ATOM 2620 O O . GLN B 1 92 ? -2.703 -14.023 11.805 1 98.56 92 GLN B O 1
ATOM 2625 N N . LYS B 1 93 ? -1.05 -13.578 10.375 1 98.5 93 LYS B N 1
ATOM 2626 C CA . LYS B 1 93 ? -1.469 -12.188 10.219 1 98.5 93 LYS B CA 1
ATOM 2627 C C . LYS B 1 93 ? -2.861 -12.102 9.602 1 98.5 93 LYS B C 1
ATOM 2629 O O . LYS B 1 93 ? -3.674 -11.266 10.008 1 98.5 93 LYS B O 1
ATOM 2634 N N . VAL B 1 94 ? -3.092 -12.938 8.633 1 98.75 94 VAL B N 1
ATOM 2635 C CA . VAL B 1 94 ? -4.398 -12.953 7.984 1 98.75 94 VAL B CA 1
ATOM 2636 C C . VAL B 1 94 ? -5.484 -13.25 9.016 1 98.75 94 VAL B C 1
ATOM 2638 O O . VAL B 1 94 ? -6.527 -12.594 9.039 1 98.75 94 VAL B O 1
ATOM 2641 N N . ARG B 1 95 ? -5.215 -14.125 9.883 1 97.62 95 ARG B N 1
ATOM 2642 C CA . ARG B 1 95 ? -6.184 -14.516 10.906 1 97.62 95 ARG B CA 1
ATOM 2643 C C . ARG B 1 95 ? -6.477 -13.352 11.852 1 97.62 95 ARG B C 1
ATOM 2645 O O . ARG B 1 95 ? -7.605 -13.203 12.328 1 97.62 95 ARG B O 1
ATOM 2652 N N . LEU B 1 96 ? -5.492 -12.594 12.109 1 97.81 96 LEU B N 1
ATOM 2653 C CA . LEU B 1 96 ? -5.645 -11.461 13.016 1 97.81 96 LEU B CA 1
ATOM 2654 C C . LEU B 1 96 ? -6.367 -10.305 12.328 1 97.81 96 LEU B C 1
ATOM 2656 O O . LEU B 1 96 ? -6.938 -9.438 12.992 1 97.81 96 LEU B O 1
ATOM 2660 N N . ILE B 1 97 ? -6.352 -10.258 11.031 1 97.81 97 ILE B N 1
ATOM 2661 C CA . ILE B 1 97 ? -6.992 -9.203 10.25 1 97.81 97 ILE B CA 1
ATOM 2662 C C . ILE B 1 97 ? -8.453 -9.57 9.992 1 97.81 97 ILE B C 1
ATOM 2664 O O . ILE B 1 97 ? -9.352 -8.75 10.188 1 97.81 97 ILE B O 1
ATOM 2668 N N . ASN B 1 98 ? -8.648 -10.797 9.547 1 97.88 98 ASN B N 1
ATOM 2669 C CA . ASN B 1 98 ? -9.961 -11.32 9.164 1 97.88 98 ASN B CA 1
ATOM 2670 C C . ASN B 1 98 ? -10.078 -12.812 9.469 1 97.88 98 ASN B C 1
ATOM 2672 O O . ASN B 1 98 ? -9.625 -13.648 8.688 1 97.88 98 ASN B O 1
ATOM 2676 N N . PRO B 1 99 ? -10.68 -13.117 10.531 1 97 99 PRO B N 1
ATOM 2677 C CA . PRO B 1 99 ? -10.734 -14.516 10.969 1 97 99 PRO B CA 1
ATOM 2678 C C . PRO B 1 99 ? -11.633 -15.375 10.094 1 97 99 PRO B C 1
ATOM 2680 O O . PRO B 1 99 ? -11.695 -16.594 10.273 1 97 99 PRO B O 1
ATOM 2683 N N . TYR B 1 100 ? -12.266 -14.797 9.094 1 97.19 100 TYR B N 1
ATOM 2684 C CA . TYR B 1 100 ? -13.188 -15.531 8.234 1 97.19 100 TYR B CA 1
ATOM 2685 C C . TYR B 1 100 ? -12.461 -16.062 6.996 1 97.19 100 TYR B C 1
ATOM 2687 O O . TYR B 1 100 ? -13.055 -16.766 6.18 1 97.19 100 TYR B O 1
ATOM 2695 N N . VAL B 1 101 ? -11.227 -15.758 6.863 1 98.31 101 VAL B N 1
ATOM 2696 C CA . VAL B 1 101 ? -10.445 -16.203 5.719 1 98.31 101 VAL B CA 1
ATOM 2697 C C . VAL B 1 101 ? -9.789 -17.547 6.035 1 98.31 101 VAL B C 1
ATOM 2699 O O . VAL B 1 101 ? -9.117 -17.703 7.055 1 98.31 101 VAL B O 1
ATOM 2702 N N . HIS B 1 102 ? -10.039 -18.484 5.188 1 98.5 102 HIS B N 1
ATOM 2703 C CA . HIS B 1 102 ? -9.328 -19.75 5.27 1 98.5 102 HIS B CA 1
ATOM 2704 C C . HIS B 1 102 ? -7.984 -19.672 4.555 1 98.5 102 HIS B C 1
ATOM 2706 O O . HIS B 1 102 ? -7.906 -19.219 3.412 1 98.5 102 HIS B O 1
ATOM 2712 N N . VAL B 1 103 ? -6.926 -20.172 5.25 1 98.88 103 VAL B N 1
ATOM 2713 C CA . VAL B 1 103 ? -5.59 -20.047 4.676 1 98.88 103 VAL B CA 1
ATOM 2714 C C . VAL B 1 103 ? -4.902 -21.406 4.668 1 98.88 103 VAL B C 1
ATOM 2716 O O . VAL B 1 103 ? -4.797 -22.062 5.707 1 98.88 103 VAL B O 1
ATOM 2719 N N . ASP B 1 104 ? -4.48 -21.828 3.5 1 98.69 104 ASP B N 1
ATOM 2720 C CA . ASP B 1 104 ? -3.547 -22.938 3.342 1 98.69 104 ASP B CA 1
ATOM 2721 C C . ASP B 1 104 ? -2.148 -22.422 2.992 1 98.69 104 ASP B C 1
ATOM 2723 O O . ASP B 1 104 ? -2 -21.484 2.213 1 98.69 104 ASP B O 1
ATOM 2727 N N . THR B 1 105 ? -1.157 -23.047 3.562 1 98.69 105 THR B N 1
ATOM 2728 C CA . THR B 1 105 ? 0.205 -22.578 3.318 1 98.69 105 THR B CA 1
ATOM 2729 C C . THR B 1 105 ? 1.077 -23.719 2.801 1 98.69 105 THR B C 1
ATOM 2731 O O . THR B 1 105 ? 0.865 -24.875 3.158 1 98.69 105 THR B O 1
ATOM 2734 N N . PHE B 1 106 ? 1.98 -23.391 1.916 1 98.38 106 PHE B N 1
ATOM 2735 C CA . PHE B 1 106 ? 3.08 -24.234 1.483 1 98.38 106 PHE B CA 1
ATOM 2736 C C . PHE B 1 106 ? 4.426 -23.594 1.792 1 98.38 106 PHE B C 1
ATOM 2738 O O . PHE B 1 106 ? 4.754 -22.547 1.24 1 98.38 106 PHE B O 1
ATOM 2745 N N . ASN B 1 107 ? 5.207 -24.188 2.629 1 98.19 107 ASN B N 1
ATOM 2746 C CA . ASN B 1 107 ? 6.57 -23.734 2.881 1 98.19 107 ASN B CA 1
ATOM 2747 C C . ASN B 1 107 ? 7.57 -24.422 1.956 1 98.19 107 ASN B C 1
ATOM 2749 O O . ASN B 1 107 ? 8.383 -25.219 2.406 1 98.19 107 ASN B O 1
ATOM 2753 N N . GLU B 1 108 ? 7.523 -24.062 0.719 1 97.31 108 GLU B N 1
ATOM 2754 C CA . GLU B 1 108 ? 8.359 -24.703 -0.296 1 97.31 108 GLU B CA 1
ATOM 2755 C C . GLU B 1 108 ? 8.609 -23.766 -1.474 1 97.31 108 GLU B C 1
ATOM 2757 O O . GLU B 1 108 ? 7.906 -22.766 -1.639 1 97.31 108 GLU B O 1
ATOM 2762 N N . HIS B 1 109 ? 9.609 -24.109 -2.172 1 96.56 109 HIS B N 1
ATOM 2763 C CA . HIS B 1 109 ? 9.836 -23.469 -3.465 1 96.56 109 HIS B CA 1
ATOM 2764 C C . HIS B 1 109 ? 8.914 -24.062 -4.531 1 96.56 109 HIS B C 1
ATOM 2766 O O . HIS B 1 109 ? 8.695 -25.266 -4.582 1 96.56 109 HIS B O 1
ATOM 2772 N N . VAL B 1 110 ? 8.375 -23.219 -5.34 1 97.81 110 VAL B N 1
ATOM 2773 C CA . VAL B 1 110 ? 7.508 -23.688 -6.418 1 97.81 110 VAL B CA 1
ATOM 2774 C C . VAL B 1 110 ? 8.352 -24.188 -7.582 1 97.81 110 VAL B C 1
ATOM 2776 O O . VAL B 1 110 ? 9.312 -23.531 -7.992 1 97.81 110 VAL B O 1
ATOM 2779 N N . ASP B 1 111 ? 8.047 -25.344 -8.07 1 96.62 111 ASP B N 1
ATOM 2780 C CA . ASP B 1 111 ? 8.672 -25.922 -9.258 1 96.62 111 ASP B CA 1
ATOM 2781 C C . ASP B 1 111 ? 7.672 -26.734 -10.062 1 96.62 111 ASP B C 1
ATOM 2783 O O . ASP B 1 111 ? 6.469 -26.703 -9.797 1 96.62 111 ASP B O 1
ATOM 2787 N N . GLN B 1 112 ? 8.195 -27.375 -11.07 1 96.06 112 GLN B N 1
ATOM 2788 C CA . GLN B 1 112 ? 7.328 -28.109 -11.992 1 96.06 112 GLN B CA 1
ATOM 2789 C C . GLN B 1 112 ? 6.641 -29.281 -11.289 1 96.06 112 GLN B C 1
ATOM 2791 O O . GLN B 1 112 ? 5.547 -29.688 -11.68 1 96.06 112 GLN B O 1
ATOM 2796 N N . GLU B 1 113 ? 7.23 -29.75 -10.25 1 97.12 113 GLU B N 1
ATOM 2797 C CA . GLU B 1 113 ? 6.727 -30.938 -9.586 1 97.12 113 GLU B CA 1
ATOM 2798 C C . GLU B 1 113 ? 5.559 -30.609 -8.656 1 97.12 113 GLU B C 1
ATOM 2800 O O . GLU B 1 113 ? 4.672 -31.438 -8.453 1 97.12 113 GLU B O 1
ATOM 2805 N N . ASN B 1 114 ? 5.543 -29.406 -8.133 1 98 114 ASN B N 1
ATOM 2806 C CA . ASN B 1 114 ? 4.547 -29.141 -7.102 1 98 114 ASN B CA 1
ATOM 2807 C C . ASN B 1 114 ? 3.545 -28.078 -7.543 1 98 114 ASN B C 1
ATOM 2809 O O . ASN B 1 114 ? 2.533 -27.859 -6.875 1 98 114 ASN B O 1
ATOM 2813 N N . ILE B 1 115 ? 3.75 -27.469 -8.664 1 98.25 115 ILE B N 1
ATOM 2814 C CA . ILE B 1 115 ? 2.951 -26.328 -9.094 1 98.25 115 ILE B CA 1
ATOM 2815 C C . ILE B 1 115 ? 1.488 -26.75 -9.234 1 98.25 115 ILE B C 1
ATOM 2817 O O . ILE B 1 115 ? 0.582 -25.969 -8.953 1 98.25 115 ILE B O 1
ATOM 2821 N N . ASP B 1 116 ? 1.225 -27.938 -9.664 1 98.12 116 ASP B N 1
ATOM 2822 C CA . ASP B 1 116 ? -0.145 -28.422 -9.828 1 98.12 116 ASP B CA 1
ATOM 2823 C C . ASP B 1 116 ? -0.879 -28.453 -8.484 1 98.12 116 ASP B C 1
ATOM 2825 O O . ASP B 1 116 ? -2.035 -28.031 -8.398 1 98.12 116 ASP B O 1
ATOM 2829 N N . LYS B 1 117 ? -0.237 -28.938 -7.531 1 98.06 117 LYS B N 1
ATOM 2830 C CA . LYS B 1 117 ? -0.804 -29.031 -6.188 1 98.06 117 LYS B CA 1
ATOM 2831 C C . LYS B 1 117 ? -0.999 -27.641 -5.59 1 98.06 117 LYS B C 1
ATOM 2833 O O . LYS B 1 117 ? -2.027 -27.359 -4.969 1 98.06 117 LYS B O 1
ATOM 2838 N N . VAL B 1 118 ? -0.077 -26.781 -5.75 1 98.06 118 VAL B N 1
ATOM 2839 C CA . VAL B 1 118 ? -0.083 -25.438 -5.18 1 98.06 118 VAL B CA 1
ATOM 2840 C C . VAL B 1 118 ? -1.246 -24.625 -5.758 1 98.06 118 VAL B C 1
ATOM 2842 O O . VAL B 1 118 ? -1.986 -23.969 -5.016 1 98.06 118 VAL B O 1
ATOM 2845 N N . ILE B 1 119 ? -1.448 -24.641 -7.027 1 98.06 119 ILE B N 1
ATOM 2846 C CA . ILE B 1 119 ? -2.504 -23.875 -7.688 1 98.06 119 ILE B CA 1
ATOM 2847 C C . ILE B 1 119 ? -3.859 -24.516 -7.395 1 98.06 119 ILE B C 1
ATOM 2849 O O . ILE B 1 119 ? -4.832 -23.812 -7.098 1 98.06 119 ILE B O 1
ATOM 2853 N N . GLY B 1 120 ? -3.846 -25.875 -7.48 1 97.38 120 GLY B N 1
ATOM 2854 C CA . GLY B 1 120 ? -5.07 -26.609 -7.191 1 97.38 120 GLY B CA 1
ATOM 2855 C C . GLY B 1 120 ? -6.262 -26.109 -7.988 1 97.38 120 GLY B C 1
ATOM 2856 O O . GLY B 1 120 ? -6.188 -25.984 -9.211 1 97.38 120 GLY B O 1
ATOM 2857 N N . ASP B 1 121 ? -7.348 -25.797 -7.328 1 97.75 121 ASP B N 1
ATOM 2858 C CA . ASP B 1 121 ? -8.586 -25.344 -7.953 1 97.75 121 ASP B CA 1
ATOM 2859 C C . ASP B 1 121 ? -8.781 -23.844 -7.73 1 97.75 121 ASP B C 1
ATOM 2861 O O . ASP B 1 121 ? -9.914 -23.375 -7.598 1 97.75 121 ASP B O 1
ATOM 2865 N N . SER B 1 122 ? -7.742 -23.125 -7.648 1 98.69 122 SER B N 1
ATOM 2866 C CA . SER B 1 122 ? -7.82 -21.688 -7.402 1 98.69 122 SER B CA 1
ATOM 2867 C C . SER B 1 122 ? -8.523 -20.969 -8.547 1 98.69 122 SER B C 1
ATOM 2869 O O . SER B 1 122 ? -8.398 -21.375 -9.703 1 98.69 122 SER B O 1
ATOM 2871 N N . ASP B 1 123 ? -9.219 -19.891 -8.164 1 98.88 123 ASP B N 1
ATOM 2872 C CA . ASP B 1 123 ? -9.883 -19.062 -9.156 1 98.88 123 ASP B CA 1
ATOM 2873 C C . ASP B 1 123 ? -8.898 -18.094 -9.812 1 98.88 123 ASP B C 1
ATOM 2875 O O . ASP B 1 123 ? -9.109 -17.672 -10.953 1 98.88 123 ASP B O 1
ATOM 2879 N N . ILE B 1 124 ? -7.879 -17.734 -9.109 1 98.94 124 ILE B N 1
ATOM 2880 C CA . ILE B 1 124 ? -6.859 -16.797 -9.555 1 98.94 124 ILE B CA 1
ATOM 2881 C C . ILE B 1 124 ? -5.504 -17.188 -8.977 1 98.94 124 ILE B C 1
ATOM 2883 O O . ILE B 1 124 ? -5.418 -17.656 -7.844 1 98.94 124 ILE B O 1
ATOM 2887 N N . VAL B 1 125 ? -4.457 -16.984 -9.742 1 98.94 125 VAL B N 1
ATOM 2888 C CA . VAL B 1 125 ? -3.084 -17.078 -9.266 1 98.94 125 VAL B CA 1
ATOM 2889 C C . VAL B 1 125 ? -2.398 -15.719 -9.352 1 98.94 125 VAL B C 1
ATOM 2891 O O . VAL B 1 125 ? -2.463 -15.055 -10.383 1 98.94 125 VAL B O 1
ATOM 2894 N N . ILE B 1 126 ? -1.752 -15.305 -8.281 1 98.94 126 ILE B N 1
ATOM 2895 C CA . ILE B 1 126 ? -1.064 -14.023 -8.234 1 98.94 126 ILE B CA 1
ATOM 2896 C C . ILE B 1 126 ? 0.44 -14.242 -8.102 1 98.94 126 ILE B C 1
ATOM 2898 O O . ILE B 1 126 ? 0.888 -14.977 -7.215 1 98.94 126 ILE B O 1
ATOM 2902 N N . ASP B 1 127 ? 1.129 -13.578 -9.008 1 98.25 127 ASP B N 1
ATOM 2903 C CA . ASP B 1 127 ? 2.584 -13.602 -9.117 1 98.25 127 ASP B CA 1
ATOM 2904 C C . ASP B 1 127 ? 3.219 -12.508 -8.258 1 98.25 127 ASP B C 1
ATOM 2906 O O . ASP B 1 127 ? 3.199 -11.336 -8.633 1 98.25 127 ASP B O 1
ATOM 2910 N N . ALA B 1 128 ? 3.746 -12.93 -7.121 1 98.19 128 ALA B N 1
ATOM 2911 C CA . ALA B 1 128 ? 4.551 -12.047 -6.285 1 98.19 128 ALA B CA 1
ATOM 2912 C C . ALA B 1 128 ? 5.98 -12.555 -6.156 1 98.19 128 ALA B C 1
ATOM 2914 O O . ALA B 1 128 ? 6.523 -12.625 -5.051 1 98.19 128 ALA B O 1
ATOM 2915 N N . LEU B 1 129 ? 6.566 -12.883 -7.254 1 95.62 129 LEU B N 1
ATOM 2916 C CA . LEU B 1 129 ? 7.848 -13.578 -7.328 1 95.62 129 LEU B CA 1
ATOM 2917 C C . LEU B 1 129 ? 8.961 -12.625 -7.734 1 95.62 129 LEU B C 1
ATOM 2919 O O . LEU B 1 129 ? 8.695 -11.531 -8.234 1 95.62 129 LEU B O 1
ATOM 2923 N N . ASP B 1 130 ? 10.234 -13.094 -7.547 1 91.44 130 ASP B N 1
ATOM 2924 C CA . ASP B 1 130 ? 11.367 -12.234 -7.895 1 91.44 130 ASP B CA 1
ATOM 2925 C C . ASP B 1 130 ? 12.273 -12.914 -8.914 1 91.44 130 ASP B C 1
ATOM 2927 O O . ASP B 1 130 ? 13.414 -12.492 -9.117 1 91.44 130 ASP B O 1
ATOM 2931 N N . ASN B 1 131 ? 11.766 -14.047 -9.523 1 92.25 131 ASN B N 1
ATOM 2932 C CA . ASN B 1 131 ? 12.602 -14.695 -10.523 1 92.25 131 ASN B CA 1
ATOM 2933 C C . ASN B 1 131 ? 11.781 -15.203 -11.703 1 92.25 131 ASN B C 1
ATOM 2935 O O . ASN B 1 131 ? 10.656 -15.672 -11.523 1 92.25 131 ASN B O 1
ATOM 2939 N N . VAL B 1 132 ? 12.398 -15.195 -12.828 1 95.62 132 VAL B N 1
ATOM 2940 C CA . VAL B 1 132 ? 11.719 -15.406 -14.102 1 95.62 132 VAL B CA 1
ATOM 2941 C C . VAL B 1 132 ? 11.375 -16.875 -14.281 1 95.62 132 VAL B C 1
ATOM 2943 O O . VAL B 1 132 ? 10.312 -17.219 -14.789 1 95.62 132 VAL B O 1
ATOM 2946 N N . LEU B 1 133 ? 12.258 -17.75 -13.836 1 95.88 133 LEU B N 1
ATOM 2947 C CA . LEU B 1 133 ? 12.031 -19.172 -14.016 1 95.88 133 LEU B CA 1
ATOM 2948 C C . LEU B 1 133 ? 10.734 -19.609 -13.352 1 95.88 133 LEU B C 1
ATOM 2950 O O . LEU B 1 133 ? 9.891 -20.266 -13.984 1 95.88 133 LEU B O 1
ATOM 2954 N N . THR B 1 134 ? 10.555 -19.25 -12.094 1 97 134 THR B N 1
ATOM 2955 C CA . THR B 1 134 ? 9.344 -19.625 -11.367 1 97 134 THR B CA 1
ATOM 2956 C C . THR B 1 134 ? 8.117 -18.984 -12.008 1 97 134 THR B C 1
ATOM 2958 O O . THR B 1 134 ? 7.051 -19.594 -12.07 1 97 134 THR B O 1
ATOM 2961 N N . ARG B 1 135 ? 8.25 -17.734 -12.492 1 97.81 135 ARG B N 1
ATOM 2962 C CA . ARG B 1 135 ? 7.148 -17.062 -13.18 1 97.81 135 ARG B CA 1
ATOM 2963 C C . ARG B 1 135 ? 6.707 -17.859 -14.406 1 97.81 135 ARG B C 1
ATOM 2965 O O . ARG B 1 135 ? 5.512 -17.969 -14.68 1 97.81 135 ARG B O 1
ATOM 2972 N N . VAL B 1 136 ? 7.668 -18.375 -15.125 1 98.06 136 VAL B N 1
ATOM 2973 C CA . VAL B 1 136 ? 7.367 -19.156 -16.328 1 98.06 136 VAL B CA 1
ATOM 2974 C C . VAL B 1 136 ? 6.613 -20.422 -15.93 1 98.06 136 VAL B C 1
ATOM 2976 O O . VAL B 1 136 ? 5.59 -20.766 -16.531 1 98.06 136 VAL B O 1
ATOM 2979 N N . ILE B 1 137 ? 7.086 -21.094 -14.898 1 98.12 137 ILE B N 1
ATOM 2980 C CA . ILE B 1 137 ? 6.465 -22.328 -14.43 1 98.12 137 ILE B CA 1
ATOM 2981 C C . ILE B 1 137 ? 5.02 -22.047 -14.023 1 98.12 137 ILE B C 1
ATOM 2983 O O . ILE B 1 137 ? 4.105 -22.781 -14.438 1 98.12 137 ILE B O 1
ATOM 2987 N N . VAL B 1 138 ? 4.785 -21.016 -13.32 1 98.56 138 VAL B N 1
ATOM 2988 C CA . VAL B 1 138 ? 3.471 -20.688 -12.781 1 98.56 138 VAL B CA 1
ATOM 2989 C C . VAL B 1 138 ? 2.547 -20.234 -13.906 1 98.56 138 VAL B C 1
ATOM 2991 O O . VAL B 1 138 ? 1.389 -20.656 -13.977 1 98.56 138 VAL B O 1
ATOM 2994 N N . SER B 1 139 ? 3.055 -19.359 -14.758 1 98.38 139 SER B N 1
ATOM 2995 C CA . SER B 1 139 ? 2.232 -18.828 -15.844 1 98.38 139 SER B CA 1
ATOM 2996 C C . SER B 1 139 ? 1.796 -19.938 -16.797 1 98.38 139 SER B C 1
ATOM 2998 O O . SER B 1 139 ? 0.663 -19.938 -17.281 1 98.38 139 SER B O 1
ATOM 3000 N N . ARG B 1 140 ? 2.682 -20.891 -17.078 1 98 140 ARG B N 1
ATOM 3001 C CA . ARG B 1 140 ? 2.338 -22.016 -17.938 1 98 140 ARG B CA 1
ATOM 3002 C C . ARG B 1 140 ? 1.204 -22.844 -17.328 1 98 140 ARG B C 1
ATOM 3004 O O . ARG B 1 140 ? 0.252 -23.203 -18.031 1 98 140 ARG B O 1
ATOM 3011 N N . LYS B 1 141 ? 1.359 -23.141 -16.062 1 98.06 141 LYS B N 1
ATOM 3012 C CA . LYS B 1 141 ? 0.357 -23.969 -15.398 1 98.06 141 LYS B CA 1
ATOM 3013 C C . LYS B 1 141 ? -0.989 -23.25 -15.328 1 98.06 141 LYS B C 1
ATOM 3015 O O . LYS B 1 141 ? -2.035 -23.875 -15.547 1 98.06 141 LYS B O 1
ATOM 3020 N N . ALA B 1 142 ? -0.999 -21.969 -14.961 1 98.31 142 ALA B N 1
ATOM 3021 C CA . ALA B 1 142 ? -2.23 -21.188 -14.93 1 98.31 142 ALA B CA 1
ATOM 3022 C C . ALA B 1 142 ? -2.938 -21.219 -16.281 1 98.31 142 ALA B C 1
ATOM 3024 O O . ALA B 1 142 ? -4.152 -21.406 -16.344 1 98.31 142 ALA B O 1
ATOM 3025 N N . LYS B 1 143 ? -2.176 -20.984 -17.359 1 97.44 143 LYS B N 1
ATOM 3026 C CA . LYS B 1 143 ? -2.734 -21.016 -18.703 1 97.44 143 LYS B CA 1
ATOM 3027 C C . LYS B 1 143 ? -3.328 -22.375 -19.031 1 97.44 143 LYS B C 1
ATOM 3029 O O . LYS B 1 143 ? -4.426 -22.469 -19.578 1 97.44 143 LYS B O 1
ATOM 3034 N N . GLU B 1 144 ? -2.555 -23.391 -18.734 1 96.94 144 GLU B N 1
ATOM 3035 C CA . GLU B 1 144 ? -3.004 -24.75 -18.953 1 96.94 144 GLU B CA 1
ATOM 3036 C C . GLU B 1 144 ? -4.352 -25.016 -18.281 1 96.94 144 GLU B C 1
ATOM 3038 O O . GLU B 1 144 ? -5.219 -25.672 -18.859 1 96.94 144 GLU B O 1
ATOM 3043 N N . LYS B 1 145 ? -4.559 -24.453 -17.078 1 97.88 145 LYS B N 1
ATOM 3044 C CA . LYS B 1 145 ? -5.758 -24.719 -16.281 1 97.88 145 LYS B CA 1
ATOM 3045 C C . LYS B 1 145 ? -6.848 -23.688 -16.594 1 97.88 145 LYS B C 1
ATOM 3047 O O . LYS B 1 145 ? -7.961 -23.781 -16.062 1 97.88 145 LYS B O 1
ATOM 3052 N N . GLY B 1 146 ? -6.52 -22.719 -17.406 1 98 146 GLY B N 1
ATOM 3053 C CA . GLY B 1 146 ? -7.477 -21.672 -17.734 1 98 146 GLY B CA 1
ATOM 3054 C C . GLY B 1 146 ? -7.727 -20.703 -16.594 1 98 146 GLY B C 1
ATOM 3055 O O . GLY B 1 146 ? -8.82 -20.156 -16.469 1 98 146 GLY B O 1
ATOM 3056 N N . ILE B 1 147 ? -6.762 -20.547 -15.727 1 98.69 147 ILE B N 1
ATOM 3057 C CA . ILE B 1 147 ? -6.879 -19.703 -14.539 1 98.69 147 ILE B CA 1
ATOM 3058 C C . ILE B 1 147 ? -6.23 -18.344 -14.805 1 98.69 147 ILE B C 1
ATOM 3060 O O . ILE B 1 147 ? -5.102 -18.266 -15.297 1 98.69 147 ILE B O 1
ATOM 3064 N N . PRO B 1 148 ? -6.941 -17.188 -14.5 1 98.94 148 PRO B N 1
ATOM 3065 C CA . PRO B 1 148 ? -6.305 -15.883 -14.602 1 98.94 148 PRO B CA 1
ATOM 3066 C C . PRO B 1 148 ? -5.008 -15.789 -13.797 1 98.94 148 PRO B C 1
ATOM 3068 O O . PRO B 1 148 ? -4.957 -16.25 -12.648 1 98.94 148 PRO B O 1
ATOM 3071 N N . TYR B 1 149 ? -3.982 -15.25 -14.453 1 98.88 149 TYR B N 1
ATOM 3072 C CA . TYR B 1 149 ? -2.654 -15.062 -13.883 1 98.88 149 TYR B CA 1
ATOM 3073 C C . TYR B 1 149 ? -2.324 -13.578 -13.75 1 98.88 149 TYR B C 1
ATOM 3075 O O . TYR B 1 149 ? -2.172 -12.883 -14.758 1 98.88 149 TYR B O 1
ATOM 3083 N N . ILE B 1 150 ? -2.217 -13.031 -12.461 1 98.94 150 ILE B N 1
ATOM 3084 C CA . ILE B 1 150 ? -1.944 -11.625 -12.219 1 98.94 150 ILE B CA 1
ATOM 3085 C C . ILE B 1 150 ? -0.455 -11.422 -11.945 1 98.94 150 ILE B C 1
ATOM 3087 O O . ILE B 1 150 ? 0.073 -11.938 -10.953 1 98.94 150 ILE B O 1
ATOM 3091 N N . HIS B 1 151 ? 0.157 -10.648 -12.781 1 98.81 151 HIS B N 1
ATOM 3092 C CA . HIS B 1 151 ? 1.598 -10.43 -12.734 1 98.81 151 HIS B CA 1
ATOM 3093 C C . HIS B 1 151 ? 1.926 -9.047 -12.188 1 98.81 151 HIS B C 1
ATOM 3095 O O . HIS B 1 151 ? 1.338 -8.047 -12.609 1 98.81 151 HIS B O 1
ATOM 3101 N N . GLY B 1 152 ? 2.773 -8.969 -11.242 1 98.38 152 GLY B N 1
ATOM 3102 C CA . GLY B 1 152 ? 3.395 -7.75 -10.742 1 98.38 152 GLY B CA 1
ATOM 3103 C C . GLY B 1 152 ? 4.898 -7.875 -10.57 1 98.38 152 GLY B C 1
ATOM 3104 O O . GLY B 1 152 ? 5.395 -8.922 -10.156 1 98.38 152 GLY B O 1
ATOM 3105 N N . ALA B 1 153 ? 5.605 -6.867 -10.875 1 97.31 153 ALA B N 1
ATOM 3106 C CA . ALA B 1 153 ? 7.055 -6.852 -10.727 1 97.31 153 ALA B CA 1
ATOM 3107 C C . ALA B 1 153 ? 7.559 -5.453 -10.383 1 97.31 153 ALA B C 1
ATOM 3109 O O . ALA B 1 153 ? 6.859 -4.461 -10.609 1 97.31 153 ALA B O 1
ATOM 3110 N N . ILE B 1 154 ? 8.773 -5.434 -9.82 1 97.25 154 ILE B N 1
ATOM 3111 C CA . ILE B 1 154 ? 9.344 -4.152 -9.422 1 97.25 154 ILE B CA 1
ATOM 3112 C C . ILE B 1 154 ? 10.844 -4.141 -9.727 1 97.25 154 ILE B C 1
ATOM 3114 O O . ILE B 1 154 ? 11.469 -5.199 -9.859 1 97.25 154 ILE B O 1
ATOM 3118 N N . HIS B 1 155 ? 11.383 -2.99 -9.805 1 95.06 155 HIS B N 1
ATOM 3119 C CA . HIS B 1 155 ? 12.812 -2.697 -9.836 1 95.06 155 HIS B CA 1
ATOM 3120 C C . HIS B 1 155 ? 13.109 -1.332 -9.219 1 95.06 155 HIS B C 1
ATOM 3122 O O . HIS B 1 155 ? 12.922 -0.301 -9.867 1 95.06 155 HIS B O 1
ATOM 3128 N N . GLY B 1 156 ? 13.656 -1.334 -8.023 1 96.44 156 GLY B N 1
ATOM 3129 C CA . GLY B 1 156 ? 13.883 -0.081 -7.32 1 96.44 156 GLY B CA 1
ATOM 3130 C C . GLY B 1 156 ? 12.594 0.669 -7.016 1 96.44 156 GLY B C 1
ATOM 3131 O O . GLY B 1 156 ? 11.828 0.261 -6.145 1 96.44 156 GLY B O 1
ATOM 3132 N N . THR B 1 157 ? 12.422 1.73 -7.852 1 98.44 157 THR B N 1
ATOM 3133 C CA . THR B 1 157 ? 11.25 2.58 -7.672 1 98.44 157 THR B CA 1
ATOM 3134 C C . THR B 1 157 ? 10.266 2.389 -8.82 1 98.44 157 THR B C 1
ATOM 3136 O O . THR B 1 157 ? 9.273 3.113 -8.922 1 98.44 157 THR B O 1
ATOM 3139 N N . GLN B 1 158 ? 10.539 1.385 -9.602 1 98 158 GLN B N 1
ATOM 3140 C CA . GLN B 1 158 ? 9.703 1.103 -10.766 1 98 158 GLN B CA 1
ATOM 3141 C C . GLN B 1 158 ? 8.828 -0.124 -10.531 1 98 158 GLN B C 1
ATOM 3143 O O . GLN B 1 158 ? 9.258 -1.085 -9.891 1 98 158 GLN B O 1
ATOM 3148 N N . GLY B 1 159 ? 7.605 -0.075 -10.992 1 98.19 159 GLY B N 1
ATOM 3149 C CA . GLY B 1 159 ? 6.684 -1.198 -10.906 1 98.19 159 GLY B CA 1
ATOM 3150 C C . GLY B 1 159 ? 5.898 -1.426 -12.18 1 98.19 159 GLY B C 1
ATOM 3151 O O . GLY B 1 159 ? 5.793 -0.528 -13.023 1 98.19 159 GLY B O 1
ATOM 3152 N N . GLN B 1 160 ? 5.402 -2.619 -12.352 1 98.5 160 GLN B N 1
ATOM 3153 C CA . GLN B 1 160 ? 4.523 -2.967 -13.469 1 98.5 160 GLN B CA 1
ATOM 3154 C C . GLN B 1 160 ? 3.482 -4 -13.047 1 98.5 160 GLN B C 1
ATOM 3156 O O . GLN B 1 160 ? 3.732 -4.809 -12.148 1 98.5 160 GLN B O 1
ATOM 3161 N N . ILE B 1 161 ? 2.363 -4.02 -13.68 1 98.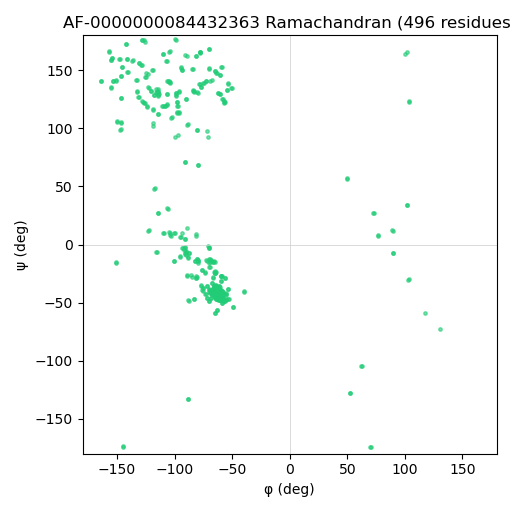81 161 ILE B N 1
ATOM 3162 C CA . ILE B 1 161 ? 1.315 -4.984 -13.359 1 98.81 161 ILE B CA 1
ATOM 3163 C C . ILE B 1 161 ? 0.453 -5.238 -14.594 1 98.81 161 ILE B C 1
ATOM 3165 O O . ILE B 1 161 ? 0.177 -4.312 -15.367 1 98.81 161 ILE B O 1
ATOM 3169 N N . THR B 1 162 ? 0.048 -6.438 -14.828 1 98.88 162 THR B N 1
ATOM 3170 C CA . THR B 1 162 ? -0.912 -6.84 -15.852 1 98.88 162 THR B CA 1
ATOM 3171 C C . THR B 1 162 ? -1.566 -8.172 -15.492 1 98.88 162 THR B C 1
ATOM 3173 O O . THR B 1 162 ? -1.15 -8.828 -14.539 1 98.88 162 THR B O 1
ATOM 3176 N N . VAL B 1 163 ? -2.613 -8.484 -16.188 1 98.88 163 VAL B N 1
ATOM 3177 C CA . VAL B 1 163 ? -3.332 -9.734 -15.984 1 98.88 163 VAL B CA 1
ATOM 3178 C C . VAL B 1 163 ? -3.281 -10.57 -17.266 1 98.88 163 VAL B C 1
ATOM 3180 O O . VAL B 1 163 ? -3.594 -10.07 -18.359 1 98.88 163 VAL B O 1
ATOM 3183 N N . PHE B 1 164 ? -2.891 -11.789 -17.141 1 98.81 164 PHE B N 1
ATOM 3184 C CA . PHE B 1 164 ? -2.959 -12.742 -18.234 1 98.81 164 PHE B CA 1
ATOM 3185 C C . PHE B 1 164 ? -4.199 -13.617 -18.109 1 98.81 164 PHE B C 1
ATOM 3187 O O . PHE B 1 164 ? -4.445 -14.211 -17.062 1 98.81 164 PHE B O 1
ATOM 3194 N N . LEU B 1 165 ? -4.953 -13.672 -19.156 1 98.12 165 LEU B N 1
ATOM 3195 C CA . LEU B 1 165 ? -6.098 -14.562 -19.281 1 98.12 165 LEU B CA 1
ATOM 3196 C C . LEU B 1 165 ? -5.809 -15.672 -20.297 1 98.12 165 LEU B C 1
ATOM 3198 O O . LEU B 1 165 ? -4.855 -15.57 -21.062 1 98.12 165 LEU B O 1
ATOM 3202 N N . PRO B 1 166 ? -6.602 -16.703 -20.281 1 93.44 166 PRO B N 1
ATOM 3203 C CA . PRO B 1 166 ? -6.352 -17.828 -21.188 1 93.44 166 PRO B CA 1
ATOM 3204 C C . PRO B 1 166 ? -6.309 -17.391 -22.656 1 93.44 166 PRO B C 1
ATOM 3206 O O . PRO B 1 166 ? -5.57 -17.969 -23.453 1 93.44 166 PRO B O 1
ATOM 3209 N N . ASN B 1 167 ? -7 -16.359 -23 1 94.12 167 ASN B N 1
ATOM 3210 C CA . ASN B 1 167 ? -7.117 -15.984 -24.406 1 94.12 167 ASN B CA 1
ATOM 3211 C C . ASN B 1 167 ? -6.23 -14.789 -24.734 1 94.12 167 ASN B C 1
ATOM 3213 O O . ASN B 1 167 ? -6.34 -14.219 -25.812 1 94.12 167 ASN B O 1
ATOM 3217 N N . THR B 1 168 ? -5.395 -14.359 -23.844 1 96.06 168 THR B N 1
ATOM 3218 C CA . THR B 1 168 ? -4.48 -13.25 -24.109 1 96.06 168 THR B CA 1
ATOM 3219 C C . THR B 1 168 ? -3.09 -13.766 -24.453 1 96.06 168 THR B C 1
ATOM 3221 O O . THR B 1 168 ? -2.84 -14.969 -24.422 1 96.06 168 THR B O 1
ATOM 3224 N N . LYS B 1 169 ? -2.207 -12.812 -24.781 1 95.38 169 LYS B N 1
ATOM 3225 C CA . LYS B 1 169 ? -0.782 -13.125 -24.844 1 95.38 169 LYS B CA 1
ATOM 3226 C C . LYS B 1 169 ? -0.293 -13.758 -23.547 1 95.38 169 LYS B C 1
ATOM 3228 O O . LYS B 1 169 ? -0.706 -13.344 -22.469 1 95.38 169 LYS B O 1
ATOM 3233 N N . SER B 1 170 ? 0.541 -14.758 -23.766 1 97 170 SER B N 1
ATOM 3234 C CA . SER B 1 170 ? 1.108 -15.375 -22.578 1 97 170 SER B CA 1
ATOM 3235 C C . SER B 1 170 ? 2.229 -14.523 -22 1 97 170 SER B C 1
ATOM 3237 O O . SER B 1 170 ? 2.725 -13.602 -22.656 1 97 170 SER B O 1
ATOM 3239 N N . TYR B 1 171 ? 2.607 -14.812 -20.766 1 97.94 171 TYR B N 1
ATOM 3240 C CA . TYR B 1 171 ? 3.727 -14.156 -20.109 1 97.94 171 TYR B CA 1
ATOM 3241 C C . TYR B 1 171 ? 4.988 -14.227 -20.953 1 97.94 171 TYR B C 1
ATOM 3243 O O . TYR B 1 171 ? 5.668 -13.219 -21.156 1 97.94 171 TYR B O 1
ATOM 3251 N N . GLU B 1 172 ? 5.281 -15.391 -21.469 1 97.56 172 GLU B N 1
ATOM 3252 C CA . GLU B 1 172 ? 6.5 -15.609 -22.25 1 97.56 172 GLU B CA 1
ATOM 3253 C C . GLU B 1 172 ? 6.449 -14.859 -23.578 1 97.56 172 GLU B C 1
ATOM 3255 O O . GLU B 1 172 ? 7.461 -14.336 -24.047 1 97.56 172 GLU B O 1
ATOM 3260 N N . GLU B 1 173 ? 5.316 -14.828 -24.234 1 97.25 173 GLU B N 1
ATOM 3261 C CA . GLU B 1 173 ? 5.148 -14.07 -25.469 1 97.25 173 GLU B CA 1
ATOM 3262 C C . GLU B 1 173 ? 5.332 -12.578 -25.234 1 97.25 173 GLU B C 1
ATOM 3264 O O . GLU B 1 173 ? 6.023 -11.906 -26 1 97.25 173 GLU B O 1
ATOM 3269 N N . MET B 1 174 ? 4.695 -12.133 -24.141 1 97.56 174 MET B N 1
ATOM 3270 C CA . MET B 1 174 ? 4.684 -10.703 -23.875 1 97.56 174 MET B CA 1
ATOM 3271 C C . MET B 1 174 ? 6.094 -10.188 -23.594 1 97.56 174 MET B C 1
ATOM 3273 O O . MET B 1 174 ? 6.457 -9.094 -24.031 1 97.56 174 MET B O 1
ATOM 3277 N N . PHE B 1 175 ? 6.828 -10.992 -22.906 1 96.31 175 PHE B N 1
ATOM 3278 C CA . PHE B 1 175 ? 8.148 -10.523 -22.5 1 96.31 175 PHE B CA 1
ATOM 3279 C C . PHE B 1 175 ? 9.234 -11.148 -23.359 1 96.31 175 PHE B C 1
ATOM 3281 O O . PHE B 1 175 ? 10.422 -11.086 -23.016 1 96.31 175 PHE B O 1
ATOM 3288 N N . ASN B 1 176 ? 8.93 -11.828 -24.438 1 95.38 176 ASN B N 1
ATOM 3289 C CA . ASN B 1 176 ? 9.844 -12.414 -25.406 1 95.38 176 ASN B CA 1
ATOM 3290 C C . ASN B 1 176 ? 10.93 -13.234 -24.734 1 95.38 176 ASN B C 1
ATOM 3292 O O . ASN B 1 176 ? 12.117 -12.992 -24.953 1 95.38 176 ASN B O 1
ATOM 3296 N N . LEU B 1 177 ? 10.469 -14.219 -23.969 1 96.38 177 LEU B N 1
ATOM 3297 C CA . LEU B 1 177 ? 11.398 -15.008 -23.156 1 96.38 177 LEU B CA 1
ATOM 3298 C C . LEU B 1 177 ? 11.992 -16.141 -23.984 1 96.38 177 LEU B C 1
ATOM 3300 O O . LEU B 1 177 ? 11.344 -16.672 -24.875 1 96.38 177 LEU B O 1
ATOM 3304 N N . PRO B 1 178 ? 13.227 -16.578 -23.672 1 94.31 178 PRO B N 1
ATOM 3305 C CA . PRO B 1 178 ? 13.906 -17.641 -24.422 1 94.31 178 PRO B CA 1
ATOM 3306 C C . PRO B 1 178 ? 13.211 -18.984 -24.312 1 94.31 178 PRO B C 1
ATOM 3308 O O . PRO B 1 178 ? 13.477 -19.891 -25.109 1 94.31 178 PRO B O 1
ATOM 3311 N N . SER B 1 179 ? 12.312 -19.125 -23.375 1 96.44 179 SER B N 1
ATOM 3312 C CA . SER B 1 179 ? 11.641 -20.391 -23.125 1 96.44 179 SER B CA 1
ATOM 3313 C C . SER B 1 179 ? 10.406 -20.547 -24 1 96.44 179 SER B C 1
ATOM 3315 O O . SER B 1 179 ? 9.805 -21.625 -24.062 1 96.44 179 SER B O 1
ATOM 3317 N N . LEU B 1 180 ? 10.023 -19.516 -24.719 1 96.19 180 LEU B N 1
ATOM 3318 C CA . LEU B 1 180 ? 8.805 -19.547 -25.5 1 96.19 180 LEU B CA 1
ATOM 3319 C C . LEU B 1 180 ? 8.828 -20.719 -26.484 1 96.19 180 LEU B C 1
ATOM 3321 O O . LEU B 1 180 ? 9.758 -20.844 -27.281 1 96.19 180 LEU B O 1
ATOM 3325 N N . GLY B 1 181 ? 7.824 -21.562 -26.359 1 94.94 181 GLY B N 1
ATOM 3326 C CA . GLY B 1 181 ? 7.684 -22.688 -27.281 1 94.94 181 GLY B CA 1
ATOM 3327 C C . GLY B 1 181 ? 8.641 -23.828 -26.984 1 94.94 181 GLY B C 1
ATOM 3328 O O . GLY B 1 181 ? 8.766 -24.75 -27.781 1 94.94 181 GLY B O 1
ATOM 3329 N N . LYS B 1 182 ? 9.367 -23.75 -25.859 1 97.44 182 LYS B N 1
ATOM 3330 C CA . LYS B 1 182 ? 10.367 -24.766 -25.562 1 97.44 182 LYS B CA 1
ATOM 3331 C C . LYS B 1 182 ? 10.031 -25.484 -24.25 1 97.44 182 LYS B C 1
ATOM 3333 O O . LYS B 1 182 ? 9.406 -24.906 -23.359 1 97.44 182 LYS B O 1
ATOM 3338 N N . ASP B 1 183 ? 10.453 -26.734 -24.203 1 96.5 183 ASP B N 1
ATOM 3339 C CA . ASP B 1 183 ? 10.398 -27.438 -22.938 1 96.5 183 ASP B CA 1
ATOM 3340 C C . ASP B 1 183 ? 11.422 -26.875 -21.953 1 96.5 183 ASP B C 1
ATOM 3342 O O . ASP B 1 183 ? 12.469 -26.375 -22.359 1 96.5 183 ASP B O 1
ATOM 3346 N N . LEU B 1 184 ? 11.102 -26.984 -20.719 1 96.06 184 LEU B N 1
ATOM 3347 C CA . LEU B 1 184 ? 12.008 -26.469 -19.703 1 96.06 184 LEU B CA 1
ATOM 3348 C C . LEU B 1 184 ? 13.156 -27.453 -19.453 1 96.06 184 LEU B C 1
ATOM 3350 O O . LEU B 1 184 ? 13.281 -28 -18.344 1 96.06 184 LEU B O 1
ATOM 3354 N N . THR B 1 185 ? 14.008 -27.594 -20.422 1 96.25 185 THR B N 1
ATOM 3355 C CA . THR B 1 185 ? 15.234 -28.375 -20.25 1 96.25 185 THR B CA 1
ATOM 3356 C C . THR B 1 185 ? 16.203 -27.641 -19.328 1 96.25 185 THR B C 1
ATOM 3358 O O . THR B 1 185 ? 15.992 -26.484 -18.984 1 96.25 185 THR B O 1
ATOM 3361 N N . GLU B 1 186 ? 17.156 -28.359 -18.969 1 94.81 186 GLU B N 1
ATOM 3362 C CA . GLU B 1 186 ? 18.172 -27.75 -18.109 1 94.81 186 GLU B CA 1
ATOM 3363 C C . GLU B 1 186 ? 18.75 -26.5 -18.75 1 94.81 186 GLU B C 1
ATOM 3365 O O . GLU B 1 186 ? 19 -25.5 -18.062 1 94.81 186 GLU B O 1
ATOM 3370 N N . GLU B 1 187 ? 19.016 -26.547 -19.938 1 94.75 187 GLU B N 1
ATOM 3371 C CA . GLU B 1 187 ? 19.578 -25.422 -20.656 1 94.75 187 GLU B CA 1
ATOM 3372 C C . GLU B 1 187 ? 18.625 -24.219 -20.656 1 94.75 187 GLU B C 1
ATOM 3374 O O . GLU B 1 187 ? 19.047 -23.094 -20.406 1 94.75 187 GLU B O 1
ATOM 3379 N N . VAL B 1 188 ? 17.375 -24.469 -20.938 1 95.62 188 VAL B N 1
ATOM 3380 C CA . VAL B 1 188 ? 16.359 -23.422 -20.984 1 95.62 188 VAL B CA 1
ATOM 3381 C C . VAL B 1 188 ? 16.203 -22.812 -19.594 1 95.62 188 VAL B C 1
ATOM 3383 O O . VAL B 1 188 ? 16.094 -21.594 -19.453 1 95.62 188 VAL B O 1
ATOM 3386 N N . MET B 1 189 ? 16.203 -23.641 -18.609 1 94.69 189 MET B N 1
ATOM 3387 C CA . MET B 1 189 ? 16.078 -23.156 -17.219 1 94.69 189 MET B CA 1
ATOM 3388 C C . MET B 1 189 ? 17.25 -22.281 -16.844 1 94.69 189 MET B C 1
ATOM 3390 O O . MET B 1 189 ? 17.078 -21.25 -16.172 1 94.69 189 MET B O 1
ATOM 3394 N N . ASN B 1 190 ? 18.391 -22.688 -17.297 1 92.75 190 ASN B N 1
ATOM 3395 C CA . ASN B 1 190 ? 19.578 -21.891 -17.031 1 92.75 190 ASN B CA 1
ATOM 3396 C C . ASN B 1 190 ? 19.516 -20.531 -17.734 1 92.75 190 ASN B C 1
ATOM 3398 O O . ASN B 1 190 ? 19.984 -19.531 -17.188 1 92.75 190 ASN B O 1
ATOM 3402 N N . ASP B 1 191 ? 19.047 -20.547 -18.906 1 92.88 191 ASP B N 1
ATOM 3403 C CA . ASP B 1 191 ? 18.875 -19.297 -19.641 1 92.88 191 ASP B CA 1
ATOM 3404 C C . ASP B 1 191 ? 17.922 -18.359 -18.906 1 92.88 191 ASP B C 1
ATOM 3406 O O . ASP B 1 191 ? 18.141 -17.141 -18.875 1 92.88 191 ASP B O 1
ATOM 3410 N N . LEU B 1 192 ? 16.891 -18.906 -18.359 1 93.44 192 LEU B N 1
ATOM 3411 C CA . LEU B 1 192 ? 15.898 -18.109 -17.641 1 93.44 192 LEU B CA 1
ATOM 3412 C C . LEU B 1 192 ? 16.484 -17.516 -16.375 1 93.44 192 LEU B C 1
ATOM 3414 O O . LEU B 1 192 ? 16.188 -16.375 -16 1 93.44 192 LEU B O 1
ATOM 3418 N N . LYS B 1 193 ? 17.281 -18.297 -15.719 1 88.94 193 LYS B N 1
ATOM 3419 C CA . LYS B 1 193 ? 17.906 -17.844 -14.484 1 88.94 193 LYS B CA 1
ATOM 3420 C C . LYS B 1 193 ? 18.844 -16.672 -14.734 1 88.94 193 LYS B C 1
ATOM 3422 O O . LYS B 1 193 ? 19.062 -15.836 -13.852 1 88.94 193 LYS B O 1
ATOM 3427 N N . ASN B 1 194 ? 19.297 -16.594 -15.938 1 84.81 194 ASN B N 1
ATOM 3428 C CA . ASN B 1 194 ? 20.266 -15.562 -16.281 1 84.81 194 ASN B CA 1
ATOM 3429 C C . ASN B 1 194 ? 19.578 -14.266 -16.719 1 84.81 194 ASN B C 1
ATOM 3431 O O . ASN B 1 194 ? 20.234 -13.234 -16.875 1 84.81 194 ASN B O 1
ATOM 3435 N N . VAL B 1 195 ? 18.297 -14.383 -16.922 1 81 195 VAL B N 1
ATOM 3436 C CA . VAL B 1 195 ? 17.547 -13.203 -17.344 1 81 195 VAL B CA 1
ATOM 3437 C C . VAL B 1 195 ? 17.531 -12.18 -16.203 1 81 195 VAL B C 1
ATOM 3439 O O . VAL B 1 195 ? 17.594 -10.969 -16.453 1 81 195 VAL B O 1
ATOM 3442 N N . THR B 1 196 ? 17.422 -12.648 -14.898 1 69.81 196 THR B N 1
ATOM 3443 C CA . THR B 1 196 ? 17.422 -11.734 -13.758 1 69.81 196 THR B CA 1
ATOM 3444 C C . THR B 1 196 ? 18.609 -12.031 -12.836 1 69.81 196 THR B C 1
ATOM 3446 O O . THR B 1 196 ? 18.844 -13.188 -12.477 1 69.81 196 THR B O 1
ATOM 3449 N N . SER B 1 197 ? 19.562 -11.117 -12.977 1 66.69 197 SER B N 1
ATOM 3450 C CA . SER B 1 197 ? 20.719 -11.336 -12.102 1 66.69 197 SER B CA 1
ATOM 3451 C C . SER B 1 197 ? 20.875 -10.188 -11.109 1 66.69 197 SER B C 1
ATOM 3453 O O . SER B 1 197 ? 20.594 -9.031 -11.43 1 66.69 197 SER B O 1
ATOM 3455 N N . GLY B 1 198 ? 21.109 -10.586 -9.82 1 72.19 198 GLY B N 1
ATOM 3456 C CA . GLY B 1 198 ? 21.422 -9.609 -8.781 1 72.19 198 GLY B CA 1
ATOM 3457 C C . GLY B 1 198 ? 20.219 -9.281 -7.914 1 72.19 198 GLY B C 1
ATOM 3458 O O . GLY B 1 198 ? 19.109 -9.781 -8.141 1 72.19 198 GLY B O 1
ATOM 3459 N N . VAL B 1 199 ? 20.453 -8.703 -6.836 1 80.69 199 VAL B N 1
ATOM 3460 C CA . VAL B 1 199 ? 19.453 -8.234 -5.891 1 80.69 199 VAL B CA 1
ATOM 3461 C C . VAL B 1 199 ? 19.188 -6.75 -6.102 1 80.69 199 VAL B C 1
ATOM 3463 O O . VAL B 1 199 ? 19.969 -5.906 -5.648 1 80.69 199 VAL B O 1
ATOM 3466 N N . PRO B 1 200 ? 18.172 -6.453 -6.883 1 84.25 200 PRO B N 1
ATOM 3467 C CA . PRO B 1 200 ? 17.922 -5.031 -7.133 1 84.25 200 PRO B CA 1
ATOM 3468 C C . PRO B 1 200 ? 17.516 -4.273 -5.871 1 84.25 200 PRO B C 1
ATOM 3470 O O . PRO B 1 200 ? 16.938 -4.859 -4.953 1 84.25 200 PRO B O 1
ATOM 3473 N N . PRO B 1 201 ? 17.891 -2.959 -5.859 1 94.19 201 PRO B N 1
ATOM 3474 C CA . PRO B 1 201 ? 17.406 -2.137 -4.75 1 94.19 201 PRO B CA 1
ATOM 3475 C C . PRO B 1 201 ? 15.875 -2.084 -4.691 1 94.19 201 PRO B C 1
ATOM 3477 O O . PRO B 1 201 ? 15.211 -2.273 -5.711 1 94.19 201 PRO B O 1
ATOM 3480 N N . VAL B 1 202 ? 15.391 -1.89 -3.564 1 97.12 202 VAL B N 1
ATOM 3481 C CA . VAL B 1 202 ? 13.945 -1.835 -3.398 1 97.12 202 VAL B CA 1
ATOM 3482 C C . VAL B 1 202 ? 13.594 -0.921 -2.227 1 97.12 202 VAL B C 1
ATOM 3484 O O . VAL B 1 202 ? 14.289 -0.903 -1.212 1 97.12 202 VAL B O 1
ATOM 3487 N N . ILE B 1 203 ? 12.57 -0.184 -2.406 1 97.94 203 ILE B N 1
ATOM 3488 C CA . ILE B 1 203 ? 12.07 0.709 -1.368 1 97.94 203 ILE B CA 1
ATOM 3489 C C . ILE B 1 203 ? 10.609 0.384 -1.069 1 97.94 203 ILE B C 1
ATOM 3491 O O . ILE B 1 203 ? 9.867 -0.059 -1.953 1 97.94 203 ILE B O 1
ATOM 3495 N N . GLY B 1 204 ? 10.18 0.529 0.091 1 98.44 204 GLY B N 1
ATOM 3496 C CA . GLY B 1 204 ? 8.945 0.024 0.672 1 98.44 204 GLY B CA 1
ATOM 3497 C C . GLY B 1 204 ? 7.723 0.308 -0.181 1 98.44 204 GLY B C 1
ATOM 3498 O O . GLY B 1 204 ? 7.004 -0.614 -0.574 1 98.44 204 GLY B O 1
ATOM 3499 N N . PRO B 1 205 ? 7.484 1.536 -0.555 1 98.94 205 PRO B N 1
ATOM 3500 C CA . PRO B 1 205 ? 6.258 1.907 -1.264 1 98.94 205 PRO B CA 1
ATOM 3501 C C . PRO B 1 205 ? 6.094 1.166 -2.588 1 98.94 205 PRO B C 1
ATOM 3503 O O . PRO B 1 205 ? 4.969 0.865 -2.996 1 98.94 205 PRO B O 1
ATOM 3506 N N . THR B 1 206 ? 7.164 0.823 -3.258 1 98.81 206 THR B N 1
ATOM 3507 C CA . THR B 1 206 ? 7.098 0.284 -4.613 1 98.81 206 THR B CA 1
ATOM 3508 C C . THR B 1 206 ? 6.391 -1.068 -4.621 1 98.81 206 THR B C 1
ATOM 3510 O O . THR B 1 206 ? 5.344 -1.223 -5.254 1 98.81 206 THR B O 1
ATOM 3513 N N . PRO B 1 207 ? 6.926 -2.055 -3.859 1 98.88 207 PRO B N 1
ATOM 3514 C CA . PRO B 1 207 ? 6.23 -3.344 -3.883 1 98.88 207 PRO B CA 1
ATOM 3515 C C . PRO B 1 207 ? 4.844 -3.277 -3.244 1 98.88 207 PRO B C 1
ATOM 3517 O O . PRO B 1 207 ? 3.947 -4.031 -3.631 1 98.88 207 PRO B O 1
ATOM 3520 N N . ASN B 1 208 ? 4.625 -2.396 -2.305 1 98.94 208 ASN B N 1
ATOM 3521 C CA . ASN B 1 208 ? 3.334 -2.314 -1.628 1 98.94 208 ASN B CA 1
ATOM 3522 C C . ASN B 1 208 ? 2.26 -1.732 -2.541 1 98.94 208 ASN B C 1
ATOM 3524 O O . ASN B 1 208 ? 1.103 -2.156 -2.496 1 98.94 208 ASN B O 1
ATOM 3528 N N . ILE B 1 209 ? 2.639 -0.763 -3.408 1 98.94 209 ILE B N 1
ATOM 3529 C CA . ILE B 1 209 ? 1.695 -0.273 -4.406 1 98.94 209 ILE B CA 1
ATOM 3530 C C . ILE B 1 209 ? 1.33 -1.402 -5.371 1 98.94 209 ILE B C 1
ATOM 3532 O O . ILE B 1 209 ? 0.153 -1.613 -5.672 1 98.94 209 ILE B O 1
ATOM 3536 N N . ILE B 1 210 ? 2.299 -2.127 -5.832 1 98.94 210 ILE B N 1
ATOM 3537 C CA . ILE B 1 210 ? 2.041 -3.23 -6.75 1 98.94 210 ILE B CA 1
ATOM 3538 C C . ILE B 1 210 ? 1.145 -4.266 -6.074 1 98.94 210 ILE B C 1
ATOM 3540 O O . ILE B 1 210 ? 0.217 -4.793 -6.695 1 98.94 210 ILE B O 1
ATOM 3544 N N . GLY B 1 211 ? 1.421 -4.582 -4.781 1 98.94 211 GLY B N 1
ATOM 3545 C CA . GLY B 1 211 ? 0.572 -5.512 -4.055 1 98.94 211 GLY B CA 1
ATOM 3546 C C . GLY B 1 211 ? -0.874 -5.062 -3.975 1 98.94 211 GLY B C 1
ATOM 3547 O O . GLY B 1 211 ? -1.791 -5.875 -4.117 1 98.94 211 GLY B O 1
ATOM 3548 N N . CYS B 1 212 ? -1.076 -3.785 -3.719 1 98.94 212 CYS B N 1
ATOM 3549 C CA . CYS B 1 212 ? -2.422 -3.225 -3.707 1 98.94 212 CYS B CA 1
ATOM 3550 C C . CYS B 1 212 ? -3.102 -3.406 -5.059 1 98.94 212 CYS B C 1
ATOM 3552 O O . CYS B 1 212 ? -4.266 -3.811 -5.125 1 98.94 212 CYS B O 1
ATOM 3554 N N . LEU B 1 213 ? -2.357 -3.133 -6.098 1 98.94 213 LEU B N 1
ATOM 3555 C CA . LEU B 1 213 ? -2.912 -3.191 -7.445 1 98.94 213 LEU B CA 1
ATOM 3556 C C . LEU B 1 213 ? -3.244 -4.629 -7.836 1 98.94 213 LEU B C 1
ATOM 3558 O O . LEU B 1 213 ? -4.293 -4.887 -8.43 1 98.94 213 LEU B O 1
ATOM 3562 N N . GLU B 1 214 ? -2.354 -5.566 -7.492 1 98.94 214 GLU B N 1
ATOM 3563 C CA . GLU B 1 214 ? -2.625 -6.973 -7.777 1 98.94 214 GLU B CA 1
ATOM 3564 C C . GLU B 1 214 ? -3.885 -7.449 -7.059 1 98.94 214 GLU B C 1
ATOM 3566 O O . GLU B 1 214 ? -4.73 -8.117 -7.656 1 98.94 214 GLU B O 1
ATOM 3571 N N . ALA B 1 215 ? -4.027 -7.098 -5.793 1 99 215 ALA B N 1
ATOM 3572 C CA . ALA B 1 215 ? -5.195 -7.492 -5.012 1 99 215 ALA B CA 1
ATOM 3573 C C . ALA B 1 215 ? -6.477 -6.926 -5.617 1 99 215 ALA B C 1
ATOM 3575 O O . ALA B 1 215 ? -7.5 -7.613 -5.676 1 99 215 ALA B O 1
ATOM 3576 N N . PHE B 1 216 ? -6.41 -5.715 -6.113 1 98.94 216 PHE B N 1
ATOM 3577 C CA . PHE B 1 216 ? -7.625 -5.102 -6.625 1 98.94 216 PHE B CA 1
ATOM 3578 C C . PHE B 1 216 ? -7.98 -5.668 -7.996 1 98.94 216 PHE B C 1
ATOM 3580 O O . PHE B 1 216 ? -9.156 -5.805 -8.328 1 98.94 216 PHE B O 1
ATOM 3587 N N . GLU B 1 217 ? -6.984 -5.98 -8.82 1 98.94 217 GLU B N 1
ATOM 3588 C CA . GLU B 1 217 ? -7.297 -6.68 -10.07 1 98.94 217 GLU B CA 1
ATOM 3589 C C . GLU B 1 217 ? -8.016 -7.996 -9.797 1 98.94 217 GLU B C 1
ATOM 3591 O O . GLU B 1 217 ? -8.953 -8.359 -10.516 1 98.94 217 GLU B O 1
ATOM 3596 N N . ALA B 1 218 ? -7.543 -8.734 -8.773 1 98.94 218 ALA B N 1
ATOM 3597 C CA . ALA B 1 218 ? -8.227 -9.961 -8.383 1 98.94 218 ALA B CA 1
ATOM 3598 C C . ALA B 1 218 ? -9.664 -9.688 -7.969 1 98.94 218 ALA B C 1
ATOM 3600 O O . ALA B 1 218 ? -10.578 -10.43 -8.336 1 98.94 218 ALA B O 1
ATOM 3601 N N . TYR B 1 219 ? -9.836 -8.656 -7.215 1 98.94 219 TYR B N 1
ATOM 3602 C CA . TYR B 1 219 ? -11.164 -8.266 -6.758 1 98.94 219 TYR B CA 1
ATOM 3603 C C . TYR B 1 219 ? -12.078 -7.965 -7.938 1 98.94 219 TYR B C 1
ATOM 3605 O O . TYR B 1 219 ? -13.227 -8.406 -7.961 1 98.94 219 TYR B O 1
ATOM 3613 N N . LYS B 1 220 ? -11.562 -7.227 -8.945 1 98.88 220 LYS B N 1
ATOM 3614 C CA . LYS B 1 220 ? -12.328 -6.902 -10.148 1 98.88 220 LYS B CA 1
ATOM 3615 C C . LYS B 1 220 ? -12.742 -8.164 -10.891 1 98.88 220 LYS B C 1
ATOM 3617 O O . LYS B 1 220 ? -13.898 -8.297 -11.32 1 98.88 220 LYS B O 1
ATOM 3622 N N . ILE B 1 221 ? -11.828 -9.086 -11 1 98.88 221 ILE B N 1
ATOM 3623 C CA . ILE B 1 221 ? -12.086 -10.305 -11.75 1 98.88 221 ILE B CA 1
ATOM 3624 C C . ILE B 1 221 ? -13.211 -11.094 -11.078 1 98.88 221 ILE B C 1
ATOM 3626 O O . ILE B 1 221 ? -14.141 -11.547 -11.75 1 98.88 221 ILE B O 1
ATOM 3630 N N . ILE B 1 222 ? -13.148 -11.234 -9.758 1 98.88 222 ILE B N 1
ATOM 3631 C CA . ILE B 1 222 ? -14.07 -12.109 -9.039 1 98.88 222 ILE B CA 1
ATOM 3632 C C . ILE B 1 222 ? -15.43 -11.43 -8.93 1 98.88 222 ILE B C 1
ATOM 3634 O O . ILE B 1 222 ? -16.469 -12.078 -9.078 1 98.88 222 ILE B O 1
ATOM 3638 N N . THR B 1 223 ? -15.445 -10.094 -8.688 1 98.75 223 THR B N 1
ATOM 3639 C CA . THR B 1 223 ? -16.703 -9.398 -8.398 1 98.75 223 THR B CA 1
ATOM 3640 C C . THR B 1 223 ? -17.344 -8.914 -9.695 1 98.75 223 THR B C 1
ATOM 3642 O O . THR B 1 223 ? -18.547 -8.641 -9.727 1 98.75 223 THR B O 1
ATOM 3645 N N . GLY B 1 224 ? -16.531 -8.68 -10.719 1 98.38 224 GLY B N 1
ATOM 3646 C CA . GLY B 1 224 ? -17.047 -8.227 -12 1 98.38 224 GLY B CA 1
ATOM 3647 C C . GLY B 1 224 ? -17.141 -6.719 -12.109 1 98.38 224 GLY B C 1
ATOM 3648 O O . GLY B 1 224 ? -17.734 -6.199 -13.062 1 98.38 224 GLY B O 1
ATOM 3649 N N . VAL B 1 225 ? -16.531 -5.996 -11.18 1 97.94 225 VAL B N 1
ATOM 3650 C CA . VAL B 1 225 ? -16.609 -4.539 -11.227 1 97.94 225 VAL B CA 1
ATOM 3651 C C . VAL B 1 225 ? -15.383 -3.98 -11.953 1 97.94 225 VAL B C 1
ATOM 3653 O O . VAL B 1 225 ? -14.328 -4.617 -11.992 1 97.94 225 VAL B O 1
ATOM 3656 N N . GLY B 1 226 ? -15.516 -2.83 -12.562 1 98.31 226 GLY B N 1
ATOM 3657 C CA . GLY B 1 226 ? -14.383 -2.119 -13.141 1 98.31 226 GLY B CA 1
ATOM 3658 C C . GLY B 1 226 ? -13.82 -2.805 -14.367 1 98.31 226 GLY B C 1
ATOM 3659 O O . GLY B 1 226 ? -14.422 -3.74 -14.898 1 98.31 226 GLY B O 1
ATOM 3660 N N . LYS B 1 227 ? -12.742 -2.26 -14.828 1 98.56 227 LYS B N 1
ATOM 3661 C CA . LYS B 1 227 ? -12.016 -2.752 -16 1 98.56 227 LYS B CA 1
ATOM 3662 C C . LYS B 1 227 ? -10.695 -3.396 -15.594 1 98.56 227 LYS B C 1
ATOM 3664 O O . LYS B 1 227 ? -9.82 -2.734 -15.023 1 98.56 227 LYS B O 1
ATOM 3669 N N . VAL B 1 228 ? -10.547 -4.688 -15.906 1 98.69 228 VAL B N 1
ATOM 3670 C CA . VAL B 1 228 ? -9.312 -5.414 -15.617 1 98.69 228 VAL B CA 1
ATOM 3671 C C . VAL B 1 228 ? -8.234 -5.039 -16.641 1 98.69 228 VAL B C 1
ATOM 3673 O O . VAL B 1 228 ? -8.523 -4.926 -17.828 1 98.69 228 VAL B O 1
ATOM 3676 N N . THR B 1 229 ? -7.016 -4.781 -16.219 1 98.69 229 THR B N 1
ATOM 3677 C CA . THR B 1 229 ? -5.891 -4.492 -17.109 1 98.69 229 THR B CA 1
ATOM 3678 C C . THR B 1 229 ? -5.297 -5.781 -17.672 1 98.69 229 THR B C 1
ATOM 3680 O O . THR B 1 229 ? -4.426 -6.391 -17.047 1 98.69 229 THR B O 1
ATOM 3683 N N . VAL B 1 230 ? -5.66 -6.129 -18.844 1 98.62 230 VAL B N 1
ATOM 3684 C CA . VAL B 1 230 ? -5.34 -7.438 -19.422 1 98.62 230 VAL B CA 1
ATOM 3685 C C . VAL B 1 230 ? -4.211 -7.293 -20.438 1 98.62 230 VAL B C 1
ATOM 3687 O O . VAL B 1 230 ? -4.184 -6.332 -21.219 1 98.62 230 VAL B O 1
ATOM 3690 N N . ALA B 1 231 ? -3.307 -8.234 -20.422 1 98.31 231 ALA B N 1
ATOM 3691 C CA . ALA B 1 231 ? -2.266 -8.297 -21.438 1 98.31 231 ALA B CA 1
ATOM 3692 C C . ALA B 1 231 ? -2.867 -8.219 -22.844 1 98.31 231 ALA B C 1
ATOM 3694 O O . ALA B 1 231 ? -3.916 -8.805 -23.109 1 98.31 231 ALA B O 1
ATOM 3695 N N . PRO B 1 232 ? -2.258 -7.387 -23.75 1 97.81 232 PRO B N 1
ATOM 3696 C CA . PRO B 1 232 ? -0.879 -6.902 -23.656 1 97.81 232 PRO B CA 1
ATOM 3697 C C . PRO B 1 232 ? -0.779 -5.531 -23 1 97.81 232 PRO B C 1
ATOM 3699 O O . PRO B 1 232 ? 0.287 -4.91 -23 1 97.81 232 PRO B O 1
ATOM 3702 N N . LYS B 1 233 ? -1.898 -5 -22.469 1 98.38 233 LYS B N 1
ATOM 3703 C CA . LYS B 1 233 ? -1.824 -3.758 -21.719 1 98.38 233 LYS B CA 1
ATOM 3704 C C . LYS B 1 233 ? -1.08 -3.965 -20.391 1 98.38 233 LYS B C 1
ATOM 3706 O O . LYS B 1 233 ? -1.24 -4.996 -19.734 1 98.38 233 LYS B O 1
ATOM 3711 N N . ILE B 1 234 ? -0.278 -2.996 -20.016 1 98.62 234 ILE B N 1
ATOM 3712 C CA . ILE B 1 234 ? 0.534 -3.074 -18.812 1 98.62 234 ILE B CA 1
ATOM 3713 C C . ILE B 1 234 ? 0.668 -1.686 -18.188 1 98.62 234 ILE B C 1
ATOM 3715 O O . ILE B 1 234 ? 0.979 -0.715 -18.875 1 98.62 234 ILE B O 1
ATOM 3719 N N . LEU B 1 235 ? 0.329 -1.563 -16.906 1 98.81 235 LEU B N 1
ATOM 3720 C CA . LEU B 1 235 ? 0.611 -0.326 -16.188 1 98.81 235 LEU B CA 1
ATOM 3721 C C . LEU B 1 235 ? 2.043 -0.316 -15.672 1 98.81 235 LEU B C 1
ATOM 3723 O O . LEU B 1 235 ? 2.5 -1.296 -15.078 1 98.81 235 LEU B O 1
ATOM 3727 N N . THR B 1 236 ? 2.732 0.74 -15.898 1 98.62 236 THR B N 1
ATOM 3728 C CA . THR B 1 236 ? 4.07 0.936 -15.359 1 98.62 236 THR B CA 1
ATOM 3729 C C . THR B 1 236 ? 4.18 2.287 -14.656 1 98.62 236 THR B C 1
ATOM 3731 O O . THR B 1 236 ? 3.408 3.205 -14.945 1 98.62 236 THR B O 1
ATOM 3734 N N . PHE B 1 237 ? 5.105 2.34 -13.727 1 98.62 237 PHE B N 1
ATOM 3735 C CA . PHE B 1 237 ? 5.375 3.615 -13.078 1 98.62 237 PHE B CA 1
ATOM 3736 C C . PHE B 1 237 ? 6.793 3.654 -12.523 1 98.62 237 PHE B C 1
ATOM 3738 O O . PHE B 1 237 ? 7.438 2.613 -12.383 1 98.62 237 PHE B O 1
ATOM 3745 N N . ASP B 1 238 ? 7.309 4.801 -12.312 1 98.75 238 ASP B N 1
ATOM 3746 C CA . ASP B 1 238 ? 8.484 5.121 -11.508 1 98.75 238 ASP B CA 1
ATOM 3747 C C . ASP B 1 238 ? 8.148 6.145 -10.43 1 98.75 238 ASP B C 1
ATOM 3749 O O . ASP B 1 238 ? 7.785 7.281 -10.734 1 98.75 238 ASP B O 1
ATOM 3753 N N . LEU B 1 239 ? 8.305 5.793 -9.211 1 98.69 239 LEU B N 1
ATOM 3754 C CA . LEU B 1 239 ? 7.898 6.656 -8.109 1 98.69 239 LEU B CA 1
ATOM 3755 C C . LEU B 1 239 ? 8.781 7.895 -8.031 1 98.69 239 LEU B C 1
ATOM 3757 O O . LEU B 1 239 ? 8.438 8.867 -7.352 1 98.69 239 LEU B O 1
ATOM 3761 N N . LEU B 1 240 ? 9.914 7.875 -8.734 1 98.69 240 LEU B N 1
ATOM 3762 C CA . LEU B 1 240 ? 10.766 9.055 -8.758 1 98.69 240 LEU B CA 1
ATOM 3763 C C . LEU B 1 240 ? 10.109 10.188 -9.531 1 98.69 240 LEU B C 1
ATOM 3765 O O . LEU B 1 240 ? 10.523 11.344 -9.422 1 98.69 240 LEU B O 1
ATOM 3769 N N . ASP B 1 241 ? 9.164 9.828 -10.336 1 98.56 241 ASP B N 1
ATOM 3770 C CA . ASP B 1 241 ? 8.359 10.789 -11.094 1 98.56 241 ASP B CA 1
ATOM 3771 C C . ASP B 1 241 ? 6.93 10.289 -11.266 1 98.56 241 ASP B C 1
ATOM 3773 O O . ASP B 1 241 ? 6.66 9.477 -12.156 1 98.56 241 ASP B O 1
ATOM 3777 N N . LEU B 1 242 ? 5.977 10.844 -10.531 1 98 242 LEU B N 1
ATOM 3778 C CA . LEU B 1 242 ? 4.605 10.359 -10.57 1 98 242 LEU B CA 1
ATOM 3779 C C . LEU B 1 242 ? 3.977 10.609 -11.938 1 98 242 LEU B C 1
ATOM 3781 O O . LEU B 1 242 ? 2.941 10.023 -12.266 1 98 242 LEU B O 1
ATOM 3785 N N . GLY B 1 243 ? 4.57 11.453 -12.773 1 96.81 243 GLY B N 1
ATOM 3786 C CA . GLY B 1 243 ? 4.137 11.633 -14.148 1 96.81 243 GLY B CA 1
ATOM 3787 C C . GLY B 1 243 ? 4.441 10.438 -15.031 1 96.81 243 GLY B C 1
ATOM 3788 O O . GLY B 1 243 ? 4.016 10.383 -16.188 1 96.81 243 GLY B O 1
ATOM 3789 N N . SER B 1 244 ? 5.094 9.461 -14.461 1 96.44 244 SER B N 1
ATOM 3790 C CA . SER B 1 244 ? 5.535 8.305 -15.242 1 96.44 244 SER B CA 1
ATOM 3791 C C . SER B 1 244 ? 4.484 7.203 -15.242 1 96.44 244 SER B C 1
ATOM 3793 O O . SER B 1 244 ? 4.645 6.184 -15.914 1 96.44 244 SER B O 1
ATOM 3795 N N . PHE B 1 245 ? 3.416 7.328 -14.438 1 97.25 245 PHE B N 1
ATOM 3796 C CA . PHE B 1 245 ? 2.348 6.34 -14.531 1 97.25 245 PHE B CA 1
ATOM 3797 C C . PHE B 1 245 ? 1.771 6.297 -15.938 1 97.25 245 PHE B C 1
ATOM 3799 O O . PHE B 1 245 ? 1.348 7.324 -16.469 1 97.25 245 PHE B O 1
ATOM 3806 N N . TYR B 1 246 ? 1.78 5.074 -16.5 1 95.06 246 TYR B N 1
ATOM 3807 C CA . TYR B 1 246 ? 1.313 4.961 -17.875 1 95.06 246 TYR B CA 1
ATOM 3808 C C . TYR B 1 246 ? 0.804 3.553 -18.156 1 95.06 246 TYR B C 1
ATOM 3810 O O . TYR B 1 246 ? 1.4 2.568 -17.719 1 95.06 246 TYR B O 1
ATOM 3818 N N . LEU B 1 247 ? -0.309 3.531 -18.797 1 95.5 247 LEU B N 1
ATOM 3819 C CA . LEU B 1 247 ? -0.815 2.268 -19.328 1 95.5 247 LEU B CA 1
ATOM 3820 C C . LEU B 1 247 ? -0.442 2.104 -20.797 1 95.5 247 LEU B C 1
ATOM 3822 O O . LEU B 1 247 ? -0.913 2.859 -21.656 1 95.5 247 LEU B O 1
ATOM 3826 N N . ASN B 1 248 ? 0.389 1.146 -21.062 1 94.88 248 ASN B N 1
ATOM 3827 C CA . ASN B 1 248 ? 0.84 0.933 -22.438 1 94.88 248 ASN B CA 1
ATOM 3828 C C . ASN B 1 248 ? 0.603 -0.506 -22.875 1 94.88 248 ASN B C 1
ATOM 3830 O O . ASN B 1 248 ? 0.006 -1.299 -22.156 1 94.88 248 ASN B O 1
ATOM 3834 N N . GLU B 1 249 ? 0.887 -0.789 -24.109 1 93.12 249 GLU B N 1
ATOM 3835 C CA . GLU B 1 249 ? 0.786 -2.139 -24.656 1 93.12 249 GLU B CA 1
ATOM 3836 C C . GLU B 1 249 ? 2.158 -2.68 -25.047 1 93.12 249 GLU B C 1
ATOM 3838 O O . GLU B 1 249 ? 2.984 -1.948 -25.594 1 93.12 249 GLU B O 1
ATOM 3843 N N . LEU B 1 250 ? 2.373 -3.852 -24.578 1 90.62 250 LEU B N 1
ATOM 3844 C CA . LEU B 1 250 ? 3.604 -4.523 -24.984 1 90.62 250 LEU B CA 1
ATOM 3845 C C . LEU B 1 250 ? 3.332 -5.539 -26.078 1 90.62 250 LEU B C 1
ATOM 3847 O O . LEU B 1 250 ? 2.324 -6.246 -26.047 1 90.62 250 LEU B O 1
#

Radius of gyration: 21.97 Å; Cα contacts (8 Å, |Δi|>4): 1175; chains: 2; bounding box: 48×66×50 Å

InterPro domains:
  IPR000594 THIF-type NAD/FAD binding fold [PF00899] (15-241)
  IPR035985 Ubiquitin-activating enzyme-like [SSF69572] (12-241)
  IPR045886 ThiF/MoeB/HesA family [PTHR43267] (10-159)

Solvent-accessible surface area (backbone atoms only — not comparable to full-atom values): 24915 Å² total; per-residue (Å²): 121,71,65,83,56,65,76,68,38,62,58,44,25,42,47,43,36,43,80,80,45,52,72,69,33,49,46,44,32,35,70,36,33,39,24,38,40,24,47,44,36,30,18,22,28,20,50,52,38,34,37,23,64,41,38,18,30,38,35,34,29,19,59,50,54,38,49,64,56,40,31,19,37,19,74,74,46,34,60,90,44,51,73,37,47,29,22,59,52,49,49,54,50,39,42,41,48,29,72,77,41,45,70,45,69,38,80,42,79,77,43,86,86,46,43,64,69,66,50,60,85,36,62,32,40,36,44,29,57,93,51,56,47,53,49,51,54,50,50,51,51,28,44,74,70,58,24,39,36,34,42,39,48,72,55,35,49,27,36,34,41,31,27,32,43,63,87,37,53,47,72,43,66,60,66,68,40,93,49,58,98,51,73,82,42,72,67,42,46,51,54,32,50,61,71,61,75,83,82,73,36,43,44,23,42,35,32,35,40,42,8,26,50,53,32,48,45,52,48,25,66,59,42,64,49,63,52,74,57,44,36,48,33,34,42,34,36,32,70,44,34,69,75,46,48,42,66,44,73,96,122,71,65,84,56,65,75,70,38,62,60,44,24,42,48,42,34,43,81,80,44,53,70,70,31,48,47,44,32,36,70,34,33,38,24,37,41,25,47,43,35,29,17,22,28,20,51,51,39,34,36,24,65,41,37,19,31,38,32,33,29,18,59,50,54,36,49,64,55,41,30,18,36,17,74,75,45,33,62,90,43,51,73,35,48,29,24,61,49,47,47,54,51,38,42,40,48,29,73,76,42,46,72,48,69,37,80,40,79,74,45,88,87,46,42,65,70,64,48,60,87,38,61,32,38,36,44,28,56,93,50,57,49,53,50,51,54,50,52,49,52,28,45,75,70,58,25,39,36,36,42,38,48,71,54,36,49,26,34,35,40,32,28,31,44,65,88,38,54,47,72,43,66,59,64,68,40,93,49,56,96,51,73,84,41,71,68,44,46,51,53,34,52,61,72,62,75,82,82,73,34,40,46,21,42,37,34,34,39,44,8,27,51,53,32,48,47,52,48,25,67,59,42,65,48,62,50,74,58,44,37,49,34,35,41,34,34,32,69,44,33,70,77,46,48,43,64,45,73,94

Nearest PDB structures (foldseek):
  1zud-assembly3_1  TM=9.295E-01  e=1.283E-21  Escherichia coli K-12
  1zkm-assembly2_D  TM=9.201E-01  e=9.438E-22  Escherichia coli
  1jw9-assembly1_B  TM=9.116E-01  e=1.135E-21  Escherichia coli
  1zud-assembly2_3  TM=8.997E-01  e=5.106E-22  Escherichia coli K-12
  1zfn-assembly1_A  TM=8.766E-01  e=3.532E-22  Escherichia coli

Secondary structure (DSSP, 8-state):
--GGGTTTHHHHHTGGGBTTB-HHHHHHHHH-EEEEE--SHHHHHHHHHHHHHT-SEEEEE---B--GGGGGT-TT--GGGTTSBHHHHHHHHHHHH-TT-EEEEE-S---TTTHHHHHTT-SEEEE--S-HHHHHHHHHHHHHHT--EEEEEEEBTEEEEEEE-TTS--HHHHTT-TTTTS---HHHHHHHHTTS-S---B-THHHHHHHHHHHHHHHHHHH--SB--BTTEEEEEETTEEEEEEEEE-/--GGGSSTHHHHHTGGGBTTB-HHHHHHHHH-EEEEE--SHHHHHHHHHHHHHT-SEEEEE---B--GGGGGT-TT--GGGTTSBHHHHHHHHHHHH-TT-EEEEE-S---TTTHHHHHTT-SEEEE--S-HHHHHHHHHHHHHHT--EEEEEEEBTEEEEEEE-TTS--HHHHTT-TTTTS---HHHHHHHHTTS-S---B-THHHHHHHHHHHHHHHHHHH--SB--BTTEEEEEETTEEEEEEEEE-

pLDDT: mean 95.5, std 9.27, range [40.25, 99.0]

Sequence (500 aa):
MPTRYIGDGYWEIASRQMSIVTRSEQQRFKDAKITVIGCGGIGGETIEMLARMGIGNLVLVDKDAFDLSNLNRQTLASLPDLGLDKSSVASQKVRLINPYVHVDTFNEHVDQENIDKVIGDSDIVIDALDNVLTRVIVSRKAKEKGIPYIHGAIHGTQGQITVFLPNTKSYEEMFNLPSLGKDLTEEVMNDLKNVTSGVPPVIGPTPNIIGCLEAFEAYKIITGVGKVTVAPKILTFDLLDLGSFYLNELMPTRYIGDGYWEIASRQMSIVTRSEQQRFKDAKITVIGCGGIGGETIEMLARMGIGNLVLVDKDAFDLSNLNRQTLASLPDLGLDKSSVASQKVRLINPYVHVDTFNEHVDQENIDKVIGDSDIVIDALDNVLTRVIVSRKAKEKGIPYIHGAIHGTQGQITVFLPNTKSYEEMFNLPSLGKDLTEEVMNDLKNVTSGVPPVIGPTPNIIGCLEAFEAYKIITGVGKVTVAPKILTFDLLDLGSFYLNEL

Foldseek 3Di:
DPCVCVPCVLCVLQVVCPPLFDPVLLVLQLVAEEEEEDCAQQNVLLLLLSLSNRGNEYEYEEQDFDAPVRVQARPLDDPVRGPPQSQVSSQVVSCVNHVNHHYHYHNDDDDLVCLCVRCPPHQAYEDPDAFQLNVVSNQVVCLVVQHKYWDKDDAAQKIKIAIEGNPADTPCRLVVQPCVPHDPDPVSSVSRRVVDDDDGHYGHVRSSVRSNVSNVLVSCVRSVDDDHHHPQWMWMDGPVDRVRTDIDGD/DPCVCVDCVLCVLQVVCPPLFDPVLLVLQLVAEEEEEDLAQQNVLLLLLSLSNRGNEYEYEEQDFDAPVRVQAHPLDDPVRGPPQSQVSSQVVSCVNHVNHHYHYHNDDDDLVCLCVRCPPHQAYEDPDAFQLNVVSNQVVCLVVQHKYWDKDDAAQKIKIAIEGNPADTPCRLVVQPCVPHDPDPVSSVSRRVVDDDDGHYGHVRSSVRSNVSNVLVSCVSSVDDDHHHPQWMWMDGPVDRVRTDIDGD